Protein 9CJN (pdb70)

Radius of gyration: 23.92 Å; Cα contacts (8 Å, |Δi|>4): 909; chains: 1; bounding box: 49×69×72 Å

Structure (mmCIF, N/CA/C/O backbone):
data_9CJN
#
_entry.id   9CJN
#
_cell.length_a   69.850
_cell.length_b   96.230
_cell.length_c   129.040
_cell.angle_alpha   90.000
_cell.angle_beta   90.000
_cell.angle_gamma   90.000
#
_symmetry.space_group_name_H-M   'P 21 21 21'
#
loop_
_entity.id
_entity.type
_entity.pdbx_description
1 polymer 'Ligase Cp1B'
2 non-polymer '2-(N-MORPHOLINO)-ETHANESULFONIC ACID'
3 non-polymer ADENOSINE
4 non-polymer DI(HYDROXYETHYL)ETHER
5 water water
#
loop_
_atom_site.group_PDB
_atom_site.id
_atom_site.type_symbol
_atom_site.label_atom_id
_atom_site.label_alt_id
_atom_site.label_comp_id
_atom_site.label_asym_id
_atom_site.label_entity_id
_atom_site.label_seq_id
_atom_site.pdbx_PDB_ins_code
_atom_site.Cartn_x
_atom_site.Cartn_y
_atom_site.Cartn_z
_atom_site.occupancy
_atom_site.B_iso_or_equiv
_atom_site.auth_seq_id
_atom_site.auth_comp_id
_atom_site.auth_asym_id
_atom_site.auth_atom_id
_atom_site.pdbx_PDB_model_num
ATOM 1 N N . ALA A 1 20 ? 1.24785 -1.43905 6.17678 1.000 66.20168 5 ALA A N 1
ATOM 2 C CA . ALA A 1 20 ? -0.13645 -1.12531 5.81040 1.000 72.51918 5 ALA A CA 1
ATOM 3 C C . ALA A 1 20 ? -0.27337 0.21048 5.04919 1.000 70.58821 5 ALA A C 1
ATOM 4 O O . ALA A 1 20 ? 0.34737 1.21488 5.41615 1.000 67.02217 5 ALA A O 1
ATOM 6 N N . PRO A 1 21 ? -1.10020 0.22137 3.99965 1.000 67.89330 6 PRO A N 1
ATOM 7 C CA . PRO A 1 21 ? -1.24259 1.43910 3.18871 1.000 67.86147 6 PRO A CA 1
ATOM 8 C C . PRO A 1 21 ? -1.95563 2.55599 3.94467 1.000 62.11799 6 PRO A C 1
ATOM 9 O O . PRO A 1 21 ? -2.89333 2.31280 4.71165 1.000 60.46496 6 PRO A O 1
ATOM 13 N N . GLN A 1 22 ? -1.48505 3.78739 3.72098 1.000 57.86592 7 GLN A N 1
ATOM 14 C CA . GLN A 1 22 ? -2.15721 4.98124 4.21888 1.000 54.43226 7 GLN A CA 1
ATOM 15 C C . GLN A 1 22 ? -3.61654 5.01193 3.75781 1.000 53.89874 7 GLN A C 1
ATOM 16 O O . GLN A 1 22 ? -3.90366 4.86530 2.56619 1.000 50.31348 7 GLN A O 1
ATOM 22 N N . GLN A 1 23 ? -4.53746 5.20029 4.70765 1.000 51.52706 8 GLN A N 1
ATOM 23 C CA . GLN A 1 23 ? -5.96955 5.25048 4.42635 1.000 51.41249 8 GLN A CA 1
ATOM 24 C C . GLN A 1 23 ? -6.44177 6.67867 4.20961 1.000 50.13147 8 GLN A C 1
ATOM 25 O O . GLN A 1 23 ? -5.81867 7.63857 4.67762 1.000 50.46180 8 GLN A O 1
ATOM 31 N N . LEU A 1 24 ? -7.57446 6.80566 3.50571 1.000 48.05766 9 LEU A N 1
ATOM 32 C CA . LEU A 1 24 ? -8.28458 8.07618 3.48352 1.000 46.08875 9 LEU A CA 1
ATOM 33 C C . LEU A 1 24 ? -8.67817 8.44992 4.90574 1.000 46.67238 9 LEU A C 1
ATOM 34 O O . LEU A 1 24 ? -9.00213 7.58949 5.72607 1.000 48.83385 9 LEU A O 1
ATOM 39 N N . GLN A 1 25 ? -8.60484 9.73746 5.21109 1.000 47.39950 10 GLN A N 1
ATOM 40 C CA . GLN A 1 25 ? -8.92805 10.22311 6.54538 1.000 46.12373 10 GLN A CA 1
ATOM 41 C C . GLN A 1 25 ? -9.11430 11.73232 6.46329 1.000 44.40474 10 GLN A C 1
ATOM 42 O O . GLN A 1 25 ? -8.61766 12.38908 5.54362 1.000 44.57546 10 GLN A O 1
ATOM 48 N N . GLN A 1 26 ? -9.85950 12.26931 7.41470 1.000 43.48585 11 GLN A N 1
ATOM 49 C CA . GLN A 1 26 ? -10.13724 13.69226 7.45289 1.000 42.71263 11 GLN A CA 1
ATOM 50 C C . GLN A 1 26 ? -9.26423 14.33216 8.52425 1.000 43.16800 11 GLN A C 1
ATOM 51 O O . GLN A 1 26 ? -9.04843 13.75812 9.59310 1.000 45.27163 11 GLN A O 1
ATOM 57 N N . LEU A 1 27 ? -8.74799 15.51179 8.23373 1.000 41.99649 12 LEU A N 1
ATOM 58 C CA . LEU A 1 27 ? -7.78164 16.14876 9.10669 1.000 42.58831 12 LEU A CA 1
ATOM 59 C C . LEU A 1 27 ? -8.38177 17.41683 9.67919 1.000 45.66262 12 LEU A C 1
ATOM 60 O O . LEU A 1 27 ? -9.09316 18.14456 8.97382 1.000 47.24048 12 LEU A O 1
ATOM 65 N N . HIS A 1 28 ? -8.10196 17.67981 10.95305 1.000 42.67576 13 HIS A N 1
ATOM 66 C CA . HIS A 1 28 ? -8.23511 19.02620 11.46979 1.000 42.84904 13 HIS A CA 1
ATOM 67 C C . HIS A 1 28 ? -6.93480 19.76617 11.21016 1.000 45.17082 13 HIS A C 1
ATOM 68 O O . HIS A 1 28 ? -5.85232 19.18304 11.31536 1.000 46.14462 13 HIS A O 1
ATOM 75 N N . VAL A 1 29 ? -7.04391 21.05524 10.88905 1.000 43.44189 14 VAL A N 1
ATOM 76 C CA . VAL A 1 29 ? -5.89746 21.87540 10.50386 1.000 45.75539 14 VAL A CA 1
ATOM 77 C C . VAL A 1 29 ? -6.04634 23.24153 11.17164 1.000 45.06629 14 VAL A C 1
ATOM 78 O O . VAL A 1 29 ? -6.96010 23.99597 10.83685 1.000 49.02123 14 VAL A O 1
ATOM 82 N N . SER A 1 30 ? -5.15275 23.56726 12.10089 1.000 44.18385 15 SER A N 1
ATOM 83 C CA . SER A 1 30 ? -5.23004 24.84558 12.81164 1.000 47.86298 15 SER A CA 1
ATOM 84 C C . SER A 1 30 ? -4.99653 26.01344 11.85838 1.000 48.90693 15 SER A C 1
ATOM 85 O O . SER A 1 30 ? -3.95936 26.07203 11.19157 1.000 47.87564 15 SER A O 1
ATOM 88 N N . LEU A 1 31 ? -5.93046 26.96841 11.82049 1.000 47.31496 16 LEU A N 1
ATOM 89 C CA . LEU A 1 31 ? -5.75909 28.08445 10.90103 1.000 47.53797 16 LEU A CA 1
ATOM 90 C C . LEU A 1 31 ? -4.73700 29.09641 11.39290 1.000 52.58185 16 LEU A C 1
ATOM 91 O O . LEU A 1 31 ? -4.25350 29.90308 10.59447 1.000 55.64335 16 LEU A O 1
ATOM 96 N N . ASP A 1 32 ? -4.37210 29.07040 12.66606 1.000 51.72946 17 ASP A N 1
ATOM 97 C CA . ASP A 1 32 ? -3.33670 29.95228 13.16945 1.000 52.46120 17 ASP A CA 1
ATOM 98 C C . ASP A 1 32 ? -2.09048 29.12115 13.47870 1.000 56.10226 17 ASP A C 1
ATOM 99 O O . ASP A 1 32 ? -1.69272 28.92736 14.63433 1.000 58.38994 17 ASP A O 1
ATOM 104 N N . GLY A 1 33 ? -1.45755 28.61643 12.41752 1.000 53.29556 18 GLY A N 1
ATOM 105 C CA . GLY A 1 33 ? -0.21359 27.89250 12.58414 1.000 50.94233 18 GLY A CA 1
ATOM 106 C C . GLY A 1 33 ? -0.09870 26.67209 11.69228 1.000 46.87162 18 GLY A C 1
ATOM 107 O O . GLY A 1 33 ? 1.00178 26.17776 11.43326 1.000 47.20861 18 GLY A O 1
ATOM 108 N N . GLY A 1 34 ? -1.22905 26.15229 11.24723 1.000 44.47164 19 GLY A N 1
ATOM 109 C CA . GLY A 1 34 ? -1.22944 25.11952 10.23853 1.000 44.08865 19 GLY A CA 1
ATOM 110 C C . GLY A 1 34 ? -1.06264 23.70054 10.72116 1.000 40.20834 19 GLY A C 1
ATOM 111 O O . GLY A 1 34 ? -1.08858 22.79157 9.88712 1.000 39.39214 19 GLY A O 1
ATOM 112 N N . HIS A 1 35 ? -0.88725 23.47948 12.02657 1.000 41.46837 20 HIS A N 1
ATOM 113 C CA . 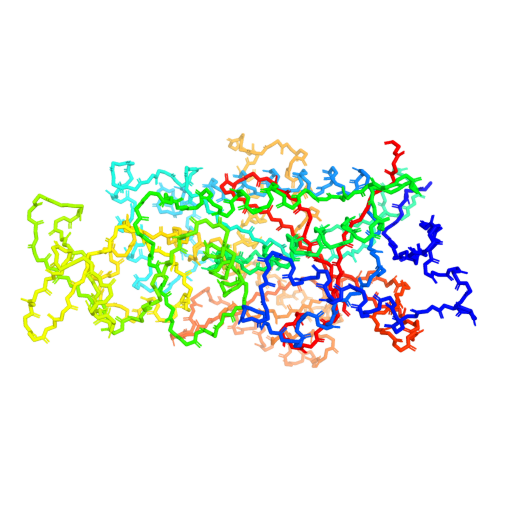HIS A 1 35 ? -0.71302 22.12719 12.54092 1.000 41.75212 20 HIS A CA 1
ATOM 114 C C . HIS A 1 35 ? -1.91360 21.25873 12.20987 1.000 42.70031 20 HIS A C 1
ATOM 115 O O . HIS A 1 35 ? -3.06497 21.62960 12.46449 1.000 44.05808 20 HIS A O 1
ATOM 122 N N . TYR A 1 36 ? -1.64598 20.09410 11.64424 1.000 42.13893 21 TYR A N 1
ATOM 123 C CA . TYR A 1 36 ? -2.72352 19.20993 11.25936 1.000 44.07382 21 TYR A CA 1
ATOM 124 C C . TYR A 1 36 ? -2.66155 17.93415 12.08810 1.000 47.61470 21 TYR A C 1
ATOM 125 O O . TYR A 1 36 ? -1.62117 17.58927 12.66347 1.000 46.91242 21 TYR A O 1
ATOM 134 N N . GLU A 1 37 ? -3.81970 17.26154 12.16973 1.000 45.48953 22 GLU A N 1
ATOM 135 C CA . GLU A 1 37 ? -4.02925 16.10332 13.01794 1.000 45.59040 22 GLU A CA 1
ATOM 136 C C . GLU A 1 37 ? -5.24911 15.37869 12.48485 1.000 49.25327 22 GLU A C 1
ATOM 137 O O . GLU A 1 37 ? -6.18997 16.04510 12.02455 1.000 49.50182 22 GLU A O 1
ATOM 143 N N . PRO A 1 38 ? -5.27378 14.05007 12.49283 1.000 52.01891 23 PRO A N 1
ATOM 144 C CA . PRO A 1 38 ? -6.48990 13.35137 12.06380 1.000 51.32607 23 PRO A CA 1
ATOM 145 C C . PRO A 1 38 ? -7.66307 13.64427 12.98845 1.000 52.13759 23 PRO A C 1
ATOM 146 O O . PRO A 1 38 ? -7.51246 13.84812 14.19880 1.000 50.16669 23 PRO A O 1
ATOM 150 N N . VAL A 1 39 ? -8.84643 13.67987 12.37859 1.000 51.31056 24 VAL A N 1
ATOM 151 C CA . VAL A 1 39 ? -10.08073 13.93624 13.10919 1.000 51.54038 24 VAL A CA 1
ATOM 152 C C . VAL A 1 39 ? -10.34519 12.84699 14.14266 1.000 54.43643 24 VAL A C 1
ATOM 153 O O . VAL A 1 39 ? -10.91023 13.11363 15.21058 1.000 52.01404 24 VAL A O 1
ATOM 157 N N . THR A 1 40 ? -9.92600 11.61219 13.85401 1.000 52.63138 25 THR A N 1
ATOM 158 C CA . THR A 1 40 ? -10.10898 10.51656 14.79480 1.000 53.97576 25 THR A CA 1
ATOM 159 C C . THR A 1 40 ? -9.44829 10.81846 16.12763 1.000 59.13956 25 THR A C 1
ATOM 160 O O . THR A 1 40 ? -9.89102 10.33490 17.17187 1.000 63.93783 25 THR A O 1
ATOM 164 N N . THR A 1 41 ? -8.42494 11.64667 16.11406 1.000 59.33829 26 THR A N 1
ATOM 165 C CA . THR A 1 41 ? -7.51206 11.81590 17.22518 1.000 56.29343 26 THR A CA 1
ATOM 166 C C . THR A 1 41 ? -7.53135 13.21283 17.81487 1.000 58.05349 26 THR A C 1
ATOM 167 O O . THR A 1 41 ? -7.25642 13.37490 19.00998 1.000 56.59975 26 THR A O 1
ATOM 171 N N . PHE A 1 42 ? -7.88422 14.21455 17.01680 1.000 58.06798 27 PHE A N 1
ATOM 172 C CA . PHE A 1 42 ? -7.91676 15.59864 17.46528 1.000 57.25001 27 PHE A CA 1
ATOM 173 C C . PHE A 1 42 ? -8.78662 15.76226 18.70812 1.000 57.36687 27 PHE A C 1
ATOM 174 O O . PHE A 1 42 ? -9.96033 15.38648 18.71480 1.000 57.46171 27 PHE A O 1
ATOM 182 N N . ASP A 1 43 ? -8.19614 16.28455 19.77650 1.000 58.53139 28 ASP A N 1
ATOM 183 C CA . ASP A 1 43 ? -8.99851 16.72153 20.90697 1.000 56.14760 28 ASP A CA 1
ATOM 184 C C . ASP A 1 43 ? -9.60412 18.07553 20.56371 1.000 57.64926 28 ASP A C 1
ATOM 185 O O . ASP A 1 43 ? -8.88031 19.07749 20.50600 1.000 57.27549 28 ASP A O 1
ATOM 190 N N . PRO A 1 44 ? -10.91789 18.16079 20.34619 1.000 58.53027 29 PRO A N 1
ATOM 191 C CA . PRO A 1 44 ? -11.52816 19.43509 19.95777 1.000 57.74500 29 PRO A CA 1
ATOM 192 C C . PRO A 1 44 ? -11.82495 20.37013 21.12151 1.000 58.37871 29 PRO A C 1
ATOM 193 O O . PRO A 1 44 ? -12.45218 21.40950 20.90935 1.000 57.64760 29 PRO A O 1
ATOM 197 N N . ALA A 1 45 ? -11.36687 20.04571 22.33322 1.000 58.79584 30 ALA A N 1
ATOM 198 C CA . ALA A 1 45 ? -11.71538 20.82621 23.51927 1.000 58.01453 30 ALA A CA 1
ATOM 199 C C . ALA A 1 45 ? -11.47706 22.32428 23.35364 1.000 59.62563 30 ALA A C 1
ATOM 200 O O . ALA A 1 45 ? -12.13275 23.12887 24.02120 1.000 64.12815 30 ALA A O 1
ATOM 202 N N . LYS A 1 46 ? -10.53435 22.72586 22.49964 1.000 59.74979 31 LYS A N 1
ATOM 203 C CA . LYS A 1 46 ? -10.28297 24.14201 22.25973 1.000 57.40121 31 LYS A CA 1
ATOM 204 C C . LYS A 1 46 ? -10.33523 24.47163 20.76701 1.000 57.69353 31 LYS A C 1
ATOM 205 O O . LYS A 1 46 ? -9.65402 25.39007 20.30945 1.000 56.18975 31 LYS A O 1
ATOM 207 N N . ALA A 1 47 ? -11.15675 23.74947 19.99918 1.000 57.20826 32 ALA A N 1
ATOM 208 C CA . ALA A 1 47 ? -11.29509 24.01174 18.57399 1.000 51.74232 32 ALA A CA 1
ATOM 209 C C . ALA A 1 47 ? -12.03350 25.32449 18.32656 1.000 51.09496 32 ALA A C 1
ATOM 210 O O . ALA A 1 47 ? -12.76491 25.82595 19.17503 1.000 51.25533 32 ALA A O 1
ATOM 212 N N . THR A 1 48 ? -11.85008 25.87727 17.13296 1.000 52.19974 33 THR A N 1
ATOM 213 C CA . THR A 1 48 ? -12.55778 27.10202 16.77520 1.000 50.18305 33 THR A CA 1
ATOM 214 C C . THR A 1 48 ? -13.41587 26.92955 15.52191 1.000 48.85311 33 THR A C 1
ATOM 215 O O . THR A 1 48 ? -13.28713 27.72543 14.58602 1.000 48.17735 33 THR A O 1
ATOM 219 N N . TYR A 1 49 ? -14.30411 25.92259 15.50005 1.000 46.04951 34 TYR A N 1
ATOM 220 C CA . TYR A 1 49 ? -14.97935 25.53644 14.25581 1.000 48.51973 34 TYR A CA 1
ATOM 221 C C . TYR A 1 49 ? -15.79367 26.68580 13.65955 1.000 48.27920 34 TYR A C 1
ATOM 222 O O . TYR A 1 49 ? -15.84412 26.85711 12.43494 1.000 48.90558 34 TYR A O 1
ATOM 231 N N . LEU A 1 50 ? -16.44878 27.47505 14.50157 1.000 45.08975 35 LEU A N 1
ATOM 232 C CA . LEU A 1 50 ? -17.26511 28.56529 13.98710 1.000 48.80042 35 LEU A CA 1
ATOM 233 C C . LEU A 1 50 ? -16.42013 29.58365 13.23537 1.000 50.46581 35 LEU A C 1
ATOM 234 O O . LEU A 1 50 ? -16.74506 29.96528 12.10676 1.000 52.70606 35 LEU A O 1
ATOM 239 N N . GLN A 1 51 ? -15.30870 30.01063 13.82742 1.000 51.70635 36 GLN A N 1
ATOM 240 C CA . GLN A 1 51 ? -14.46930 30.98364 13.14557 1.000 51.72584 36 GLN A CA 1
ATOM 241 C C . GLN A 1 51 ? -13.70951 30.36387 11.98559 1.000 50.00888 36 GLN A C 1
ATOM 242 O O . GLN A 1 51 ? -13.40736 31.06660 11.00940 1.000 49.24089 36 GLN A O 1
ATOM 248 N N . ASP A 1 52 ? -13.40588 29.06205 12.05491 1.000 47.15928 37 ASP A N 1
ATOM 249 C CA . ASP A 1 52 ? -12.89886 28.38589 10.86587 1.000 46.84476 37 ASP A CA 1
ATOM 250 C C . ASP A 1 52 ? -13.92508 28.44579 9.74326 1.000 49.74425 37 ASP A C 1
ATOM 251 O O . ASP A 1 52 ? -13.57116 28.67170 8.57773 1.000 46.00680 37 ASP A O 1
ATOM 256 N N . GLN A 1 53 ? -15.21119 28.26039 10.08381 1.000 49.53072 38 GLN A N 1
ATOM 257 C CA . GLN A 1 53 ? -16.25818 28.23131 9.06850 1.000 47.38942 38 GLN A CA 1
ATOM 258 C C . GLN A 1 53 ? -16.40623 29.58032 8.38648 1.000 47.36835 38 GLN A C 1
ATOM 259 O O . GLN A 1 53 ? -16.56369 29.64533 7.15949 1.000 44.99971 38 GLN A O 1
ATOM 265 N N . GLU A 1 54 ? -16.35470 30.66801 9.16294 1.000 47.34339 39 GLU A N 1
ATOM 266 C CA . GLU A 1 54 ? -16.50289 31.99265 8.57224 1.000 50.02634 39 GLU A CA 1
ATOM 267 C C . GLU A 1 54 ? -15.31219 32.34214 7.69021 1.000 49.51209 39 GLU A C 1
ATOM 268 O O . GLU A 1 54 ? -15.48203 32.91224 6.60633 1.000 49.38303 39 GLU A O 1
ATOM 274 N N . ALA A 1 55 ? -14.10050 31.99932 8.11883 1.000 48.72046 40 ALA A N 1
ATOM 275 C CA . ALA A 1 55 ? -12.94923 32.23877 7.25743 1.000 47.32020 40 ALA A CA 1
ATOM 276 C C . ALA A 1 55 ? -13.10901 31.49892 5.93014 1.000 47.59750 40 ALA A C 1
ATOM 277 O O . ALA A 1 55 ? -12.86763 32.06428 4.85268 1.000 45.78163 40 ALA A O 1
ATOM 279 N N . LEU A 1 56 ? -13.53282 30.23093 5.99162 1.000 44.71275 41 LEU A N 1
ATOM 280 C CA . LEU A 1 56 ? -13.70591 29.45137 4.77258 1.000 43.25552 41 LEU A CA 1
ATOM 281 C C . LEU A 1 56 ? -14.70953 30.11436 3.84378 1.000 46.00859 41 LEU A C 1
ATOM 282 O O . LEU A 1 56 ? -14.45663 30.25555 2.64022 1.000 43.71292 41 LEU A O 1
ATOM 287 N N . GLN A 1 57 ? -15.83571 30.57896 4.39364 1.000 46.45814 42 GLN A N 1
ATOM 288 C CA . GLN A 1 57 ? -16.89696 31.09157 3.53603 1.000 44.55643 42 GLN A CA 1
ATOM 289 C C . GLN A 1 57 ? -16.51707 32.41357 2.89609 1.000 45.11626 42 GLN A C 1
ATOM 290 O O . GLN A 1 57 ? -16.90396 32.67598 1.74788 1.000 47.23170 42 GLN A O 1
ATOM 296 N N . GLU A 1 58 ? -15.78441 33.26653 3.62153 1.000 41.69341 43 GLU A N 1
ATOM 297 C CA . GLU A 1 58 ? -15.24040 34.47091 3.00392 1.000 43.01993 43 GLU A CA 1
ATOM 298 C C . GLU A 1 58 ? -14.35209 34.10296 1.82597 1.000 47.04154 43 GLU A C 1
ATOM 299 O O . GLU A 1 58 ? -14.53021 34.62400 0.71577 1.000 45.77085 43 GLU A O 1
ATOM 301 N N . ASN A 1 59 ? -13.42522 33.15077 2.03939 1.000 44.82221 44 ASN A N 1
ATOM 302 C CA . ASN A 1 59 ? -12.46318 32.80095 1.00406 1.000 40.61847 44 ASN A CA 1
ATOM 303 C C . ASN A 1 59 ? -13.12297 32.18653 -0.21807 1.000 42.70227 44 ASN A C 1
ATOM 304 O O . ASN A 1 59 ? -12.64685 32.40207 -1.33820 1.000 43.85581 44 ASN A O 1
ATOM 309 N N . LEU A 1 60 ? -14.21646 31.44259 -0.04183 1.000 42.25529 45 LEU A N 1
ATOM 310 C CA . LEU A 1 60 ? -14.91785 30.86332 -1.18490 1.000 42.54766 45 LEU A CA 1
ATOM 311 C C . LEU A 1 60 ? -15.53308 31.91388 -2.10950 1.000 43.19585 45 LEU A C 1
ATOM 312 O O . LEU A 1 60 ? -15.93838 31.56872 -3.22293 1.000 44.18074 45 LEU A O 1
ATOM 317 N N . LEU A 1 61 ? -15.58767 33.17851 -1.70138 1.000 42.68013 46 LEU A N 1
ATOM 318 C CA . LEU A 1 61 ? -16.11010 34.23940 -2.55105 1.000 42.69701 46 LEU A CA 1
ATOM 319 C C . LEU A 1 61 ? -15.08674 34.78629 -3.54178 1.000 46.04751 46 LEU A C 1
ATOM 320 O O . LEU A 1 61 ? -15.41682 35.67854 -4.32691 1.000 48.56952 46 LEU A O 1
ATOM 325 N N . ARG A 1 62 ? -13.86072 34.27673 -3.54148 1.000 44.59430 47 ARG A N 1
ATOM 326 C CA . ARG A 1 62 ? -12.81880 34.85845 -4.37657 1.000 45.40497 47 ARG A CA 1
ATOM 327 C C . ARG A 1 62 ? -13.07373 34.62378 -5.86901 1.000 48.80965 47 ARG A C 1
ATOM 328 O O . ARG A 1 62 ? -13.15257 35.57646 -6.65342 1.000 49.52518 47 ARG A O 1
ATOM 336 N N . LEU A 1 63 ? -13.17792 33.35729 -6.29217 1.000 48.34335 48 LEU A N 1
ATOM 337 C CA . LEU A 1 63 ? -13.40976 33.07104 -7.70553 1.000 47.26844 48 LEU A CA 1
ATOM 338 C C . LEU A 1 63 ? -14.86931 33.26417 -8.11326 1.000 48.76995 48 LEU A C 1
ATOM 339 O O . LEU A 1 63 ? -15.16460 33.52957 -9.28567 1.000 48.07877 48 LEU A O 1
ATOM 344 N N . CYS A 1 64 ? -15.78855 33.16723 -7.16991 1.000 47.92435 49 CYS A N 1
ATOM 345 C CA . CYS A 1 64 ? -17.20458 33.24948 -7.46321 1.000 44.22503 49 CYS A CA 1
ATOM 346 C C . CYS A 1 64 ? -17.82427 34.18773 -6.44060 1.000 45.46096 49 CYS A C 1
ATOM 347 O O . CYS A 1 64 ? -17.66652 33.97800 -5.23619 1.000 45.71452 49 CYS A O 1
ATOM 350 N N . SER A 1 65 ? -18.49548 35.23247 -6.91595 1.000 46.59449 50 SER A N 1
ATOM 351 C CA . SER A 1 65 ? -19.18975 36.15066 -6.03027 1.000 49.25410 50 SER A CA 1
ATOM 352 C C . SER A 1 65 ? -20.45923 35.50224 -5.45798 1.000 52.94965 50 SER A C 1
ATOM 353 O O . SER A 1 65 ? -20.92583 34.44604 -5.91538 1.000 49.83356 50 SER A O 1
ATOM 356 N N . VAL A 1 66 ? -21.03795 36.16684 -4.45124 1.000 50.99699 51 VAL A N 1
ATOM 357 C CA . VAL A 1 66 ? -22.29941 35.73476 -3.85092 1.000 49.01602 51 VAL A CA 1
ATOM 358 C C . VAL A 1 66 ? -23.38386 35.63531 -4.91082 1.000 50.99631 51 VAL A C 1
ATOM 359 O O . VAL A 1 66 ? -24.36300 34.89989 -4.73705 1.000 52.96569 51 VAL A O 1
ATOM 363 N N . ASN A 1 67 ? -23.22803 36.39483 -5.99970 1.000 51.66775 52 ASN A N 1
ATOM 364 C 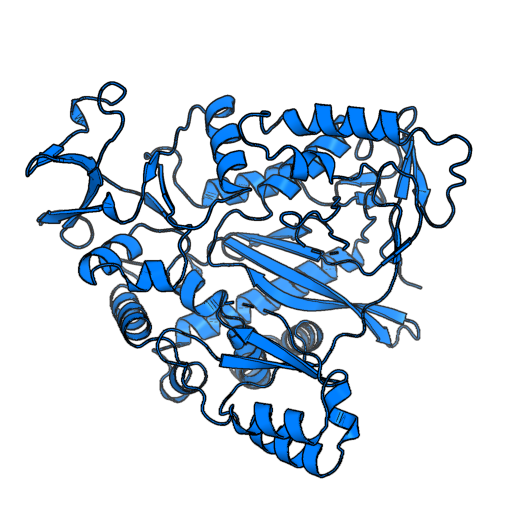CA . ASN A 1 67 ? -24.18126 36.32411 -7.10168 1.000 51.09149 52 ASN A CA 1
ATOM 365 C C . ASN A 1 67 ? -24.26668 34.91979 -7.68140 1.000 50.86318 52 ASN A C 1
ATOM 366 O O . ASN A 1 67 ? -25.36635 34.40998 -7.92559 1.000 54.17805 52 ASN A O 1
ATOM 371 N N . GLY A 1 68 ? -23.11999 34.27219 -7.89870 1.000 50.42115 53 GLY A N 1
ATOM 372 C CA . GLY A 1 68 ? -23.10244 32.98308 -8.55700 1.000 45.62529 53 GLY A CA 1
ATOM 373 C C . GLY A 1 68 ? -23.23339 31.78897 -7.66238 1.000 42.90244 53 GLY A C 1
ATOM 374 O O . GLY A 1 68 ? -23.41375 30.67931 -8.16560 1.000 42.07831 53 GLY A O 1
ATOM 375 N N . TRP A 1 69 ? -23.12908 31.98184 -6.35381 1.000 44.05642 54 TRP A N 1
ATOM 376 C CA . TRP A 1 69 ? -23.19249 30.90145 -5.38144 1.000 44.63283 54 TRP A CA 1
ATOM 377 C C . TRP A 1 69 ? -24.62379 30.68555 -4.93457 1.000 44.08844 54 TRP A C 1
ATOM 378 O O . TRP A 1 69 ? -25.42161 31.62139 -4.87919 1.000 48.76874 54 TRP A O 1
ATOM 389 N N . HIS A 1 70 ? -24.93040 29.45293 -4.56868 1.000 42.27021 55 HIS A N 1
ATOM 390 C CA . HIS A 1 70 ? -26.00846 29.17972 -3.63187 1.000 43.93263 55 HIS A CA 1
ATOM 391 C C . HIS A 1 70 ? -25.42991 29.28759 -2.22569 1.000 48.20249 55 HIS A C 1
ATOM 392 O O . HIS A 1 70 ? -24.44786 28.60219 -1.91192 1.000 48.25958 55 HIS A O 1
ATOM 399 N N . LYS A 1 71 ? -26.02342 30.13540 -1.37608 1.000 46.21637 56 LYS A N 1
ATOM 400 C CA . LYS A 1 71 ? -25.48820 30.27254 -0.02297 1.000 46.61801 56 LYS A CA 1
ATOM 401 C C . LYS A 1 71 ? -25.48755 28.93416 0.71785 1.000 45.68162 56 LYS A C 1
ATOM 402 O O . LYS A 1 71 ? -24.52579 28.61624 1.42722 1.000 46.42339 56 LYS A O 1
ATOM 408 N N . SER A 1 72 ? -26.53322 28.12365 0.53293 1.000 44.48430 57 SER A N 1
ATOM 409 C CA . SER A 1 72 ? -26.54459 26.74431 1.02407 1.000 47.00068 57 SER A CA 1
ATOM 410 C C . SER A 1 72 ? -25.23894 26.00770 0.74807 1.000 46.58521 57 SER A C 1
ATOM 411 O O . SER A 1 72 ? -24.62397 25.42795 1.65085 1.000 42.54611 57 SER A O 1
ATOM 414 N N . SER A 1 73 ? -24.83101 25.98841 -0.51938 1.000 42.80274 58 SER A N 1
ATOM 415 C CA . SER A 1 73 ? -23.71344 25.14500 -0.91377 1.000 46.57035 58 SER A CA 1
ATOM 416 C C . SER A 1 73 ? -22.39397 25.69247 -0.38911 1.000 46.33803 58 SER A C 1
ATOM 417 O O . SER A 1 73 ? -21.53308 24.92804 0.05439 1.000 44.54924 58 SER A O 1
ATOM 420 N N . ARG A 1 74 ? -22.22397 27.01331 -0.42418 1.000 46.59243 59 ARG A N 1
ATOM 421 C CA . ARG A 1 74 ? -21.04411 27.61609 0.16194 1.000 45.20236 59 ARG A CA 1
ATOM 422 C C . ARG A 1 74 ? -20.95721 27.35568 1.66006 1.000 45.47879 59 ARG A C 1
ATOM 423 O O . ARG A 1 74 ? -19.85330 27.33769 2.21013 1.000 50.10138 59 ARG A O 1
ATOM 431 N N . ALA A 1 75 ? -22.07835 27.14191 2.33709 1.000 45.60819 60 ALA A N 1
ATOM 432 C CA . ALA A 1 75 ? -22.02947 26.93213 3.78163 1.000 47.19480 60 ALA A CA 1
ATOM 433 C C . ALA A 1 75 ? -21.83243 25.46602 4.17618 1.000 44.41361 60 ALA A C 1
ATOM 434 O O . ALA A 1 75 ? -21.43700 25.18333 5.31398 1.000 42.92890 60 ALA A O 1
ATOM 436 N N . ALA A 1 76 ? -22.09735 24.53407 3.26851 1.000 43.83958 61 ALA A N 1
ATOM 437 C CA . ALA A 1 76 ? -21.96335 23.11247 3.53391 1.000 44.85933 61 ALA A CA 1
ATOM 438 C C . ALA A 1 76 ? -20.52795 22.63413 3.40370 1.000 46.22665 61 ALA A C 1
ATOM 439 O O . ALA A 1 76 ? -20.26545 21.43930 3.61690 1.000 43.82794 61 ALA A O 1
ATOM 441 N N . CYS A 1 77 ? -19.62185 23.53348 3.01870 1.000 43.14826 62 CYS A N 1
ATOM 442 C CA . CYS A 1 77 ? -18.21014 23.21912 2.87204 1.000 43.76896 62 CYS A CA 1
ATOM 443 C C . CYS A 1 77 ? -17.55515 23.13854 4.24790 1.000 41.34382 62 CYS A C 1
ATOM 444 O O . CYS A 1 77 ? -17.93629 23.86603 5.17221 1.000 38.61408 62 CYS A O 1
ATOM 447 N N . SER A 1 78 ? -16.58439 22.22271 4.38428 1.000 39.82903 63 SER A N 1
ATOM 448 C CA . SER A 1 78 ? -15.87036 21.97690 5.63288 1.000 40.89659 63 SER A CA 1
ATOM 449 C C . SER A 1 78 ? -14.40502 22.34950 5.50829 1.000 42.00034 63 SER A C 1
ATOM 450 O O . SER A 1 78 ? -13.72532 21.88682 4.57928 1.000 42.02730 63 SER A O 1
ATOM 453 N N . PRO A 1 79 ? -13.87254 23.12787 6.43287 1.000 43.61923 64 PRO A N 1
ATOM 454 C CA . PRO A 1 79 ? -12.42721 23.43987 6.40624 1.000 44.10766 64 PRO A CA 1
ATOM 455 C C . PRO A 1 79 ? -11.52958 22.28020 6.85109 1.000 42.61660 64 PRO A C 1
ATOM 456 O O . PRO A 1 79 ? -10.32248 22.46602 7.05182 1.000 40.39643 64 PRO A O 1
ATOM 460 N N . ARG A 1 80 ? -12.10752 21.08977 7.04676 1.000 40.59977 65 ARG A N 1
ATOM 461 C CA . ARG A 1 80 ? -11.34875 19.92331 7.48183 1.000 43.18984 65 ARG A CA 1
ATOM 462 C C . ARG A 1 80 ? -11.19808 18.96500 6.29749 1.000 44.17293 65 ARG A C 1
ATOM 463 O O . ARG A 1 80 ? -12.09080 18.14087 6.04296 1.000 43.59888 65 ARG A O 1
ATOM 471 N N . PRO A 1 81 ? -10.09416 19.02399 5.55588 1.000 43.67995 66 PRO A N 1
ATOM 472 C CA . PRO A 1 81 ? -9.99429 18.30086 4.27940 1.000 40.69209 66 PRO A CA 1
ATOM 473 C C . PRO A 1 81 ? -9.80225 16.79612 4.44477 1.000 39.70642 66 PRO A C 1
ATOM 474 O O . PRO A 1 81 ? -9.48790 16.28023 5.51990 1.000 41.77403 66 PRO A O 1
ATOM 478 N N . VAL A 1 82 ? -9.97078 16.09745 3.32675 1.000 39.26623 67 VAL A N 1
ATOM 479 C CA . VAL A 1 82 ? -9.65807 14.67443 3.23104 1.000 41.20275 67 VAL A CA 1
ATOM 480 C C . VAL A 1 82 ? -8.21727 14.49982 2.74305 1.000 41.76743 67 VAL A C 1
ATOM 481 O O . VAL A 1 82 ? -7.80768 15.08049 1.72799 1.000 40.25780 67 VAL A O 1
ATOM 485 N N . LEU A 1 83 ? -7.44558 13.70192 3.47972 1.000 41.22673 68 LEU A N 1
ATOM 486 C CA . LEU A 1 83 ? -6.08946 13.35139 3.09813 1.000 40.45619 68 LEU A CA 1
ATOM 487 C C . LEU A 1 83 ? -6.11374 12.17695 2.12261 1.000 38.36460 68 LEU A C 1
ATOM 488 O O . LEU A 1 83 ? -6.64287 11.10747 2.44185 1.000 39.49280 68 LEU A O 1
ATOM 493 N N . VAL A 1 84 ? -5.53862 12.36513 0.94464 1.000 36.44976 69 VAL A N 1
ATOM 494 C CA . VAL A 1 84 ? -5.43202 11.29200 -0.03347 1.000 42.16799 69 VAL A CA 1
ATOM 495 C C . VAL A 1 84 ? -3.95880 10.95342 -0.22004 1.000 43.73725 69 VAL A C 1
ATOM 496 O O . VAL A 1 84 ? -3.07670 11.79850 -0.01201 1.000 44.49591 69 VAL A O 1
ATOM 500 N N . SER A 1 85 ? -3.68678 9.70348 -0.59774 1.000 43.27209 70 SER A N 1
ATOM 501 C CA . SER A 1 85 ? -2.31687 9.22587 -0.75488 1.000 44.59611 70 SER A CA 1
ATOM 502 C C . SER A 1 85 ? -1.92431 9.14937 -2.22570 1.000 46.24540 70 SER A C 1
ATOM 503 O O . SER A 1 85 ? -2.76806 9.12278 -3.12305 1.000 44.44339 70 SER A O 1
ATOM 506 N N . SER A 1 86 ? -0.61222 9.09291 -2.46610 1.000 47.62135 71 SER A N 1
ATOM 507 C CA . SER A 1 86 ? -0.14148 8.96087 -3.83956 1.000 46.51468 71 SER A CA 1
ATOM 508 C C . SER A 1 86 ? -0.52611 7.62365 -4.46048 1.000 47.13891 71 SER A C 1
ATOM 509 O O . SER A 1 86 ? -0.59486 7.52846 -5.69254 1.000 46.45994 71 SER A O 1
ATOM 512 N N . GLU A 1 87 ? -0.77535 6.59556 -3.63948 1.000 45.91478 72 GLU A N 1
ATOM 513 C CA . GLU A 1 87 ? -1.36059 5.36301 -4.15675 1.000 48.75984 72 GLU A CA 1
ATOM 514 C C . GLU A 1 87 ? -2.80733 5.57235 -4.58214 1.000 49.73316 72 GLU A C 1
ATOM 515 O O . GLU A 1 87 ? -3.23059 5.05252 -5.62058 1.000 49.51998 72 GLU A O 1
ATOM 521 N N . HIS A 1 88 ? -3.58912 6.30807 -3.78523 1.000 46.12992 73 HIS A N 1
ATOM 522 C CA . HIS A 1 88 ? -4.95312 6.60451 -4.19881 1.000 45.37772 73 HIS A CA 1
ATOM 523 C C . HIS A 1 88 ? -4.95403 7.29973 -5.55230 1.000 45.97321 73 HIS A C 1
ATOM 524 O O . HIS A 1 88 ? -5.76416 6.97328 -6.42594 1.000 45.82437 73 HIS A O 1
ATOM 531 N N . GLN A 1 89 ? -4.02043 8.23856 -5.75156 1.000 46.72602 74 GLN A N 1
ATOM 532 C CA . GLN A 1 89 ? -3.95360 9.00496 -6.99390 1.000 46.84232 74 GLN A CA 1
ATOM 533 C C . GLN A 1 89 ? -3.57339 8.11455 -8.16855 1.000 48.21462 74 GLN A C 1
ATOM 534 O O . GLN A 1 89 ? -4.15071 8.21529 -9.25532 1.000 47.89785 74 GLN A O 1
ATOM 540 N N . ARG A 1 90 ? -2.57654 7.25722 -7.97569 1.000 48.78310 75 ARG A N 1
ATOM 541 C CA . ARG A 1 90 ? -2.19974 6.32260 -9.02417 1.000 51.16860 75 ARG A CA 1
ATOM 542 C C . ARG A 1 90 ? -3.36954 5.41012 -9.37590 1.000 51.62134 75 ARG A C 1
ATOM 543 O O . ARG A 1 90 ? -3.61596 5.12510 -10.55604 1.000 49.90597 75 ARG A O 1
ATOM 551 N N . ARG A 1 91 ? -4.11596 4.96569 -8.35873 1.000 49.13873 76 ARG A N 1
ATOM 552 C CA . ARG A 1 91 ? -5.28602 4.12975 -8.59398 1.000 48.94522 76 ARG A CA 1
ATOM 553 C C . ARG A 1 91 ? -6.32010 4.85670 -9.43736 1.000 47.94132 76 ARG A C 1
ATOM 554 O O . ARG A 1 91 ? -6.78648 4.32335 -10.44840 1.000 46.82978 76 ARG A O 1
ATOM 562 N N . TRP A 1 92 ? -6.69014 6.08154 -9.04227 1.000 46.79578 77 TRP A N 1
ATOM 563 C CA . TRP A 1 92 ? -7.71361 6.81142 -9.78691 1.000 46.76196 77 TRP A CA 1
ATOM 564 C C . TRP A 1 92 ? -7.27933 7.02704 -11.23420 1.000 47.81049 77 TRP A C 1
ATOM 565 O O . TRP A 1 92 ? -8.03966 6.74090 -12.16752 1.000 49.53693 77 TRP A O 1
ATOM 576 N N . ARG A 1 93 ? -6.04728 7.50289 -11.44096 1.000 46.93754 78 ARG A N 1
ATOM 577 C CA . ARG A 1 93 ? -5.56106 7.75499 -12.79491 1.000 47.69983 78 ARG A CA 1
ATOM 578 C C . ARG A 1 93 ? -5.53776 6.47790 -13.64070 1.000 47.08168 78 ARG A C 1
ATOM 579 O O . ARG A 1 93 ? -5.84685 6.51373 -14.83621 1.000 45.01468 78 ARG A O 1
ATOM 587 N N . GLU A 1 94 ? -5.17171 5.34047 -13.04927 1.000 49.35222 79 GLU A N 1
ATOM 588 C CA . GLU A 1 94 ? -5.12882 4.10400 -13.83002 1.000 50.26968 79 GLU A CA 1
ATOM 589 C C . GLU A 1 94 ? -6.52615 3.64099 -14.20989 1.000 50.84321 79 GLU A C 1
ATOM 590 O O . GLU A 1 94 ? -6.77610 3.28263 -15.36647 1.000 53.09514 79 GLU A O 1
ATOM 596 N N . LEU A 1 95 ? -7.44450 3.60755 -13.23770 1.000 49.46353 80 LEU A N 1
ATOM 597 C CA . LEU A 1 95 ? -8.82729 3.28234 -13.54942 1.000 47.19976 80 LEU A CA 1
ATOM 598 C C . LEU A 1 95 ? -9.33693 4.15793 -14.68068 1.000 48.00849 80 LEU A C 1
ATOM 599 O O . LEU A 1 95 ? -10.00879 3.67496 -15.59901 1.000 46.28433 80 LEU A O 1
ATOM 604 N N . HIS A 1 96 ? -8.97811 5.44402 -14.65706 1.000 46.73434 81 HIS A N 1
ATOM 605 C CA . HIS A 1 96 ? -9.48556 6.35897 -15.66814 1.000 44.53055 81 HIS A CA 1
ATOM 606 C C . HIS A 1 96 ? -8.92448 6.04486 -17.03737 1.000 45.80383 81 HIS A C 1
ATOM 607 O O . HIS A 1 96 ? -9.64378 6.09826 -18.03941 1.000 46.83750 81 HIS A O 1
ATOM 614 N N . GLU A 1 97 ? -7.63700 5.74390 -17.11268 1.000 52.93013 82 GLU A N 1
ATOM 615 C CA . GLU A 1 97 ? -7.05131 5.46678 -18.41293 1.000 55.17810 82 GLU A CA 1
ATOM 616 C C . GLU A 1 97 ? -7.73081 4.26488 -19.05786 1.000 54.17971 82 GLU A C 1
ATOM 617 O O . GLU A 1 97 ? -8.10924 4.30578 -20.23825 1.000 52.31436 82 GLU A O 1
ATOM 623 N N . ALA A 1 98 ? -7.94544 3.20353 -18.27098 1.000 50.71506 83 ALA A N 1
ATOM 624 C CA . ALA A 1 98 ? -8.63142 2.02590 -18.78517 1.000 50.09087 83 ALA A CA 1
ATOM 625 C C . ALA A 1 98 ? -10.06775 2.35262 -19.18374 1.000 46.22270 83 ALA A C 1
ATOM 626 O O . ALA A 1 98 ? -10.54316 1.90060 -20.22818 1.000 43.10632 83 ALA A O 1
ATOM 628 N N . LEU A 1 99 ? -10.76193 3.15245 -18.37062 1.000 47.36096 84 LEU A N 1
ATOM 629 C CA . LEU A 1 99 ? -12.14147 3.53053 -18.66220 1.000 45.29701 84 LEU A CA 1
ATOM 630 C C . LEU A 1 99 ? -12.24168 4.26914 -19.99392 1.000 44.03123 84 LEU A C 1
ATOM 631 O O . LEU A 1 99 ? -13.02499 3.88876 -20.87630 1.000 41.06776 84 LEU A O 1
ATOM 636 N N . VAL A 1 100 ? -11.44672 5.33144 -20.15306 1.000 43.03098 85 VAL A N 1
ATOM 637 C CA . VAL A 1 100 ? -11.45130 6.11912 -21.38566 1.000 42.76430 85 VAL A CA 1
ATOM 638 C C . VAL A 1 100 ? -11.23847 5.22913 -22.60463 1.000 42.94618 85 VAL A C 1
ATOM 639 O O . VAL A 1 100 ? -11.94755 5.35682 -23.60955 1.000 43.43052 85 VAL A O 1
ATOM 643 N N . LEU A 1 101 ? -10.27460 4.30041 -22.53007 1.000 43.53235 86 LEU A N 1
ATOM 644 C CA . LEU A 1 101 ? -9.98084 3.43058 -23.66787 1.000 42.86632 86 LEU A CA 1
ATOM 645 C C . LEU A 1 101 ? -11.17184 2.54276 -24.01162 1.000 43.95053 86 LEU A C 1
ATOM 646 O O . LEU A 1 101 ? -11.54870 2.41088 -25.18078 1.000 43.30300 86 LEU A O 1
ATOM 651 N N . ALA A 1 102 ? -11.77447 1.92067 -22.99981 1.000 45.57480 87 ALA A N 1
ATOM 652 C CA . ALA A 1 102 ? -12.89056 1.01235 -23.23250 1.000 42.75333 87 ALA A CA 1
ATOM 653 C C . ALA A 1 102 ? -14.08970 1.75114 -23.79827 1.000 43.28975 87 ALA A C 1
ATOM 654 O O . ALA A 1 102 ? -14.60912 1.38812 -24.85726 1.000 47.01506 87 ALA A O 1
ATOM 656 N N . ILE A 1 103 ? -14.53116 2.80705 -23.11427 1.000 42.78014 88 ILE A N 1
ATOM 657 C CA . ILE A 1 103 ? -15.74101 3.51530 -23.52787 1.000 42.68946 88 ILE A CA 1
ATOM 658 C C . ILE A 1 103 ? -15.54671 4.21038 -24.87176 1.000 45.91483 88 ILE A C 1
ATOM 659 O O . ILE A 1 103 ? -16.47839 4.27395 -25.68149 1.000 46.87046 88 ILE A O 1
ATOM 664 N N . THR A 1 104 ? -14.34490 4.73726 -25.14439 1.000 44.14768 89 THR A N 1
ATOM 665 C CA . THR A 1 104 ? -14.12203 5.36086 -26.44576 1.000 44.24587 89 THR A CA 1
ATOM 666 C C . THR A 1 104 ? -14.27022 4.34635 -27.57030 1.000 47.36074 89 THR A C 1
ATOM 667 O O . THR A 1 104 ? -14.91065 4.62257 -28.59327 1.000 48.45164 89 THR A O 1
ATOM 671 N N . ASP A 1 105 ? -13.68375 3.16268 -27.39927 1.000 47.24809 90 ASP A N 1
ATOM 672 C CA . ASP A 1 105 ? -13.77290 2.14177 -28.43492 1.000 47.15435 90 ASP A CA 1
ATOM 673 C C . ASP A 1 105 ? -15.21475 1.69614 -28.63475 1.000 50.23845 90 ASP A C 1
ATOM 674 O O . ASP A 1 105 ? -15.66563 1.52330 -29.77410 1.000 49.39139 90 ASP A O 1
ATOM 679 N N . ILE A 1 106 ? -15.95855 1.53044 -27.53490 1.000 47.65501 91 ILE A N 1
ATOM 680 C CA . ILE A 1 106 ? -17.35751 1.12779 -27.62677 1.000 48.19926 91 ILE A CA 1
ATOM 681 C C . ILE A 1 106 ? -18.17601 2.18257 -28.36819 1.000 48.51574 91 ILE A C 1
ATOM 682 O O . ILE A 1 106 ? -18.99765 1.85796 -29.23381 1.000 49.50263 91 ILE A O 1
ATOM 687 N N . VAL A 1 107 ? -17.97202 3.45946 -28.03612 1.000 46.73206 92 VAL A N 1
ATOM 688 C CA . VAL A 1 107 ? -18.78857 4.50602 -28.64805 1.000 47.58427 92 VAL A CA 1
ATOM 689 C C . VAL A 1 107 ? -18.51470 4.57863 -30.14701 1.000 48.34462 92 VAL A C 1
ATOM 690 O O . VAL A 1 107 ? -19.44521 4.62182 -30.96105 1.000 48.74764 92 VAL A O 1
ATOM 694 N N . GLU A 1 108 ? -17.23905 4.53249 -30.53980 1.000 50.43562 93 GLU A N 1
ATOM 695 C CA . GLU A 1 108 ? -16.89044 4.57140 -31.95940 1.000 48.58175 93 GLU A CA 1
ATOM 696 C C . GLU A 1 108 ? -17.41777 3.36130 -32.71566 1.000 47.42035 93 GLU A C 1
ATOM 697 O O . GLU A 1 108 ? -17.62732 3.44030 -33.93187 1.000 50.09419 93 GLU A O 1
ATOM 703 N N . ARG A 1 109 ? -17.65922 2.25910 -32.02246 1.000 50.51871 94 ARG A N 1
ATOM 704 C CA . ARG A 1 109 ? -18.18744 1.04334 -32.61358 1.000 52.69581 94 ARG A CA 1
ATOM 705 C C . ARG A 1 109 ? -19.70359 0.92749 -32.50843 1.000 55.57747 94 ARG A C 1
ATOM 706 O O . ARG A 1 109 ? -20.25662 -0.07876 -32.96323 1.000 57.94031 94 ARG A O 1
ATOM 714 N N . TRP A 1 110 ? -20.38757 1.91391 -31.92142 1.000 51.65478 95 TRP A N 1
ATOM 715 C CA . TRP A 1 110 ? -21.78337 1.71435 -31.53805 1.000 52.56942 95 TRP A CA 1
ATOM 716 C C . TRP A 1 110 ? -22.64472 1.22505 -32.70763 1.000 54.40372 95 TRP A C 1
ATOM 717 O O . TRP A 1 110 ? -23.34993 0.21847 -32.58521 1.000 56.05953 95 TRP A O 1
ATOM 728 N N . LEU A 1 111 ? -22.58771 1.90960 -33.85683 1.000 55.82833 96 LEU A N 1
ATOM 729 C CA . LEU A 1 111 ? -23.36121 1.52551 -35.03550 1.000 55.31349 96 LEU A CA 1
ATOM 730 C C . LEU A 1 111 ? -22.51160 1.00791 -36.18567 1.000 61.84335 96 LEU A C 1
ATOM 731 O O . LEU A 1 111 ? -23.06890 0.53954 -37.18125 1.000 65.82647 96 LEU A O 1
ATOM 736 N N . THR A 1 112 ? -21.19223 1.08701 -36.08717 1.000 60.32064 97 THR A N 1
ATOM 737 C CA . THR A 1 112 ? -20.31144 0.68651 -37.17047 1.000 62.03284 97 THR A CA 1
ATOM 738 C C . THR A 1 112 ? -19.78833 -0.73454 -37.02486 1.000 62.55711 97 THR A C 1
ATOM 739 O O . THR A 1 112 ? -19.24365 -1.27430 -37.98746 1.000 61.01071 97 THR A O 1
ATOM 743 N N . ASP A 1 113 ? -19.93923 -1.34788 -35.85247 1.000 65.87194 98 ASP A N 1
ATOM 744 C CA . ASP A 1 113 ? -19.67503 -2.76919 -35.65361 1.000 67.30671 98 ASP A CA 1
ATOM 745 C C . ASP A 1 113 ? -21.00582 -3.48767 -35.43644 1.000 68.03833 98 ASP A C 1
ATOM 746 O O . ASP A 1 113 ? -21.33959 -3.84884 -34.30136 1.000 67.17860 98 ASP A O 1
ATOM 751 N N . PRO A 1 114 ? -21.78566 -3.72000 -36.49893 1.000 69.48354 99 PRO A N 1
ATOM 752 C CA . PRO A 1 114 ? -23.14540 -4.25597 -36.30128 1.000 69.22973 99 PRO A CA 1
ATOM 753 C C . PRO A 1 114 ? -23.18031 -5.61571 -35.62901 1.000 68.73037 99 PRO A C 1
ATOM 754 O O . PRO A 1 114 ? -24.07875 -5.85757 -34.81183 1.000 66.78358 99 PRO A O 1
ATOM 758 N N . GLU A 1 115 ? -22.22115 -6.50440 -35.93305 1.000 70.77976 100 GLU A N 1
ATOM 759 C CA . GLU A 1 115 ? -22.17856 -7.81953 -35.29364 1.000 68.58845 100 GLU A CA 1
ATOM 760 C C . GLU A 1 115 ? -22.04711 -7.73831 -33.77279 1.000 67.89394 100 GLU A C 1
ATOM 761 O O . GLU A 1 115 ? -22.28701 -8.74004 -33.09238 1.000 66.88922 100 GLU A O 1
ATOM 763 N N . ALA A 1 116 ? -21.67528 -6.57613 -33.22026 1.000 67.91209 101 ALA A N 1
ATOM 764 C CA . ALA A 1 116 ? -21.61299 -6.41408 -31.77155 1.000 66.82863 101 ALA A CA 1
ATOM 765 C C . ALA A 1 116 ? -22.98259 -6.18868 -31.12605 1.000 64.57679 101 ALA A C 1
ATOM 766 O O . ALA A 1 116 ? -23.12320 -6.40516 -29.91614 1.000 61.84320 101 ALA A O 1
ATOM 768 N N . ARG A 1 117 ? -23.97647 -5.73373 -31.89216 1.000 63.01521 102 ARG A N 1
ATOM 769 C CA . ARG A 1 117 ? -25.35520 -5.56928 -31.42162 1.000 61.96705 102 ARG A CA 1
ATOM 770 C C . ARG A 1 117 ? -25.48958 -4.57491 -30.26205 1.000 58.00150 102 ARG A C 1
ATOM 771 O O . ARG A 1 117 ? -26.33930 -4.75552 -29.39160 1.000 58.09572 102 ARG A O 1
ATOM 779 N N . PHE A 1 118 ? -24.68705 -3.51154 -30.22513 1.000 57.84465 103 PHE A N 1
ATOM 780 C CA . PHE A 1 118 ? -24.82589 -2.54908 -29.12519 1.000 55.97273 103 PHE A CA 1
ATOM 781 C C . PHE A 1 118 ? -26.23457 -1.97123 -29.01185 1.000 57.07196 103 PHE A C 1
ATOM 782 O O . PHE A 1 118 ? -26.80809 -2.02629 -27.90797 1.000 55.06814 103 PHE A O 1
ATOM 790 N N . PRO A 1 119 ? -26.85553 -1.42472 -30.06107 1.000 57.75843 104 PRO A N 1
ATOM 791 C CA . PRO A 1 119 ? -28.19872 -0.85451 -29.86413 1.000 58.65976 104 PRO A CA 1
ATOM 792 C C . PRO A 1 119 ? -29.23544 -1.87658 -29.42459 1.000 59.96924 104 PRO A C 1
ATOM 793 O O . PRO A 1 119 ? -30.22645 -1.48877 -28.78671 1.000 61.65813 104 PRO A O 1
ATOM 797 N N . GLU A 1 120 ? -29.03612 -3.16715 -29.71056 1.000 58.31103 105 GLU A N 1
ATOM 798 C CA . GLU A 1 120 ? -29.95941 -4.16756 -29.18451 1.000 57.62541 105 GLU A CA 1
ATOM 799 C C . GLU A 1 120 ? -29.64429 -4.53777 -27.73566 1.000 57.48475 105 GLU A C 1
ATOM 800 O O . GLU A 1 120 ? -30.54936 -4.95214 -26.99961 1.000 54.91868 105 GLU A O 1
ATOM 806 N N . ARG A 1 121 ? -28.38477 -4.37993 -27.30666 1.000 55.65160 106 ARG A N 1
ATOM 807 C CA . ARG A 1 121 ? -28.01261 -4.62505 -25.91691 1.000 54.82939 106 ARG A CA 1
ATOM 808 C C . ARG A 1 121 ? -28.32370 -3.43451 -25.01580 1.000 55.30771 106 ARG A C 1
ATOM 809 O O . ARG A 1 121 ? -28.60877 -3.61990 -23.82648 1.000 55.09035 106 ARG A O 1
ATOM 817 N N . MET A 1 122 ? -28.26431 -2.21912 -25.55681 1.000 54.31503 107 MET A N 1
ATOM 818 C CA . MET A 1 122 ? -28.56810 -0.99284 -24.81396 1.000 53.22539 107 MET A CA 1
ATOM 819 C C . MET A 1 122 ? -29.41510 -0.09288 -25.70563 1.000 51.55180 107 MET A C 1
ATOM 820 O O . MET A 1 122 ? -28.91685 0.83819 -26.34647 1.000 51.06694 107 MET A O 1
ATOM 825 N N . PRO A 1 123 ? -30.70724 -0.35285 -25.78234 1.000 52.91918 108 PRO A N 1
ATOM 826 C CA . PRO A 1 123 ? -31.55905 0.44364 -26.67006 1.000 53.95870 108 PRO A CA 1
ATOM 827 C C . PRO A 1 123 ? -31.76710 1.85532 -26.14020 1.000 53.24122 108 PRO A C 1
ATOM 828 O O . PRO A 1 123 ? -31.97898 2.06611 -24.94195 1.000 52.10803 108 PRO A O 1
ATOM 832 N N . LEU A 1 124 ? -31.71102 2.82413 -27.05122 1.000 53.43040 109 LEU A N 1
ATOM 833 C CA . LEU A 1 124 ? -32.06582 4.21311 -26.78131 1.000 54.49578 109 LEU A CA 1
ATOM 834 C C . LEU A 1 124 ? -33.40905 4.51684 -27.44402 1.000 56.17597 109 LEU A C 1
ATOM 835 O O . LEU A 1 124 ? -33.96642 3.67985 -28.15206 1.000 59.84051 109 LEU A O 1
ATOM 840 N N . GLU A 1 125 ? -33.96557 5.69977 -27.18705 1.000 56.42869 110 GLU A N 1
ATOM 841 C CA . GLU A 1 125 ? -35.21169 6.06162 -27.86034 1.000 58.66342 110 GLU A CA 1
ATOM 842 C C . GLU A 1 125 ? -34.98551 6.13391 -29.37413 1.000 60.34218 110 GLU A C 1
ATOM 843 O O . GLU A 1 125 ? -33.90244 6.50738 -29.82684 1.000 58.80345 110 GLU A O 1
ATOM 849 N N . PRO A 1 126 ? -35.98625 5.77279 -30.18564 1.000 62.42120 111 PRO A N 1
ATOM 850 C CA . PRO A 1 126 ? -35.74444 5.72449 -31.64051 1.000 62.05198 111 PRO A CA 1
ATOM 851 C C . PRO A 1 126 ? -35.25894 7.04002 -32.23867 1.000 62.71880 111 PRO A C 1
ATOM 852 O O . PRO A 1 126 ? -34.37567 7.01657 -33.10167 1.000 62.35426 111 PRO A O 1
ATOM 856 N N . GLU A 1 127 ? -35.78972 8.19056 -31.82048 1.000 67.58177 112 GLU A N 1
ATOM 857 C CA . GLU A 1 127 ? -35.27946 9.42824 -32.39645 1.000 66.23373 112 GLU A CA 1
ATOM 858 C C . GLU A 1 127 ? -33.85123 9.72059 -31.94808 1.000 65.53433 112 GLU A C 1
ATOM 859 O O . GLU A 1 127 ? -33.15664 10.49793 -32.60572 1.000 65.74768 112 GLU A O 1
ATOM 865 N N . GLU A 1 128 ? -33.40147 9.10558 -30.85203 1.000 61.89896 113 GLU A N 1
ATOM 866 C CA . GLU A 1 128 ? -32.01788 9.22070 -30.41346 1.000 58.01116 113 GLU A CA 1
ATOM 867 C C . GLU A 1 128 ? -31.09429 8.33999 -31.25170 1.000 57.80694 113 GLU A C 1
ATOM 868 O O . GLU A 1 128 ? -30.00606 8.77234 -31.64545 1.000 55.74624 113 GLU A O 1
ATOM 874 N N . GLU A 1 129 ? -31.51294 7.10393 -31.53002 1.000 56.20668 114 GLU A N 1
ATOM 875 C CA . GLU A 1 129 ? -30.74008 6.23197 -32.40225 1.000 56.16405 114 GLU A CA 1
ATOM 876 C C . GLU A 1 129 ? -30.71917 6.74878 -33.83311 1.000 58.02427 114 GLU A C 1
ATOM 877 O O . GLU A 1 129 ? -29.73876 6.52411 -34.55056 1.000 60.43126 114 GLU A O 1
ATOM 883 N N . ASP A 1 130 ? -31.77529 7.44335 -34.26531 1.000 59.03019 115 ASP A N 1
ATOM 884 C CA . ASP A 1 130 ? -31.71260 8.11841 -35.55382 1.000 61.23374 115 ASP A CA 1
ATOM 885 C C . ASP A 1 130 ? -30.67802 9.23199 -35.51862 1.000 60.51038 115 ASP A C 1
ATOM 886 O O . ASP A 1 130 ? -29.91278 9.40817 -36.47415 1.000 61.12309 115 ASP A O 1
ATOM 888 N N . LEU A 1 131 ? -30.61343 9.96550 -34.40596 1.000 56.07488 116 LEU A N 1
ATOM 889 C CA . LEU A 1 131 ? -29.64185 11.04250 -34.28264 1.000 55.50923 116 LEU A CA 1
ATOM 890 C C . LEU A 1 131 ? -28.21278 10.50645 -34.33206 1.000 58.80281 116 LEU A C 1
ATOM 891 O O . LEU A 1 131 ? -27.36318 11.03138 -35.06599 1.000 58.01570 116 LEU A O 1
ATOM 896 N N . LEU A 1 132 ? -27.93036 9.45387 -33.56065 1.000 56.64595 117 LEU A N 1
ATOM 897 C CA . LEU A 1 132 ? -26.59764 8.86490 -33.58083 1.000 56.20368 117 LEU A CA 1
ATOM 898 C C . LEU A 1 132 ? -26.21134 8.43344 -34.98828 1.000 59.87325 117 LEU A C 1
ATOM 899 O O . LEU A 1 132 ? -25.07950 8.66132 -35.43234 1.000 59.42949 117 LEU A O 1
ATOM 904 N N . ARG A 1 133 ? -27.14902 7.82751 -35.71403 1.000 63.81144 118 ARG A N 1
ATOM 905 C CA . ARG A 1 133 ? -26.85078 7.35745 -37.06176 1.000 64.96606 118 ARG A CA 1
ATOM 906 C C . ARG A 1 133 ? -26.60532 8.51893 -38.01600 1.000 66.22850 118 ARG A C 1
ATOM 907 O O . ARG A 1 133 ? -25.77362 8.41811 -38.92657 1.000 66.96477 118 ARG A O 1
ATOM 915 N N . TRP A 1 134 ? -27.32045 9.63016 -37.82901 1.000 61.65903 119 TRP A N 1
ATOM 916 C CA . TRP A 1 134 ? -26.99625 10.82448 -38.59718 1.000 61.83165 119 TRP A CA 1
ATOM 917 C C . TRP A 1 134 ? -25.59715 11.32660 -38.25684 1.000 61.51588 119 TRP A C 1
ATOM 918 O O . TRP A 1 134 ? -24.85465 11.76021 -39.14900 1.000 58.54174 119 TRP A O 1
ATOM 929 N N . ILE A 1 135 ? -25.21626 11.26127 -36.97064 1.000 61.87326 120 ILE A N 1
ATOM 930 C CA . ILE A 1 135 ? -23.89854 11.74178 -36.55390 1.000 60.60931 120 ILE A CA 1
ATOM 931 C C . ILE A 1 135 ? -22.79921 10.93568 -37.23484 1.000 59.72924 120 ILE A C 1
ATOM 932 O O . ILE A 1 135 ? -21.82879 11.50054 -37.74714 1.000 59.28677 120 ILE A O 1
ATOM 937 N N . ASP A 1 136 ? -22.95357 9.60887 -37.28393 1.000 57.45213 121 ASP A N 1
ATOM 938 C CA . ASP A 1 136 ? -21.97746 8.75780 -37.95776 1.000 59.18112 121 ASP A CA 1
ATOM 939 C C . ASP A 1 136 ? -21.74274 9.18442 -39.40150 1.000 60.71186 121 ASP A C 1
ATOM 940 O O . ASP A 1 136 ? -20.62734 9.03874 -39.91122 1.000 60.31398 121 ASP A O 1
ATOM 945 N N . GLU A 1 137 ? -22.77829 9.69893 -40.07694 1.000 61.63917 122 GLU A N 1
ATOM 946 C CA . GLU A 1 137 ? -22.64619 10.22755 -41.43143 1.000 60.30728 122 GLU A CA 1
ATOM 947 C C . GLU A 1 137 ? -21.85637 11.52206 -41.49314 1.000 60.50389 122 GLU A C 1
ATOM 948 O O . GLU A 1 137 ? -21.47778 11.93261 -42.59413 1.000 60.85766 122 GLU A O 1
ATOM 954 N N . GLN A 1 138 ? -21.64199 12.19575 -40.36431 1.000 59.77456 123 GLN A N 1
ATOM 955 C CA . GLN A 1 138 ? -20.91814 13.45642 -40.34924 1.000 62.23041 123 GLN A CA 1
ATOM 956 C C . GLN A 1 138 ? -19.42973 13.30212 -40.04651 1.000 65.53987 123 GLN A C 1
ATOM 957 O O . GLN A 1 138 ? -18.67514 14.26478 -40.22962 1.000 66.26327 123 GLN A O 1
ATOM 963 N N . VAL A 1 139 ? -18.99132 12.12476 -39.60988 1.000 60.94257 124 VAL A N 1
ATOM 964 C CA . VAL A 1 139 ? -17.61728 11.89985 -39.17123 1.000 62.87516 124 VAL A CA 1
ATOM 965 C C . VAL A 1 139 ? -16.74025 11.56739 -40.37613 1.000 66.02975 124 VAL A C 1
ATOM 966 O O . VAL A 1 139 ? -17.15738 10.77386 -41.22992 1.000 66.36422 124 VAL A O 1
ATOM 970 N N . PRO A 1 140 ? -15.51572 12.12771 -40.48887 1.000 66.10463 125 PRO A N 1
ATOM 971 C CA . PRO A 1 140 ? -14.88516 13.12016 -39.60006 1.000 66.47327 125 PRO A CA 1
ATOM 972 C C . PRO A 1 140 ? -14.92412 14.53795 -40.16158 1.000 66.53007 125 PRO A C 1
ATOM 973 O O . PRO A 1 140 ? -14.28360 15.44012 -39.62578 1.000 65.57615 125 PRO A O 1
ATOM 977 N N . HIS A 1 141 ? -15.69459 14.76755 -41.22219 1.000 64.44360 126 HIS A N 1
ATOM 978 C CA . HIS A 1 141 ? -15.63379 16.04615 -41.91331 1.000 65.21710 126 HIS A CA 1
ATOM 979 C C . HIS A 1 141 ? -16.50790 17.11419 -41.26812 1.000 67.84687 126 HIS A C 1
ATOM 980 O O . HIS A 1 141 ? -16.14832 18.29453 -41.30796 1.000 71.21951 126 HIS A O 1
ATOM 987 N N . ASN A 1 142 ? -17.65149 16.74230 -40.68443 1.000 66.38233 127 ASN A N 1
ATOM 988 C CA . ASN A 1 142 ? -18.50917 17.70842 -40.01012 1.000 66.76596 127 ASN A CA 1
ATOM 989 C C . ASN A 1 142 ? -18.54542 17.54915 -38.50126 1.000 63.42210 127 ASN A C 1
ATOM 990 O O . ASN A 1 142 ? -18.91450 18.49594 -37.80496 1.000 61.80566 127 ASN A O 1
ATOM 995 N N . LEU A 1 143 ? -18.20315 16.37887 -37.98946 1.000 63.41184 128 LEU A N 1
ATOM 996 C CA . LEU A 1 143 ? -18.05738 16.11171 -36.57082 1.000 60.11015 128 LEU A CA 1
ATOM 997 C C . LEU A 1 143 ? -16.87647 15.17648 -36.42484 1.000 61.37695 128 LEU A C 1
ATOM 998 O O . LEU A 1 143 ? -16.61024 14.36056 -37.31935 1.000 61.77839 128 LEU A O 1
ATOM 1003 N N . PRO A 1 144 ? -16.13520 15.26899 -35.32158 1.000 62.73098 129 PRO A N 1
ATOM 1004 C CA . PRO A 1 144 ? -14.93595 14.44393 -35.17602 1.000 59.38841 129 PRO A CA 1
ATOM 1005 C C . PRO A 1 144 ? -15.28757 12.99053 -34.92365 1.000 57.40647 129 PRO A C 1
ATOM 1006 O O . PRO A 1 144 ? -16.40348 12.64172 -34.53982 1.000 55.38148 129 PRO A O 1
ATOM 1010 N N . GLN A 1 145 ? -14.30966 12.12914 -35.15603 1.000 61.18491 130 GLN A N 1
ATOM 1011 C CA . GLN A 1 145 ? -14.38237 10.81788 -34.54236 1.000 62.20254 130 GLN A CA 1
ATOM 1012 C C . GLN A 1 145 ? -14.37778 10.98517 -33.01756 1.000 60.68572 130 GLN A C 1
ATOM 1013 O O . GLN A 1 145 ? -13.79410 11.93769 -32.47859 1.000 60.21501 130 GLN A O 1
ATOM 1019 N N . TYR A 1 146 ? -15.05851 10.06154 -32.31654 1.000 53.61716 131 TYR A N 1
ATOM 1020 C CA . TYR A 1 146 ? -15.37358 10.30634 -30.91038 1.000 51.23044 131 TYR A CA 1
ATOM 1021 C C . TYR A 1 146 ? -14.13097 10.51109 -30.04739 1.000 50.12759 131 TYR A C 1
ATOM 1022 O O . TYR A 1 146 ? -14.17223 11.28307 -29.08090 1.000 44.93588 131 TYR A O 1
ATOM 1031 N N . ARG A 1 147 ? -13.02633 9.82885 -30.36320 1.000 52.46005 132 ARG A N 1
ATOM 1032 C CA . ARG A 1 147 ? -11.78800 10.01845 -29.61183 1.000 52.05226 132 ARG A CA 1
ATOM 1033 C C . ARG A 1 147 ? -11.39559 11.49148 -29.48265 1.000 50.24710 132 ARG A C 1
ATOM 1034 O O . ARG A 1 147 ? -10.74649 11.86451 -28.49856 1.000 46.82098 132 ARG A O 1
ATOM 1042 N N . ASP A 1 148 ? -11.81758 12.34329 -30.41586 1.000 49.32388 133 ASP A N 1
ATOM 1043 C CA . ASP A 1 148 ? -11.39423 13.73717 -30.45018 1.000 51.74786 133 ASP A CA 1
ATOM 1044 C C . ASP A 1 148 ? -12.35271 14.72058 -29.78131 1.000 50.43943 133 ASP A C 1
ATOM 1045 O O . ASP A 1 148 ? -12.03369 15.91572 -29.73494 1.000 50.65452 133 ASP A O 1
ATOM 1050 N N . CYS A 1 149 ? -13.49374 14.27334 -29.25701 1.000 46.83994 134 CYS A N 1
ATOM 1051 C CA . CYS A 1 149 ? -14.46335 15.20982 -28.69091 1.000 44.37832 134 CYS A CA 1
ATOM 1052 C C . CYS A 1 149 ? -15.22474 14.57574 -27.52238 1.000 44.70952 134 CYS A C 1
ATOM 1053 O O . CYS A 1 149 ? -16.44659 14.68844 -27.41145 1.000 42.37135 134 CYS A O 1
ATOM 1056 N N . ARG A 1 150 ? -14.49973 13.92955 -26.60355 1.000 43.80133 135 ARG A N 1
ATOM 1057 C CA . ARG A 1 150 ? -15.15683 13.21644 -25.50676 1.000 41.38015 135 ARG A CA 1
ATOM 1058 C C . ARG A 1 150 ? -15.84159 14.16652 -24.52955 1.000 41.25731 135 ARG A C 1
ATOM 1059 O O . ARG A 1 150 ? -16.82019 13.77553 -23.87708 1.000 40.19907 135 ARG A O 1
ATOM 1067 N N . GLY A 1 151 ? -15.30868 15.38166 -24.35930 1.000 40.65297 136 GLY A N 1
ATOM 1068 C CA . GLY A 1 151 ? -15.96443 16.35840 -23.50750 1.000 38.92683 136 GLY A CA 1
ATOM 1069 C C . GLY A 1 151 ? -15.73898 16.14392 -22.01433 1.000 40.44818 136 GLY A C 1
ATOM 1070 O O . GLY A 1 151 ? -14.72094 15.60608 -21.56513 1.000 40.64424 136 GLY A O 1
ATOM 1071 N N . SER A 1 152 ? -16.71201 16.59697 -21.24046 1.000 37.53665 137 SER A N 1
ATOM 1072 C CA . SER A 1 152 ? -16.62949 16.63987 -19.78922 1.000 38.05678 137 SER A CA 1
ATOM 1073 C C . SER A 1 152 ? -17.31737 15.40985 -19.18511 1.000 38.65382 137 SER A C 1
ATOM 1074 O O . SER A 1 152 ? -18.51686 15.19958 -19.39905 1.000 40.12510 137 SER A O 1
ATOM 1077 N N . TRP A 1 153 ? -16.55072 14.57542 -18.47498 1.000 36.51627 138 TRP A N 1
ATOM 1078 C CA . TRP A 1 153 ? -17.08761 13.45622 -17.71142 1.000 38.88395 138 TRP A CA 1
ATOM 1079 C C . TRP A 1 153 ? -16.69077 13.62798 -16.25518 1.000 41.21673 138 TRP A C 1
ATOM 1080 O O . TRP A 1 153 ? -15.57854 14.06462 -15.96408 1.000 44.38490 138 TRP A O 1
ATOM 1091 N N . ARG A 1 154 ? -17.57707 13.23758 -15.33735 1.000 40.67536 139 ARG A N 1
ATOM 1092 C CA . ARG A 1 154 ? -17.26686 13.27353 -13.91046 1.000 41.53933 139 ARG A CA 1
ATOM 1093 C C . ARG A 1 154 ? -17.76609 12.00662 -13.23030 1.000 41.82855 139 ARG A C 1
ATOM 1094 O O . ARG A 1 154 ? -18.89978 11.95402 -12.74217 1.000 43.83244 139 ARG A O 1
ATOM 1102 N N . PRO A 1 155 ? -16.93247 10.96901 -13.15671 1.000 42.55169 140 PRO A N 1
ATOM 1103 C CA . PRO A 1 155 ? -17.35107 9.73885 -12.47419 1.000 42.15798 140 PRO A CA 1
ATOM 1104 C C . PRO A 1 155 ? -17.44781 9.91873 -10.96814 1.000 42.12004 140 PRO A C 1
ATOM 1105 O O . PRO A 1 155 ? -16.72026 10.70884 -10.36086 1.000 43.37013 140 PRO A O 1
ATOM 1109 N N . ASP A 1 156 ? -18.38854 9.18723 -10.37464 1.000 42.22243 141 ASP A N 1
ATOM 1110 C CA . ASP A 1 156 ? -18.54690 9.07647 -8.92858 1.000 44.85378 141 ASP A CA 1
ATOM 1111 C C . ASP A 1 156 ? -18.08155 7.69648 -8.47603 1.000 44.47026 141 ASP A C 1
ATOM 1112 O O . ASP A 1 156 ? -18.36402 6.68995 -9.13400 1.000 44.84001 141 ASP A O 1
ATOM 1117 N N . PHE A 1 157 ? -17.40435 7.62494 -7.34160 1.000 40.41821 142 PHE A N 1
ATOM 1118 C CA . PHE A 1 157 ? -16.99970 6.31092 -6.88252 1.000 44.35317 142 PHE A CA 1
ATOM 1119 C C . PHE A 1 157 ? -17.26954 6.17464 -5.39185 1.000 44.82781 142 PHE A C 1
ATOM 1120 O O . PHE A 1 157 ? -17.25152 7.15683 -4.64260 1.000 41.54122 142 PHE A O 1
ATOM 1128 N N . LEU A 1 158 ? -17.53675 4.93902 -4.98440 1.000 44.85436 143 LEU A N 1
ATOM 1129 C CA . LEU A 1 158 ? -17.61264 4.53645 -3.59334 1.000 44.15107 143 LEU A CA 1
ATOM 1130 C C . LEU A 1 158 ? -16.32370 3.81800 -3.19574 1.000 48.77582 143 LEU A C 1
ATOM 1131 O O . LEU A 1 158 ? -15.51793 3.40723 -4.03992 1.000 46.68319 143 LEU A O 1
ATOM 1136 N N . VAL A 1 159 ? -16.14548 3.64547 -1.88875 1.000 48.94435 144 VAL A N 1
ATOM 1137 C CA . VAL A 1 159 ? -14.92286 3.09884 -1.31992 1.000 47.30260 144 VAL A CA 1
ATOM 1138 C C . VAL A 1 159 ? -15.27716 1.84806 -0.54108 1.000 50.07243 144 VAL A C 1
ATOM 1139 O O . VAL A 1 159 ? -16.01085 1.92435 0.45102 1.000 51.99860 144 VAL A O 1
ATOM 1143 N N . GLU A 1 160 ? -14.73526 0.70893 -0.96433 1.000 50.95983 145 GLU A N 1
ATOM 1144 C CA . GLU A 1 160 ? -14.89857 -0.55993 -0.26496 1.000 54.92416 145 GLU A CA 1
ATOM 1145 C C . GLU A 1 160 ? -13.54100 -1.16173 0.10864 1.000 60.32847 145 GLU A C 1
ATOM 1146 O O . GLU A 1 160 ? -12.47431 -0.71031 -0.33634 1.000 56.47642 145 GLU A O 1
ATOM 1152 N N . GLU A 1 161 ? -13.60108 -2.20844 0.93434 1.000 63.31323 146 GLU A N 1
ATOM 1153 C CA . GLU A 1 161 ? -12.42297 -2.96017 1.35300 1.000 72.91381 146 GLU A CA 1
ATOM 1154 C C . GLU A 1 161 ? -12.18649 -4.17137 0.45279 1.000 77.56219 146 GLU A C 1
ATOM 1155 O O . GLU A 1 161 ? -13.12030 -4.75688 -0.10204 1.000 75.83534 146 GLU A O 1
ATOM 1161 N N . GLU A 1 162 ? -10.91749 -4.54928 0.32936 1.000 89.73942 147 GLU A N 1
ATOM 1162 C CA . GLU A 1 162 ? -10.50045 -5.64464 -0.53084 1.000 95.07277 147 GLU A CA 1
ATOM 1163 C C . GLU A 1 162 ? -9.23045 -6.25699 0.05251 1.000 102.52936 147 GLU A C 1
ATOM 1164 O O . GLU A 1 162 ? -8.33133 -5.52538 0.47885 1.000 101.90296 147 GLU A O 1
ATOM 1170 N N . ASN A 1 163 ? -9.16524 -7.58900 0.09844 1.000 105.22031 148 ASN A N 1
ATOM 1171 C CA . ASN A 1 163 ? -7.96434 -8.27799 0.56720 1.000 107.41378 148 ASN A CA 1
ATOM 1172 C C . ASN A 1 163 ? -6.95598 -8.31861 -0.57631 1.000 109.56857 148 ASN A C 1
ATOM 1173 O O . ASN A 1 163 ? -7.14998 -9.03857 -1.56099 1.000 110.34969 148 ASN A O 1
ATOM 1175 N N . SER A 1 164 ? -5.89120 -7.53090 -0.46030 1.000 111.26218 149 SER A N 1
ATOM 1176 C CA . SER A 1 164 ? -4.86274 -7.47150 -1.49244 1.000 112.82462 149 SER A CA 1
ATOM 1177 C C . SER A 1 164 ? -3.99803 -8.73046 -1.46247 1.000 116.31145 149 SER A C 1
ATOM 1178 O O . SER A 1 164 ? -3.62686 -9.26993 -2.50519 1.000 113.59816 149 SER A O 1
ATOM 1181 N N . ASP A 1 166 ? -1.79135 -10.80498 -1.50720 1.000 119.94759 151 ASP A N 1
ATOM 1182 C CA . ASP A 1 166 ? -0.45686 -10.23681 -1.66041 1.000 120.41079 151 ASP A CA 1
ATOM 1183 C C . ASP A 1 166 ? -0.10648 -9.36022 -0.46420 1.000 125.01629 151 ASP A C 1
ATOM 1184 O O . ASP A 1 166 ? 0.59395 -9.79620 0.44755 1.000 124.27096 151 ASP A O 1
ATOM 1186 N N . GLY A 1 167 ? -0.61271 -8.12516 -0.46585 1.000 128.06747 152 GLY A N 1
ATOM 1187 C CA . GLY A 1 167 ? -0.38694 -7.20266 0.63619 1.000 127.32895 152 GLY A CA 1
ATOM 1188 C C . GLY A 1 167 ? -0.81263 -7.73004 1.99144 1.000 131.53485 152 GLY A C 1
ATOM 1189 O O . GLY A 1 167 ? -0.46617 -7.11780 3.00833 1.000 132.62728 152 GLY A O 1
ATOM 1190 N N . SER A 1 168 ? -1.56614 -8.83346 2.02783 1.000 138.03035 153 SER A N 1
ATOM 1191 C CA . SER A 1 168 ? -1.92462 -9.53180 3.26544 1.000 138.90502 153 SER A CA 1
ATOM 1192 C C . SER A 1 168 ? -2.63136 -8.61565 4.26101 1.000 138.58787 153 SER A C 1
ATOM 1193 O O . SER A 1 168 ? -2.58658 -8.84248 5.47265 1.000 137.84329 153 SER A O 1
ATOM 1196 N N . GLY A 1 169 ? -3.28743 -7.57664 3.75625 1.000 127.06206 154 GLY A N 1
ATOM 1197 C CA . GLY A 1 169 ? -4.00846 -6.64897 4.59055 1.000 118.63643 154 GLY A CA 1
ATOM 1198 C C . GLY A 1 169 ? -5.17545 -6.03430 3.84913 1.000 111.65687 154 GLY A C 1
ATOM 1199 O O . GLY A 1 169 ? -5.39794 -6.30065 2.66289 1.000 109.98390 154 GLY A O 1
ATOM 1200 N N . PRO A 1 170 ? -5.95960 -5.20912 4.54323 1.000 104.19782 155 PRO A N 1
ATOM 1201 C CA . PRO A 1 170 ? -7.07646 -4.51653 3.88243 1.000 99.33948 155 PRO A CA 1
ATOM 1202 C C . PRO A 1 170 ? -6.59831 -3.28696 3.11503 1.000 93.20545 155 PRO A C 1
ATOM 1203 O O . PRO A 1 170 ? -5.85920 -2.45018 3.63641 1.000 91.44817 155 PRO A O 1
ATOM 1207 N N . VAL A 1 171 ? -7.03024 -3.18229 1.86988 1.000 89.59293 156 VAL A N 1
ATOM 1208 C CA . VAL A 1 171 ? -6.70690 -2.04442 1.02850 1.000 79.14986 156 VAL A CA 1
ATOM 1209 C C . VAL A 1 171 ? -8.01663 -1.44708 0.51321 1.000 74.97354 156 VAL A C 1
ATOM 1210 O O . VAL A 1 171 ? -9.02499 -2.14576 0.36152 1.000 73.89886 156 VAL A O 1
ATOM 1214 N N . GLU A 1 172 ? -8.01575 -0.13275 0.29872 1.000 62.36596 157 GLU A N 1
ATOM 1215 C CA . GLU A 1 172 ? -9.21399 0.55840 -0.15907 1.000 58.26132 157 GLU A CA 1
ATOM 1216 C C . GLU A 1 172 ? -9.38549 0.33421 -1.65391 1.000 59.25207 157 GLU A C 1
ATOM 1217 O O . GLU A 1 172 ? -8.41581 0.43622 -2.41297 1.000 60.92432 157 GLU A O 1
ATOM 1223 N N . ASN A 1 173 ? -10.61324 0.00299 -2.06977 1.000 56.42639 158 ASN A N 1
ATOM 1224 C CA . ASN A 1 173 ? -10.95787 -0.21136 -3.47215 1.000 55.96267 158 ASN A CA 1
ATOM 1225 C C . ASN A 1 173 ? -12.02651 0.78837 -3.91345 1.000 52.75123 158 ASN A C 1
ATOM 1226 O O . ASN A 1 173 ? -13.00494 1.01528 -3.19701 1.000 52.35123 158 ASN A O 1
ATOM 1231 N N . PHE A 1 174 ? -11.85163 1.37566 -5.09657 1.000 48.73720 159 PHE A N 1
ATOM 1232 C CA . PHE A 1 174 ? -12.77037 2.38191 -5.62740 1.000 47.26575 159 PHE A CA 1
ATOM 1233 C C . PHE A 1 174 ? -13.61819 1.78010 -6.74044 1.000 48.88637 159 PHE A C 1
ATOM 1234 O O . PHE A 1 174 ? -13.07966 1.26031 -7.72620 1.000 48.83112 159 PHE A O 1
ATOM 1242 N N . ARG A 1 175 ? -14.93921 1.87240 -6.58380 1.000 47.88028 160 ARG A N 1
ATOM 1243 C CA . ARG A 1 175 ? -15.90455 1.38166 -7.55676 1.000 48.71432 160 ARG A CA 1
ATOM 1244 C C . ARG A 1 175 ? -16.66933 2.56582 -8.12256 1.000 48.30930 160 ARG A C 1
ATOM 1245 O O . ARG A 1 175 ? -17.31175 3.30297 -7.36961 1.000 48.70421 160 ARG A O 1
ATOM 1253 N N . ILE A 1 176 ? -16.59957 2.74584 -9.43963 1.000 48.07443 161 ILE A N 1
ATOM 1254 C CA . ILE A 1 176 ? -17.35727 3.80040 -10.11427 1.000 47.91341 161 ILE A CA 1
ATOM 1255 C C . ILE A 1 176 ? -18.83812 3.43059 -10.12561 1.000 49.07790 161 ILE A C 1
ATOM 1256 O O . ILE A 1 176 ? -19.22333 2.37220 -10.63203 1.000 52.84750 161 ILE A O 1
ATOM 1261 N N . SER A 1 177 ? -19.68118 4.30028 -9.57093 1.000 48.00647 162 SER A N 1
ATOM 1262 C CA . SER A 1 177 ? -21.10785 4.01349 -9.56672 1.000 52.14671 162 SER A CA 1
ATOM 1263 C C . SER A 1 177 ? -21.83310 4.63505 -10.75155 1.000 54.64687 162 SER A C 1
ATOM 1264 O O . SER A 1 177 ? -22.87053 4.11134 -11.16914 1.000 59.71861 162 SER A O 1
ATOM 1267 N N . GLU A 1 178 ? -21.30387 5.71550 -11.31875 1.000 50.88347 163 GLU A N 1
ATOM 1268 C CA . GLU A 1 178 ? -21.95692 6.43002 -12.40562 1.000 49.29118 163 GLU A CA 1
ATOM 1269 C C . GLU A 1 178 ? -20.97538 7.43010 -12.98819 1.000 46.40158 163 GLU A C 1
ATOM 1270 O O . GLU A 1 178 ? -20.09940 7.93639 -12.28682 1.000 46.07303 163 GLU A O 1
ATOM 1276 N N . ILE A 1 179 ? -21.13952 7.70291 -14.27428 1.000 42.80185 164 ILE A N 1
ATOM 1277 C CA . ILE A 1 179 ? -20.40884 8.74012 -14.98637 1.000 43.19445 164 ILE A CA 1
ATOM 1278 C C . ILE A 1 179 ? -21.38164 9.88307 -15.26014 1.000 45.37829 164 ILE A C 1
ATOM 1279 O O . ILE A 1 179 ? -22.41223 9.68658 -15.91877 1.000 47.39456 164 ILE A O 1
ATOM 1284 N N . ASN A 1 180 ? -21.06587 11.07493 -14.76792 1.000 44.95463 165 ASN A N 1
ATOM 1285 C CA . ASN A 1 180 ? -21.91411 12.23830 -14.99449 1.000 41.55463 165 ASN A CA 1
ATOM 1286 C C . ASN A 1 180 ? -21.42652 12.97496 -16.23123 1.000 44.58826 165 ASN A C 1
ATOM 1287 O O . ASN A 1 180 ? -20.37297 13.62319 -16.20518 1.000 41.25638 165 ASN A O 1
ATOM 1292 N N . ALA A 1 181 ? -22.19188 12.86666 -17.33090 1.000 42.71923 166 ALA A N 1
ATOM 1293 C CA . ALA A 1 181 ? -21.71029 13.39572 -18.59821 1.000 40.96003 166 ALA A CA 1
ATOM 1294 C C . ALA A 1 181 ? -22.79465 14.01019 -19.47289 1.000 41.31539 166 ALA A C 1
ATOM 1295 O O . ALA A 1 181 ? -22.52790 14.28893 -20.65200 1.000 40.36558 166 ALA A O 1
ATOM 1297 N N . ARG A 1 182 ? -23.99151 14.27318 -18.95711 1.000 40.32103 167 ARG A N 1
ATOM 1298 C CA . ARG A 1 182 ? -24.88497 15.03298 -19.81535 1.000 39.72069 167 ARG A CA 1
ATOM 1299 C C . ARG A 1 182 ? -24.73972 16.52309 -19.58351 1.000 41.60393 167 ARG A C 1
ATOM 1300 O O . ARG A 1 182 ? -24.85486 17.29687 -20.53921 1.000 45.71178 167 ARG A O 1
ATOM 1308 N N . PHE A 1 183 ? -24.47073 16.94509 -18.35241 1.000 41.31672 168 PHE A N 1
ATOM 1309 C CA . PHE A 1 183 ? -24.08258 18.32229 -18.07762 1.000 42.59204 168 PHE A CA 1
ATOM 1310 C C . PHE A 1 183 ? -22.56574 18.41518 -18.08442 1.000 42.21158 168 PHE A C 1
ATOM 1311 O O . PHE A 1 183 ? -21.87247 17.42885 -17.84616 1.000 45.99807 168 PHE A O 1
ATOM 1319 N N . SER A 1 184 ? -22.03782 19.60444 -18.34846 1.000 40.09334 169 SER A N 1
ATOM 1320 C CA . SER A 1 184 ? -20.58603 19.70865 -18.50354 1.000 40.35570 169 SER A CA 1
ATOM 1321 C C . SER A 1 184 ? -19.85785 20.29363 -17.30100 1.000 40.79034 169 SER A C 1
ATOM 1322 O O . SER A 1 184 ? -18.62711 20.20821 -17.25093 1.000 41.98580 169 SER A O 1
ATOM 1325 N N . PHE A 1 185 ? -20.56350 20.88601 -16.34119 1.000 41.11745 170 PHE A N 1
ATOM 1326 C CA . PHE A 1 185 ? -19.90950 21.71582 -15.34308 1.000 41.91381 170 PHE A CA 1
ATOM 1327 C C . PHE A 1 185 ? -20.07124 21.25616 -13.90676 1.000 41.00539 170 PHE A C 1
ATOM 1328 O O . PHE A 1 185 ? -19.31626 21.72637 -13.05540 1.000 42.40933 170 PHE A O 1
ATOM 1336 N N . ASN A 1 186 ? -21.01087 20.37264 -13.60585 1.000 40.10991 171 ASN A N 1
ATOM 1337 C CA . ASN A 1 186 ? -21.31514 20.07955 -12.21319 1.000 47.15711 171 ASN A CA 1
ATOM 1338 C C . ASN A 1 186 ? -20.13890 19.42306 -11.49094 1.000 48.29113 171 ASN A C 1
ATOM 1339 O O . ASN A 1 186 ? -19.58001 18.41416 -11.95224 1.000 47.20022 171 ASN A O 1
ATOM 1344 N N . GLY A 1 187 ? -19.76458 20.00901 -10.34725 1.000 41.42129 172 GLY A N 1
ATOM 1345 C CA . GLY A 1 187 ? -18.61325 19.59063 -9.59461 1.000 44.03572 172 GLY A CA 1
ATOM 1346 C C . GLY A 1 187 ? -17.34870 20.38363 -9.88563 1.000 42.20836 172 GLY A C 1
ATOM 1347 O O . GLY A 1 187 ? -16.52521 20.55798 -8.97971 1.000 40.32098 172 GLY A O 1
ATOM 1348 N N . PHE A 1 188 ? -17.19213 20.89179 -11.11541 1.000 39.56784 173 PHE A N 1
ATOM 1349 C CA . PHE A 1 188 ? -15.93476 21.51598 -11.51749 1.000 40.88073 173 PHE A CA 1
ATOM 1350 C C . PHE A 1 188 ? -15.65604 22.78494 -10.72693 1.000 39.69047 173 PHE A C 1
ATOM 1351 O O . PHE A 1 188 ? -14.54674 22.98008 -10.22657 1.000 39.53272 173 PHE A O 1
ATOM 1359 N N . MET A 1 189 ? -16.64366 23.66347 -10.60352 1.000 41.04747 174 MET A N 1
ATOM 1360 C CA . MET A 1 189 ? -16.39679 24.91894 -9.90856 1.000 38.80543 174 MET A CA 1
ATOM 1361 C C . MET A 1 189 ? -16.32022 24.72924 -8.40005 1.000 37.93944 174 MET A C 1
ATOM 1362 O O . MET A 1 189 ? -15.65598 25.51388 -7.72093 1.000 38.62791 174 MET A O 1
ATOM 1367 N N . PHE A 1 190 ? -17.00175 23.71746 -7.85126 1.000 40.72085 175 PHE A N 1
ATOM 1368 C CA . PHE A 1 190 ? -16.85418 23.42563 -6.42458 1.000 40.64443 175 PHE A CA 1
ATOM 1369 C C . PHE A 1 190 ? -15.42738 22.99287 -6.09994 1.000 39.16290 175 PHE A C 1
ATOM 1370 O O . PHE A 1 190 ? -14.84008 23.45817 -5.11668 1.000 39.68657 175 PHE A O 1
ATOM 1378 N N . ALA A 1 191 ? -14.85734 22.09657 -6.90814 1.000 37.36063 176 ALA A N 1
ATOM 1379 C CA . ALA A 1 191 ? -13.47843 21.67034 -6.68115 1.000 38.78213 176 ALA A CA 1
ATOM 1380 C C . ALA A 1 191 ? -12.50812 22.83607 -6.86526 1.000 39.10088 176 ALA A C 1
ATOM 1381 O O . ALA A 1 191 ? -11.58415 23.01710 -6.06105 1.000 38.58450 176 ALA A O 1
ATOM 1383 N N . THR A 1 192 ? -12.71362 23.64472 -7.90715 1.000 37.06831 177 THR A N 1
ATOM 1384 C CA . THR A 1 192 ? -11.85050 24.79653 -8.14799 1.000 38.60628 177 THR A CA 1
ATOM 1385 C C . THR A 1 192 ? -11.89725 25.77385 -6.97965 1.000 40.69230 177 THR A C 1
ATOM 1386 O O . THR A 1 192 ? -10.85270 26.17966 -6.44670 1.000 40.31371 177 THR A O 1
ATOM 1390 N N . CYS A 1 193 ? -13.11081 26.15871 -6.56603 1.000 38.61205 178 CYS A N 1
ATOM 1391 C CA . CYS A 1 193 ? -13.25788 27.13722 -5.49844 1.000 36.99906 178 CYS A CA 1
ATOM 1392 C C . CYS A 1 193 ? -12.75681 26.58893 -4.16886 1.000 38.99712 178 CYS A C 1
ATOM 1393 O O . CYS A 1 193 ? -12.08100 27.30079 -3.41602 1.000 40.83104 178 CYS A O 1
ATOM 1396 N N . GLY A 1 194 ? -13.07823 25.33344 -3.86094 1.000 36.26016 179 GLY A N 1
ATOM 1397 C CA . GLY A 1 194 ? -12.66528 24.76875 -2.58678 1.000 38.13206 179 GLY A CA 1
ATOM 1398 C C . GLY A 1 194 ? -11.15940 24.58867 -2.47967 1.000 41.21664 179 GLY A C 1
ATOM 1399 O O . GLY A 1 194 ? -10.55647 24.93658 -1.45823 1.000 40.61074 179 GLY A O 1
ATOM 1400 N N . GLN A 1 195 ? -10.52672 24.03369 -3.52516 1.000 39.51418 180 GLN A N 1
ATOM 1401 C CA . GLN A 1 195 ? -9.07462 23.89790 -3.48198 1.000 39.33083 180 GLN A CA 1
ATOM 1402 C C . GLN A 1 195 ? -8.39839 25.25945 -3.39813 1.000 40.42422 180 GLN A C 1
ATOM 1403 O O . GLN A 1 195 ? -7.36622 25.39628 -2.73296 1.000 41.02961 180 GLN A O 1
ATOM 1409 N N . GLN A 1 196 ? -8.96351 26.28016 -4.04843 1.000 38.93103 181 GLN A N 1
ATOM 1410 C CA . GLN A 1 196 ? -8.31637 27.58339 -4.00469 1.000 40.83577 181 GLN A CA 1
ATOM 1411 C C . GLN A 1 196 ? -8.49819 28.23450 -2.64396 1.000 42.51989 181 GLN A C 1
ATOM 1412 O O . GLN A 1 196 ? -7.63624 29.01516 -2.21265 1.000 42.05568 181 GLN A O 1
ATOM 1418 N N . ALA A 1 197 ? -9.58268 27.88481 -1.93833 1.000 40.36418 182 ALA A N 1
ATOM 1419 C CA . ALA A 1 197 ? -9.85302 28.47772 -0.63435 1.000 40.53053 182 ALA A CA 1
ATOM 1420 C C . ALA A 1 197 ? -8.91295 27.92100 0.42142 1.000 41.42284 182 ALA A C 1
ATOM 1421 O O . ALA A 1 197 ? -8.19834 28.67627 1.09312 1.000 42.52831 182 ALA A O 1
ATOM 1423 N N . ILE A 1 198 ? -8.86894 26.59832 0.56715 1.000 42.09515 183 ILE A N 1
ATOM 1424 C CA . ILE A 1 198 ? -7.98252 26.03539 1.57907 1.000 44.23535 183 ILE A CA 1
ATOM 1425 C C . ILE A 1 198 ? -6.52939 26.35038 1.28145 1.000 42.53054 183 ILE A C 1
ATOM 1426 O O . ILE A 1 198 ? -5.70177 26.35622 2.20049 1.000 42.21291 183 ILE A O 1
ATOM 1431 N N . HIS A 1 199 ? -6.19302 26.63400 0.01912 1.000 41.91493 184 HIS A N 1
ATOM 1432 C CA . HIS A 1 199 ? -4.87183 27.18522 -0.27114 1.000 41.62379 184 HIS A CA 1
ATOM 1433 C C . HIS A 1 199 ? -4.76373 28.61939 0.23880 1.000 42.34444 184 HIS A C 1
ATOM 1434 O O . HIS A 1 199 ? -3.83292 28.95644 0.97847 1.000 38.11738 184 HIS A O 1
ATOM 1441 N N . ASP A 1 200 ? -5.72807 29.47771 -0.11199 1.000 42.76093 185 ASP A N 1
ATOM 1442 C CA . ASP A 1 200 ? -5.64422 30.86286 0.35569 1.000 41.33032 185 ASP A CA 1
ATOM 1443 C C . ASP A 1 200 ? -5.62413 30.93275 1.88029 1.000 42.16940 185 ASP A C 1
ATOM 1444 O O . ASP A 1 200 ? -4.96495 31.80754 2.45471 1.000 40.76491 185 ASP A O 1
ATOM 1449 N N . MET A 1 201 ? -6.31275 30.00672 2.55539 1.000 42.98250 186 MET A N 1
ATOM 1450 C CA . MET A 1 201 ? -6.33459 30.01114 4.01097 1.000 39.89872 186 MET A CA 1
ATOM 1451 C C . MET A 1 201 ? -5.05366 29.47250 4.62517 1.000 41.53449 186 MET A C 1
ATOM 1452 O O . MET A 1 201 ? -4.85362 29.63170 5.83525 1.000 41.39015 186 MET A O 1
ATOM 1457 N N . GLY A 1 202 ? -4.19173 28.83618 3.83212 1.000 40.86678 187 GLY A N 1
ATOM 1458 C CA . GLY A 1 202 ? -2.98233 28.23567 4.35040 1.000 40.31129 187 GLY A CA 1
ATOM 1459 C C . GLY A 1 202 ? -3.13069 26.82775 4.87744 1.000 41.21081 187 GLY A C 1
ATOM 1460 O O . GLY A 1 202 ? -2.17506 26.30574 5.45322 1.000 45.87773 187 GLY A O 1
ATOM 1461 N N . ILE A 1 203 ? -4.29150 26.19299 4.69667 1.000 40.33777 188 ILE A N 1
ATOM 1462 C CA . ILE A 1 203 ? -4.47933 24.81236 5.13614 1.000 37.04780 188 ILE A CA 1
ATOM 1463 C C . ILE A 1 203 ? -3.47515 23.89766 4.44915 1.000 40.26340 188 ILE A C 1
ATOM 1464 O O . ILE A 1 203 ? -2.88779 23.01304 5.08712 1.000 42.19523 188 ILE A O 1
ATOM 1469 N N . CYS A 1 204 ? -3.23901 24.11245 3.14902 1.000 41.10868 189 CYS A N 1
ATOM 1470 C CA . CYS A 1 204 ? -2.20209 23.41048 2.39236 1.000 43.49705 189 CYS A CA 1
ATOM 1471 C C . CYS A 1 204 ? -1.27124 24.41946 1.71320 1.000 40.15076 189 CYS A C 1
ATOM 1472 O O . CYS A 1 204 ? -1.58245 25.60573 1.60612 1.000 40.19985 189 CYS A O 1
ATOM 1475 N N . ASP A 1 205 ? -0.09572 23.94258 1.29302 1.000 42.20427 190 ASP A N 1
ATOM 1476 C CA . ASP A 1 205 ? 0.86845 24.68648 0.47394 1.000 45.07523 190 ASP A CA 1
ATOM 1477 C C . ASP A 1 205 ? 1.60375 25.80552 1.20859 1.000 43.71588 190 ASP A C 1
ATOM 1478 O O . ASP A 1 205 ? 2.30383 26.59038 0.56408 1.000 46.28717 190 ASP A O 1
ATOM 1483 N N . ASN A 1 206 ? 1.47346 25.90878 2.52770 1.000 46.89456 191 ASN A N 1
ATOM 1484 C CA . ASN A 1 206 ? 2.03614 27.02324 3.28151 1.000 49.67881 191 ASN A CA 1
ATOM 1485 C C . ASN A 1 206 ? 3.03177 26.54923 4.33005 1.000 53.53018 191 ASN A C 1
ATOM 1486 O O . ASN A 1 206 ? 3.31684 27.27583 5.27803 1.000 55.18793 191 ASN A O 1
ATOM 1491 N N . GLY A 1 207 ? 3.54831 25.33434 4.18985 1.000 51.73499 192 GLY A N 1
ATOM 1492 C CA . GLY A 1 207 ? 4.63727 24.87824 5.01708 1.000 48.43799 192 GLY A CA 1
ATOM 1493 C C . GLY A 1 207 ? 4.25532 24.06690 6.22806 1.000 44.85173 192 GLY A C 1
ATOM 1494 O O . GLY A 1 207 ? 5.03733 24.00791 7.17840 1.000 42.23305 192 GLY A O 1
ATOM 1495 N N . ASN A 1 208 ? 3.08348 23.43110 6.23348 1.000 45.05033 193 ASN A N 1
ATOM 1496 C CA . ASN A 1 208 ? 2.66741 22.60269 7.35841 1.000 40.15580 193 ASN A CA 1
ATOM 1497 C C . ASN A 1 208 ? 2.69942 21.10820 7.04641 1.000 41.39798 193 ASN A C 1
ATOM 1498 O O . ASN A 1 208 ? 2.15577 20.31136 7.81332 1.000 44.95771 193 ASN A O 1
ATOM 1503 N N . GLY A 1 209 ? 3.31067 20.70122 5.94320 1.000 42.99112 194 GLY A N 1
ATOM 1504 C CA . GLY A 1 209 ? 3.38928 19.29902 5.62679 1.000 39.58131 194 GLY A CA 1
ATOM 1505 C C . GLY A 1 209 ? 2.31715 18.80452 4.69508 1.000 41.75799 194 GLY A C 1
ATOM 1506 O O . GLY A 1 209 ? 2.28071 17.59682 4.41987 1.000 41.70495 194 GLY A O 1
ATOM 1507 N N . LEU A 1 210 ? 1.44207 19.69454 4.20895 1.000 41.14224 195 LEU A N 1
ATOM 1508 C CA . LEU A 1 210 ? 0.34814 19.34960 3.31202 1.000 41.26331 195 LEU A CA 1
ATOM 1509 C C . LEU A 1 210 ? 0.43459 20.18258 2.04181 1.000 42.24044 195 LEU A C 1
ATOM 1510 O O . LEU A 1 210 ? 0.86724 21.34146 2.05962 1.000 42.71235 195 LEU A O 1
ATOM 1515 N N . VAL A 1 211 ? 0.02868 19.57419 0.93092 1.000 40.20481 196 VAL A N 1
ATOM 1516 C CA . VAL A 1 211 ? -0.05961 20.25917 -0.34973 1.000 42.13418 196 VAL A CA 1
ATOM 1517 C C . VAL A 1 211 ? -1.41180 19.88575 -0.93050 1.000 41.86900 196 VAL A C 1
ATOM 1518 O O . VAL A 1 211 ? -2.03730 18.91244 -0.50280 1.000 42.52007 196 VAL A O 1
ATOM 1522 N N . GLY A 1 212 ? -1.89218 20.70877 -1.85802 1.000 41.64089 197 GLY A N 1
ATOM 1523 C CA . GLY A 1 212 ? -3.20330 20.46319 -2.44366 1.000 38.38474 197 GLY A CA 1
ATOM 1524 C C . GLY A 1 212 ? -3.14243 19.25547 -3.36241 1.000 41.91660 197 GLY A C 1
ATOM 1525 O O . GLY A 1 212 ? -2.18986 19.09494 -4.13370 1.000 40.98298 197 GLY A O 1
ATOM 1526 N N . ALA A 1 213 ? -4.14333 18.37993 -3.26470 1.000 41.39335 198 ALA A N 1
ATOM 1527 C CA . ALA A 1 213 ? -4.15008 17.16671 -4.07438 1.000 39.34677 198 ALA A CA 1
ATOM 1528 C C . ALA A 1 213 ? -4.67628 17.38909 -5.49092 1.000 38.64047 198 ALA A C 1
ATOM 1529 O O . ALA A 1 213 ? -4.62135 16.46075 -6.30671 1.000 39.31159 198 ALA A O 1
ATOM 1531 N N . THR A 1 214 ? -5.17259 18.58564 -5.80148 1.000 37.98471 199 THR A N 1
ATOM 1532 C CA . THR A 1 214 ? -5.73861 18.91363 -7.10753 1.000 40.03629 199 THR A CA 1
ATOM 1533 C C . THR A 1 214 ? -5.40997 20.37290 -7.36165 1.000 40.51065 199 THR A C 1
ATOM 1534 O O . THR A 1 214 ? -5.59324 21.21343 -6.47499 1.000 40.31412 199 THR A O 1
ATOM 1538 N N . ASP A 1 215 ? -4.92347 20.67542 -8.55169 1.000 41.51318 200 ASP A N 1
ATOM 1539 C CA . ASP A 1 215 ? -4.64215 22.05775 -8.90437 1.000 41.79642 200 ASP A CA 1
ATOM 1540 C C . ASP A 1 215 ? -5.91220 22.73102 -9.41376 1.000 42.92176 200 ASP A C 1
ATOM 1541 O O . ASP A 1 215 ? -6.42994 22.33130 -10.46497 1.000 42.19936 200 ASP A O 1
ATOM 1546 N N . PRO A 1 216 ? -6.42602 23.76045 -8.74166 1.000 42.85343 201 PRO A N 1
ATOM 1547 C CA . PRO A 1 216 ? -7.62961 24.41987 -9.26069 1.000 41.96471 201 PRO A CA 1
ATOM 1548 C C . PRO A 1 216 ? -7.42534 25.04091 -10.63430 1.000 45.54522 201 PRO A C 1
ATOM 1549 O O . PRO A 1 216 ? -8.37262 25.08229 -11.43684 1.000 47.82364 201 PRO A O 1
ATOM 1553 N N . ALA A 1 217 ? -6.21621 25.51174 -10.94439 1.000 40.28766 202 ALA A N 1
ATOM 1554 C CA . ALA A 1 217 ? -5.97180 26.02470 -12.28647 1.000 44.70820 202 ALA A CA 1
ATOM 1555 C C . ALA A 1 217 ? -6.16848 24.93207 -13.32903 1.000 46.02150 202 ALA A C 1
ATOM 1556 O O . ALA A 1 217 ? -6.70830 25.17616 -14.41507 1.000 46.69170 202 ALA A O 1
ATOM 1558 N N . LYS A 1 218 ? -5.72134 23.72236 -13.02092 1.000 43.83374 203 LYS A N 1
ATOM 1559 C CA . LYS A 1 218 ? -5.85957 22.63271 -13.97012 1.000 44.96303 203 LYS A CA 1
ATOM 1560 C C . LYS A 1 218 ? -7.32857 22.38362 -14.28709 1.000 44.85435 203 LYS A C 1
ATOM 1561 O O . LYS A 1 218 ? -7.71001 22.28033 -15.45563 1.000 46.87886 203 LYS A O 1
ATOM 1567 N N . ILE A 1 219 ? -8.16810 22.33400 -13.24768 1.000 41.79542 204 ILE A N 1
ATOM 1568 C CA . ILE A 1 219 ? -9.60283 22.08666 -13.39851 1.000 45.93024 204 ILE A CA 1
ATOM 1569 C C . ILE A 1 219 ? -10.25638 23.18029 -14.23480 1.000 47.34896 204 ILE A C 1
ATOM 1570 O O . ILE A 1 219 ? -10.90061 22.91962 -15.25610 1.000 47.97407 204 ILE A O 1
ATOM 1575 N N . LEU A 1 220 ? -10.14519 24.42165 -13.77295 1.000 46.01471 205 LEU A N 1
ATOM 1576 C CA . LEU A 1 220 ? -10.78757 25.52745 -14.46599 1.000 45.68466 205 LEU A CA 1
ATOM 1577 C C . LEU A 1 220 ? -10.31312 25.62913 -15.91651 1.000 47.55165 205 LEU A C 1
ATOM 1578 O O . LEU A 1 220 ? -11.12415 25.86341 -16.82541 1.000 49.37562 205 LEU A O 1
ATOM 1583 N N . LYS A 1 221 ? -9.00606 25.43334 -16.15439 1.000 45.43470 206 LYS A N 1
ATOM 1584 C CA . LYS A 1 221 ? -8.47550 25.48286 -17.51426 1.000 47.65482 206 LYS A CA 1
ATOM 1585 C C . LYS A 1 221 ? -9.05440 24.38149 -18.38856 1.000 49.22112 206 LYS A C 1
ATOM 1586 O O . LYS A 1 221 ? -9.16752 24.55370 -19.60885 1.000 48.85698 206 LYS A O 1
ATOM 1592 N N . GLY A 1 222 ? -9.39296 23.23441 -17.79868 1.000 46.52438 207 GLY A N 1
ATOM 1593 C CA . GLY A 1 222 ? -10.07674 22.20724 -18.56561 1.000 44.73906 207 GLY A CA 1
ATOM 1594 C C . GLY A 1 222 ? -11.42259 22.68968 -19.06817 1.000 47.18430 207 GLY A C 1
ATOM 1595 O O . GLY A 1 222 ? -11.73650 22.56604 -20.25566 1.000 49.48144 207 GLY A O 1
ATOM 1596 N N . LEU A 1 223 ? -12.22762 23.26928 -18.16833 1.000 44.90105 208 LEU A N 1
ATOM 1597 C CA . LEU A 1 223 ? -13.50296 23.86610 -18.55290 1.000 47.96925 208 LEU A CA 1
ATOM 1598 C C . LEU A 1 223 ? -13.33265 24.85610 -19.69627 1.000 48.60207 208 LEU A C 1
ATOM 1599 O O . LEU A 1 223 ? -14.11309 24.85958 -20.66074 1.000 44.95532 208 LEU A O 1
ATOM 1604 N N . LEU A 1 224 ? -12.31737 25.71818 -19.59509 1.000 47.56935 209 LEU A N 1
ATOM 1605 C CA . LEU A 1 224 ? -12.09412 26.69917 -20.64857 1.000 49.16527 209 LEU A CA 1
ATOM 1606 C C . LEU A 1 224 ? -11.74470 26.05080 -21.98838 1.000 45.82990 209 LEU A C 1
ATOM 1607 O O . LEU A 1 224 ? -11.91367 26.68879 -23.02913 1.000 47.92379 209 LEU A O 1
ATOM 1612 N N . ARG A 1 225 ? -11.30190 24.79357 -21.99765 1.000 45.17594 210 ARG A N 1
ATOM 1613 C CA . ARG A 1 225 ? -11.02800 24.11158 -23.25475 1.000 46.04664 210 ARG A CA 1
ATOM 1614 C C . ARG A 1 225 ? -12.28603 23.53827 -23.90662 1.000 46.12547 210 ARG A C 1
ATOM 1615 O O . ARG A 1 225 ? -12.20264 23.03557 -25.02940 1.000 42.48914 210 ARG A O 1
ATOM 1623 N N . LEU A 1 226 ? -13.44513 23.58367 -23.24421 1.000 44.70708 211 LEU A N 1
ATOM 1624 C CA . LEU A 1 226 ? -14.66185 23.10721 -23.89440 1.000 45.78144 211 LEU A CA 1
ATOM 1625 C C . LEU A 1 226 ? -15.16203 24.05517 -24.98347 1.000 45.28371 211 LEU A C 1
ATOM 1626 O O . LEU A 1 226 ? -15.91662 23.62657 -25.86082 1.000 40.83356 211 LEU A O 1
ATOM 1631 N N . PHE A 1 227 ? -14.75269 25.32024 -24.96401 1.000 46.12462 212 PHE A N 1
ATOM 1632 C CA . PHE A 1 227 ? -15.26290 26.27761 -25.93152 1.000 49.79639 212 PHE A CA 1
ATOM 1633 C C . PHE A 1 227 ? -14.18649 27.30595 -26.24588 1.000 50.79569 212 PHE A C 1
ATOM 1634 O O . PHE A 1 227 ? -13.24359 27.49553 -25.47870 1.000 52.37501 212 PHE A O 1
ATOM 1642 N N . GLN A 1 228 ? -14.36477 27.99480 -27.37410 1.000 52.41627 213 GLN A N 1
ATOM 1643 C CA . GLN A 1 228 ? -13.44785 29.03850 -27.80073 1.000 55.54073 213 GLN A CA 1
ATOM 1644 C C . GLN A 1 228 ? -13.87764 30.35507 -27.17314 1.000 55.32826 213 GLN A C 1
ATOM 1645 O O . GLN A 1 228 ? -14.92789 30.87854 -27.54297 1.000 57.84493 213 GLN A O 1
ATOM 1651 N N . PRO A 1 229 ? -13.12117 30.91385 -26.23103 1.000 61.08026 214 PRO A N 1
ATOM 1652 C CA . PRO A 1 229 ? -13.52993 32.19248 -25.61947 1.000 62.35552 214 PRO A CA 1
ATOM 1653 C C . PRO A 1 229 ? -13.53027 33.38044 -26.57647 1.000 64.04361 214 PRO A C 1
ATOM 1654 O O . PRO A 1 229 ? -14.08553 34.42805 -26.22551 1.000 62.38355 214 PRO A O 1
ATOM 1658 N N . GLY A 1 230 ? -12.94464 33.25742 -27.76841 1.000 70.47345 215 GLY A N 1
ATOM 1659 C CA . GLY A 1 230 ? -13.04622 34.33594 -28.74192 1.000 69.32173 215 GLY A CA 1
ATOM 1660 C C . GLY A 1 230 ? -14.46653 34.54241 -29.24428 1.000 71.22219 215 GLY A C 1
ATOM 1661 O O . GLY A 1 230 ? -14.95795 35.67167 -29.30620 1.000 75.37282 215 GLY A O 1
ATOM 1662 N N . LEU A 1 231 ? -15.14367 33.45398 -29.62426 1.000 61.44811 216 LEU A N 1
ATOM 1663 C CA . LEU A 1 231 ? -16.52534 33.52491 -30.07418 1.000 58.42908 216 LEU A CA 1
ATOM 1664 C C . LEU A 1 231 ? -17.47402 33.69705 -28.89160 1.000 55.98322 216 LEU A C 1
ATOM 1665 O O . LEU A 1 231 ? -17.16394 33.28987 -27.76786 1.000 51.92875 216 LEU A O 1
ATOM 1670 N N . PRO A 1 232 ? -18.64180 34.28991 -29.12347 1.000 56.38962 217 PRO A N 1
ATOM 1671 C CA . PRO A 1 232 ? -19.67450 34.30258 -28.07992 1.000 52.71543 217 PRO A CA 1
ATOM 1672 C C . PRO A 1 232 ? -20.14229 32.88834 -27.74467 1.000 48.31244 217 PRO A C 1
ATOM 1673 O O . PRO A 1 232 ? -20.16751 31.99749 -28.59774 1.000 47.02331 217 PRO A O 1
ATOM 1677 N N . LEU A 1 233 ? -20.48239 32.68197 -26.47534 1.000 47.23321 218 LEU A N 1
ATOM 1678 C CA . LEU A 1 233 ? -20.91823 31.39162 -25.97121 1.000 46.04330 218 LEU A CA 1
ATOM 1679 C C . LEU A 1 233 ? -22.39728 31.45349 -25.60074 1.000 48.48368 218 LEU A C 1
ATOM 1680 O O . LEU A 1 233 ? -22.83677 32.38824 -24.92568 1.000 50.14790 218 LEU A O 1
ATOM 1685 N N . HIS A 1 234 ? -23.16503 30.46683 -26.04276 1.000 44.68150 219 HIS A N 1
ATOM 1686 C CA . HIS A 1 234 ? -24.54361 30.31210 -25.60836 1.000 46.03301 219 HIS A CA 1
ATOM 1687 C C . HIS A 1 234 ? -24.66867 29.10767 -24.68810 1.000 42.80485 219 HIS A C 1
ATOM 1688 O O . HIS A 1 234 ? -24.04336 28.06876 -24.91736 1.000 40.71378 219 HIS A O 1
ATOM 1695 N N . LEU A 1 235 ? -25.49112 29.24775 -23.65300 1.000 41.33437 220 LEU A N 1
ATOM 1696 C CA . LEU A 1 235 ? -25.81438 28.15281 -22.74609 1.000 39.16576 220 LEU A CA 1
ATOM 1697 C C . LEU A 1 235 ? -27.30573 27.86447 -22.85928 1.000 44.24800 220 LEU A C 1
ATOM 1698 O O . LEU A 1 235 ? -28.14371 28.72820 -22.55672 1.000 43.02003 220 LEU A O 1
ATOM 1703 N N . LEU A 1 236 ? -27.63159 26.66076 -23.31224 1.000 41.33457 221 LEU A N 1
ATOM 1704 C CA . LEU A 1 236 ? -29.00813 26.25593 -23.56494 1.000 41.61292 221 LEU A CA 1
ATOM 1705 C C . LEU A 1 236 ? -29.48835 25.39613 -22.39445 1.000 41.40814 221 LEU A C 1
ATOM 1706 O O . LEU A 1 236 ? -28.98304 24.29203 -22.17177 1.000 39.01405 221 LEU A O 1
ATOM 1711 N N . LYS A 1 237 ? -30.46460 25.90513 -21.65507 1.000 40.19249 222 LYS A N 1
ATOM 1712 C CA . LYS A 1 237 ? -30.93414 25.27945 -20.43031 1.000 40.93017 222 LYS A CA 1
ATOM 1713 C C . LYS A 1 237 ? -32.43065 25.51711 -20.30880 1.000 45.35236 222 LYS A C 1
ATOM 1714 O O . LYS A 1 237 ? -32.90923 26.62507 -20.57068 1.000 46.57851 222 LYS A O 1
ATOM 1720 N N . GLY A 1 238 ? -33.16498 24.46967 -19.93438 1.000 45.53094 223 GLY A N 1
ATOM 1721 C CA . GLY A 1 238 ? -34.60107 24.56815 -19.76932 1.000 42.80655 223 GLY A CA 1
ATOM 1722 C C . GLY A 1 238 ? -35.06776 24.38711 -18.33475 1.000 44.48858 223 GLY A C 1
ATOM 1723 O O . GLY A 1 238 ? -34.99534 25.31767 -17.52306 1.000 41.65360 223 GLY A O 1
ATOM 1724 N N . ASP A 1 239 ? -35.54574 23.18329 -18.00492 1.000 42.48144 224 ASP A N 1
ATOM 1725 C CA . ASP A 1 239 ? -36.07388 22.92450 -16.66969 1.000 45.17164 224 ASP A CA 1
ATOM 1726 C C . ASP A 1 239 ? -34.99246 22.79263 -15.60436 1.000 46.72612 224 ASP A C 1
ATOM 1727 O O . ASP A 1 239 ? -35.29217 22.94433 -14.41475 1.000 42.83814 224 ASP A O 1
ATOM 1732 N N . GLU A 1 240 ? -33.75574 22.49821 -15.99408 1.000 45.71617 225 GLU A N 1
ATOM 1733 C CA . GLU A 1 240 ? -32.69460 22.32158 -15.01531 1.000 47.09088 225 GLU A CA 1
ATOM 1734 C C . GLU A 1 240 ? -32.28051 23.67050 -14.42105 1.000 47.71724 225 GLU A C 1
ATOM 1735 O O . GLU A 1 240 ? -31.98171 24.62436 -15.15257 1.000 46.67208 225 GLU A O 1
ATOM 1741 N N . ALA A 1 241 ? -32.27690 23.75440 -13.08514 1.000 44.80590 226 ALA A N 1
ATOM 1742 C CA . ALA A 1 241 ? -31.93798 25.01689 -12.43529 1.000 43.91225 226 ALA A CA 1
ATOM 1743 C C . ALA A 1 241 ? -30.45688 25.36307 -12.60868 1.000 45.61559 226 ALA A C 1
ATOM 1744 O O . ALA A 1 241 ? -30.11444 26.51401 -12.89631 1.000 38.50833 226 ALA A O 1
ATOM 1746 N N . GLY A 1 242 ? -29.56801 24.38980 -12.43069 1.000 47.01548 227 GLY A N 1
ATOM 1747 C CA . GLY A 1 242 ? -28.14859 24.66391 -12.57292 1.000 43.48815 227 GLY A CA 1
ATOM 1748 C C . GLY A 1 242 ? -27.49575 25.07274 -11.26824 1.000 43.88057 227 GLY A C 1
ATOM 1749 O O . GLY A 1 242 ? -28.09138 25.72303 -10.40331 1.000 40.25327 227 GLY A O 1
ATOM 1750 N N . VAL A 1 243 ? -26.23302 24.67805 -11.12006 1.000 41.86032 228 VAL A N 1
ATOM 1751 C CA . VAL A 1 243 ? -25.49629 25.08962 -9.93114 1.000 45.31895 228 VAL A CA 1
ATOM 1752 C C . VAL A 1 243 ? -24.08193 25.54886 -10.31510 1.000 41.77720 228 VAL A C 1
ATOM 1753 O O . VAL A 1 243 ? -23.82770 26.75145 -10.30823 1.000 43.16419 228 VAL A O 1
ATOM 1757 N N . ASP A 1 244 ? -23.15631 24.63729 -10.66828 1.000 42.53297 229 ASP A N 1
ATOM 1758 C CA . ASP A 1 244 ? -21.81956 25.07372 -11.10014 1.000 39.18451 229 ASP A CA 1
ATOM 1759 C C . ASP A 1 244 ? -21.88203 26.00604 -12.30637 1.000 41.28861 229 ASP A C 1
ATOM 1760 O O . ASP A 1 244 ? -20.99981 26.86078 -12.47289 1.000 42.69302 229 ASP A O 1
ATOM 1765 N N . ILE A 1 245 ? -22.88589 25.84053 -13.17678 1.000 40.13553 230 ILE A N 1
ATOM 1766 C CA . ILE A 1 245 ? -22.93698 26.64305 -14.39461 1.000 40.64538 230 ILE A CA 1
ATOM 1767 C C . ILE A 1 245 ? -22.96709 28.13154 -14.06116 1.000 43.56748 230 ILE A C 1
ATOM 1768 O O . ILE A 1 245 ? -22.33052 28.94609 -14.74632 1.000 41.20158 230 ILE A O 1
ATOM 1773 N N . HIS A 1 246 ? -23.69165 28.50874 -12.99741 1.000 41.14596 231 HIS A N 1
ATOM 1774 C CA . HIS A 1 246 ? -23.76581 29.90840 -12.59947 1.000 40.78414 231 HIS A CA 1
ATOM 1775 C C . HIS A 1 246 ? -22.48145 30.37985 -11.93445 1.000 43.16586 231 HIS A C 1
ATOM 1776 O O . HIS A 1 246 ? -22.18228 31.58491 -11.95713 1.000 43.55814 231 HIS A O 1
ATOM 1783 N N . MET A 1 247 ? -21.72787 29.46566 -11.32230 1.000 40.35224 232 MET A N 1
ATOM 1784 C CA . MET A 1 247 ? -20.44121 29.86105 -10.77008 1.000 43.26597 232 MET A CA 1
ATOM 1785 C C . MET A 1 247 ? -19.43457 30.11909 -11.88611 1.000 41.56407 232 MET A C 1
ATOM 1786 O O . MET A 1 247 ? -18.70162 31.10970 -11.84605 1.000 43.51039 232 MET A O 1
ATOM 1791 N N . LEU A 1 248 ? -19.43116 29.27841 -12.92012 1.000 39.24849 233 LEU A N 1
ATOM 1792 C CA . LEU A 1 248 ? -18.59988 29.54503 -14.08735 1.000 41.97227 233 LEU A CA 1
ATOM 1793 C C . LEU A 1 248 ? -18.93412 30.89931 -14.71978 1.000 45.78900 233 LEU A C 1
ATOM 1794 O O . LEU A 1 248 ? -18.03550 31.69424 -15.04445 1.000 44.99858 233 LEU A O 1
ATOM 1799 N N . VAL A 1 249 ? -20.22944 31.16544 -14.92802 1.000 44.21915 234 VAL A N 1
ATOM 1800 C CA . VAL A 1 249 ? -20.64949 32.41048 -15.56311 1.000 42.72336 234 VAL A CA 1
ATOM 1801 C C . VAL A 1 249 ? -20.24467 33.60798 -14.70677 1.000 42.71122 234 VAL A C 1
ATOM 1802 O O . VAL A 1 249 ? -19.83616 34.65786 -15.22104 1.000 43.18939 234 VAL A O 1
ATOM 1806 N N . ASP A 1 250 ? -20.32560 33.46070 -13.38941 1.000 42.15889 235 ASP A N 1
ATOM 1807 C CA . ASP A 1 250 ? -19.82737 34.50071 -12.50881 1.000 42.47704 235 ASP A CA 1
ATOM 1808 C C . ASP A 1 250 ? -18.33777 34.74721 -12.73244 1.000 47.55839 235 ASP A C 1
ATOM 1809 O O . ASP A 1 250 ? -17.90899 35.89717 -12.89092 1.000 48.72103 235 ASP A O 1
ATOM 1814 N N . PHE A 1 251 ? -17.52950 33.67435 -12.73833 1.000 43.31793 236 PHE A N 1
ATOM 1815 C CA . PHE A 1 251 ? -16.08307 33.83238 -12.87254 1.000 46.62313 236 PHE A CA 1
ATOM 1816 C C . PHE A 1 251 ? -15.70835 34.41145 -14.22999 1.000 49.03056 236 PHE A C 1
ATOM 1817 O O . PHE A 1 251 ? -14.80934 35.25754 -14.31771 1.000 49.91619 236 PHE A O 1
ATOM 1825 N N . LEU A 1 252 ? -16.37786 33.95570 -15.30127 1.000 48.36352 237 LEU A N 1
ATOM 1826 C CA . LEU A 1 252 ? -16.10504 34.47394 -16.64013 1.000 48.77706 237 LEU A CA 1
ATOM 1827 C C . LEU A 1 252 ? -16.37873 35.96486 -16.71770 1.000 51.52291 237 LEU A C 1
ATOM 1828 O O . LEU A 1 252 ? -15.59371 36.72951 -17.29795 1.000 53.14087 237 LEU A O 1
ATOM 1833 N N . ASP A 1 253 ? -17.48347 36.39369 -16.12154 1.000 50.00519 238 ASP A N 1
ATOM 1834 C CA . ASP A 1 253 ? -17.85296 37.79893 -16.13367 1.000 52.75689 238 ASP A CA 1
ATOM 1835 C C . ASP A 1 253 ? -16.80146 38.65015 -15.42881 1.000 53.25622 238 ASP A C 1
ATOM 1836 O O . ASP A 1 253 ? -16.24669 39.58423 -16.01061 1.000 51.87145 238 ASP A O 1
ATOM 1841 N N . ARG A 1 254 ? -16.48136 38.30938 -14.18396 1.000 55.99518 239 ARG A N 1
ATOM 1842 C CA . ARG A 1 254 ? -15.66046 39.19365 -13.37262 1.000 54.82101 239 ARG A CA 1
ATOM 1843 C C . ARG A 1 254 ? -14.19191 39.11121 -13.74860 1.000 54.90179 239 ARG A C 1
ATOM 1844 O O . ARG A 1 254 ? -13.49289 40.12370 -13.69584 1.000 59.73858 239 ARG A O 1
ATOM 1852 N N . TYR A 1 255 ? -13.69140 37.93642 -14.13012 1.000 52.00981 240 TYR A N 1
ATOM 1853 C CA . TYR A 1 255 ? -12.25541 37.82601 -14.36794 1.000 49.91414 240 TYR A CA 1
ATOM 1854 C C . TYR A 1 255 ? -11.87367 37.93587 -15.83417 1.000 51.40205 240 TYR A C 1
ATOM 1855 O O . TYR A 1 255 ? -10.78555 38.42332 -16.13201 1.000 53.23665 240 TYR A O 1
ATOM 1864 N N . LEU A 1 256 ? -12.71520 37.50899 -16.76891 1.000 53.39053 241 LEU A N 1
ATOM 1865 C CA . LEU A 1 256 ? -12.31300 37.52688 -18.16852 1.000 52.41427 241 LEU A CA 1
ATOM 1866 C C . LEU A 1 256 ? -13.12298 38.47728 -19.03654 1.000 55.08093 241 LEU A C 1
ATOM 1867 O O . LEU A 1 256 ? -12.72980 38.72159 -20.17716 1.000 54.60203 241 LEU A O 1
ATOM 1872 N N . GLY A 1 257 ? -14.22747 39.02868 -18.53746 1.000 58.88033 242 GLY A N 1
ATOM 1873 C CA . GLY A 1 257 ? -15.06823 39.84929 -19.38323 1.000 58.9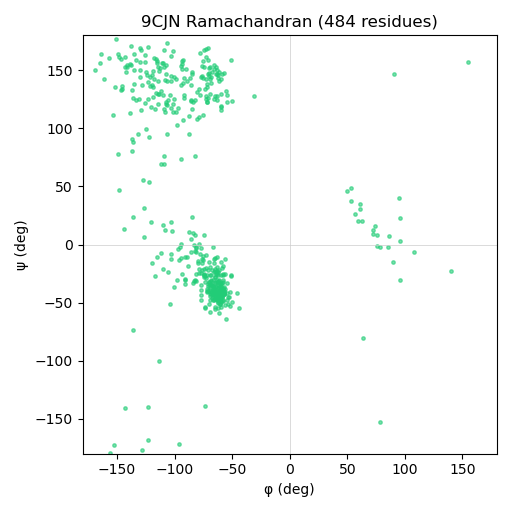9757 242 GLY A CA 1
ATOM 1874 C C . GLY A 1 257 ? -15.88439 39.06716 -20.38809 1.000 61.99446 242 GLY A C 1
ATOM 1875 O O . GLY A 1 257 ? -16.41102 39.65539 -21.33801 1.000 67.53731 242 GLY A O 1
ATOM 1876 N N . ILE A 1 258 ? -16.00665 37.75559 -20.20281 1.000 54.82746 243 ILE A N 1
ATOM 1877 C CA . ILE A 1 258 ? -16.81863 36.90006 -21.06135 1.000 56.07228 243 ILE A CA 1
ATOM 1878 C C . ILE A 1 258 ? -18.22199 36.79703 -20.46695 1.000 55.84465 243 ILE A C 1
ATOM 1879 O O . ILE A 1 258 ? -18.38443 36.42105 -19.30199 1.000 55.32947 243 ILE A O 1
ATOM 1884 N N . THR A 1 259 ? -19.24511 37.11147 -21.26243 1.000 54.55666 244 THR A N 1
ATOM 1885 C CA . THR A 1 259 ? -20.62852 37.01446 -20.79482 1.000 55.72424 244 THR A CA 1
ATOM 1886 C C . THR A 1 259 ? -21.42722 36.07490 -21.68493 1.000 54.67160 244 THR A C 1
ATOM 1887 O O . THR A 1 259 ? -21.98528 36.48812 -22.71601 1.000 57.47308 244 THR A O 1
ATOM 1891 N N . PRO A 1 260 ? -21.50359 34.80396 -21.33435 1.000 50.83945 245 PRO A N 1
ATOM 1892 C CA . PRO A 1 260 ? -22.35493 33.88986 -22.09271 1.000 52.54279 245 PRO A CA 1
ATOM 1893 C C . PRO A 1 260 ? -23.81409 34.27352 -21.93115 1.000 51.58610 245 PRO A C 1
ATOM 1894 O O . PRO A 1 260 ? -24.21395 34.85238 -20.91811 1.000 50.54301 245 PRO A O 1
ATOM 1898 N N . ARG A 1 261 ? -24.60086 33.95931 -22.96231 1.000 48.88672 246 ARG A N 1
ATOM 1899 C CA . ARG A 1 261 ? -26.04321 34.19118 -22.98252 1.000 48.18810 246 ARG A CA 1
ATOM 1900 C C . ARG A 1 261 ? -26.76278 32.87121 -22.70647 1.000 44.37074 246 ARG A C 1
ATOM 1901 O O . ARG A 1 261 ? -26.56429 31.89483 -23.43871 1.000 44.80084 246 ARG A O 1
ATOM 1909 N N . PHE A 1 262 ? -27.56932 32.83911 -21.63779 1.000 44.15517 247 PHE A N 1
ATOM 1910 C CA . PHE A 1 262 ? -28.49275 31.72961 -21.39431 1.000 43.76958 247 PHE A CA 1
ATOM 1911 C C . PHE A 1 262 ? -29.66778 31.80602 -22.35380 1.000 42.27308 247 PHE A C 1
ATOM 1912 O O . PHE A 1 262 ? -30.24936 32.87300 -22.54567 1.000 43.93414 247 PHE A O 1
ATOM 1920 N N . ILE A 1 263 ? -30.02942 30.67804 -22.95574 1.000 42.11968 248 ILE A N 1
ATOM 1921 C CA . ILE A 1 263 ? -31.17173 30.62648 -23.86567 1.000 43.75310 248 ILE A CA 1
ATOM 1922 C C . ILE A 1 263 ? -31.95831 29.35571 -23.58394 1.000 41.89564 248 ILE A C 1
ATOM 1923 O O . ILE A 1 263 ? -31.43201 28.36890 -23.06151 1.000 43.29779 248 ILE A O 1
ATOM 1928 N N . MET A 1 264 ? -33.23362 29.39694 -23.91349 1.000 43.09994 249 MET A N 1
ATOM 1929 C CA . MET A 1 264 ? -34.11743 28.26069 -23.71149 1.000 41.63373 249 MET A CA 1
ATOM 1930 C C . MET A 1 264 ? -34.51377 27.65040 -25.04385 1.000 42.61378 249 MET A C 1
ATOM 1931 O O . MET A 1 264 ? -34.43492 28.30882 -26.08810 1.000 42.87567 249 MET A O 1
ATOM 1936 N N . PRO A 1 265 ? -34.90410 26.36610 -25.05369 1.000 42.76019 250 PRO A N 1
ATOM 1937 C CA . PRO A 1 265 ? -35.34240 25.72573 -26.30339 1.000 40.98426 250 PRO A CA 1
ATOM 1938 C C . PRO A 1 265 ? -36.30003 26.55498 -27.14207 1.000 40.12384 250 PRO A C 1
ATOM 1939 O O . PRO A 1 265 ? -36.14237 26.61404 -28.36141 1.000 39.41654 250 PRO A O 1
ATOM 1943 N N . ALA A 1 266 ? -37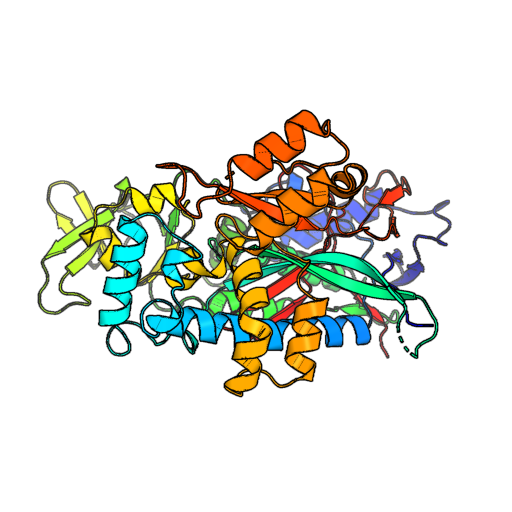.27519 27.22347 -26.52187 1.000 42.30525 251 ALA A N 1
ATOM 1944 C CA . ALA A 1 266 ? -38.20810 28.02074 -27.31152 1.000 39.77835 251 ALA A CA 1
ATOM 1945 C C . ALA A 1 266 ? -37.52410 29.19209 -28.00695 1.000 43.59392 251 ALA A C 1
ATOM 1946 O O . ALA A 1 266 ? -38.05090 29.69607 -28.99960 1.000 44.30996 251 ALA A O 1
ATOM 1948 N N . ASP A 1 267 ? -36.35710 29.62522 -27.52981 1.000 43.50506 252 ASP A N 1
ATOM 1949 C CA . ASP A 1 267 ? -35.66932 30.74662 -28.14921 1.000 41.19630 252 ASP A CA 1
ATOM 1950 C C . ASP A 1 267 ? -34.99747 30.38101 -29.46845 1.000 44.95548 252 ASP A C 1
ATOM 1951 O O . ASP A 1 267 ? -34.52663 31.28166 -30.17254 1.000 47.34253 252 ASP A O 1
ATOM 1956 N N . LEU A 1 268 ? -34.92259 29.10076 -29.82072 1.000 43.36832 253 LEU A N 1
ATOM 1957 C CA . LEU A 1 268 ? -34.13371 28.68853 -30.97461 1.000 47.20618 253 LEU A CA 1
ATOM 1958 C C . LEU A 1 268 ? -34.85626 28.98853 -32.27965 1.000 48.89883 253 LEU A C 1
ATOM 1959 O O . LEU A 1 268 ? -36.08494 28.88294 -32.36222 1.000 45.29316 253 LEU A O 1
ATOM 1964 N N . ARG A 1 269 ? -34.07867 29.35993 -33.30472 1.000 48.07977 254 ARG A N 1
ATOM 1965 C CA . ARG A 1 269 ? -34.58655 29.53567 -34.66124 1.000 49.90601 254 ARG A CA 1
ATOM 1966 C C . ARG A 1 269 ? -33.59718 28.96588 -35.67060 1.000 52.67934 254 ARG A C 1
ATOM 1967 O O . ARG A 1 269 ? -32.39449 28.89091 -35.40612 1.000 55.30378 254 ARG A O 1
ATOM 1975 N N . LEU A 1 270 ? -34.10736 28.58531 -36.84215 1.000 51.39620 255 LEU A N 1
ATOM 1976 C CA . LEU A 1 270 ? -33.27484 28.17822 -37.96754 1.000 54.46717 255 LEU A CA 1
ATOM 1977 C C . LEU A 1 270 ? -33.53482 29.09657 -39.14802 1.000 57.80192 255 LEU A C 1
ATOM 1978 O O . LEU A 1 270 ? -34.68736 29.43486 -39.43868 1.000 62.81620 255 LEU A O 1
ATOM 1983 N N . LEU A 1 271 ? -32.46853 29.50274 -39.82613 1.000 58.87468 256 LEU A N 1
ATOM 1984 C CA . LEU A 1 271 ? -32.56397 30.29095 -41.04824 1.000 62.66431 256 LEU A CA 1
ATOM 1985 C C . LEU A 1 271 ? -31.86590 29.53263 -42.17183 1.000 70.92859 256 LEU A C 1
ATOM 1986 O O . LEU A 1 271 ? -30.78151 28.97129 -41.96314 1.000 71.56864 256 LEU A O 1
ATOM 1991 N N . HIS A 1 272 ? -32.49202 29.49974 -43.35441 1.000 76.84896 257 HIS A N 1
ATOM 1992 C CA . HIS A 1 272 ? -31.92231 28.78248 -44.49602 1.000 78.69467 257 HIS A CA 1
ATOM 1993 C C . HIS A 1 272 ? -30.67257 29.48364 -44.99928 1.000 80.90809 257 HIS A C 1
ATOM 1994 O O . HIS A 1 272 ? -30.69416 30.68934 -45.26000 1.000 82.32187 257 HIS A O 1
ATOM 2001 N N . GLU A 1 273 ? -29.58547 28.72601 -45.15532 1.000 83.41044 258 GLU A N 1
ATOM 2002 C CA . GLU A 1 273 ? -28.32920 29.33811 -45.57461 1.000 90.60675 258 GLU A CA 1
ATOM 2003 C C . GLU A 1 273 ? -27.40973 28.36194 -46.30231 1.000 95.88781 258 GLU A C 1
ATOM 2004 O O . GLU A 1 273 ? -26.85618 27.44728 -45.67667 1.000 95.33916 258 GLU A O 1
ATOM 2010 N N . PRO A 1 274 ? -27.18879 28.55106 -47.61987 1.000 100.42511 259 PRO A N 1
ATOM 2011 C CA . PRO A 1 274 ? -26.26445 27.67386 -48.35922 1.000 102.86411 259 PRO A CA 1
ATOM 2012 C C . PRO A 1 274 ? -24.86630 27.61128 -47.75991 1.000 104.19148 259 PRO A C 1
ATOM 2013 O O . PRO A 1 274 ? -24.42857 26.55490 -47.29279 1.000 102.62518 259 PRO A O 1
ATOM 2017 N N . GLN A 1 275 ? -24.16168 28.74282 -47.76370 1.000 107.11683 260 GLN A N 1
ATOM 2018 C CA . GLN A 1 275 ? -22.77170 28.80355 -47.31350 1.000 110.37533 260 GLN A CA 1
ATOM 2019 C C . GLN A 1 275 ? -22.73434 28.91418 -45.78978 1.000 115.74000 260 GLN A C 1
ATOM 2020 O O . GLN A 1 275 ? -22.47945 29.97523 -45.21471 1.000 115.54808 260 GLN A O 1
ATOM 2022 N N . ALA A 1 276 ? -22.98172 27.78533 -45.12358 1.000 131.73988 261 ALA A N 1
ATOM 2023 C CA . ALA A 1 276 ? -22.94543 27.73266 -43.66537 1.000 129.91869 261 ALA A CA 1
ATOM 2024 C C . ALA A 1 276 ? -22.85841 26.28280 -43.20988 1.000 127.27500 261 ALA A C 1
ATOM 2025 O O . ALA A 1 276 ? -23.13556 25.35449 -43.97503 1.000 127.72093 261 ALA A O 1
ATOM 2027 N N . LYS A 1 277 ? -22.48153 26.10752 -41.93946 1.000 107.70906 262 LYS A N 1
ATOM 2028 C CA . LYS A 1 277 ? -22.34646 24.77783 -41.35148 1.000 101.04580 262 LYS A CA 1
ATOM 2029 C C . LYS A 1 277 ? -23.67708 24.03420 -41.40079 1.000 93.49378 262 LYS A C 1
ATOM 2030 O O . LYS A 1 277 ? -24.67304 24.47126 -40.80593 1.000 83.85762 262 LYS A O 1
ATOM 2032 N N . GLY A 1 278 ? -23.68991 22.91160 -42.11849 1.000 92.78956 263 GLY A N 1
ATOM 2033 C CA . GLY A 1 278 ? -24.90574 22.13419 -42.25575 1.000 83.81620 263 GLY A CA 1
ATOM 2034 C C . GLY A 1 278 ? -26.04529 22.87737 -42.91382 1.000 85.72978 263 GLY A C 1
ATOM 2035 O O . GLY A 1 278 ? -27.20490 22.61305 -42.58707 1.000 85.17871 263 GLY A O 1
ATOM 2036 N N . GLY A 1 279 ? -25.74795 23.82179 -43.81484 1.000 93.38489 264 GLY A N 1
ATOM 2037 C CA . GLY A 1 279 ? -26.76151 24.46838 -44.64204 1.000 89.95525 264 GLY A CA 1
ATOM 2038 C C . GLY A 1 279 ? -27.82566 25.27680 -43.91979 1.000 84.79548 264 GLY A C 1
ATOM 2039 O O . GLY A 1 279 ? -28.88789 25.53634 -44.49369 1.000 79.88190 264 GLY A O 1
ATOM 2040 N N . TYR A 1 280 ? -27.57055 25.69035 -42.67882 1.000 79.94282 265 TYR A N 1
ATOM 2041 C CA . TYR A 1 280 ? -28.51477 26.46836 -41.89009 1.000 73.65948 265 TYR A CA 1
ATOM 2042 C C . TYR A 1 280 ? -27.76050 27.42851 -40.99010 1.000 71.79243 265 TYR A C 1
ATOM 2043 O O . TYR A 1 280 ? -26.57907 27.24419 -40.68508 1.000 72.74887 265 TYR A O 1
ATOM 2052 N N . LYS A 1 281 ? -28.47553 28.45346 -40.55872 1.000 66.94525 266 LYS A N 1
ATOM 2053 C CA . LYS A 1 281 ? -28.00622 29.38369 -39.54566 1.000 62.68369 266 LYS A CA 1
ATOM 2054 C C . LYS A 1 281 ? -28.81091 29.10906 -38.27803 1.000 60.33474 266 LYS A C 1
ATOM 2055 O O . LYS A 1 281 ? -30.03349 29.28445 -38.26381 1.000 61.41143 266 LYS A O 1
ATOM 2061 N N . LEU A 1 282 ? -28.14230 28.62360 -37.23657 1.000 56.90385 267 LEU A N 1
ATOM 2062 C CA . LEU A 1 282 ? -28.79091 28.41922 -35.94872 1.000 54.14687 267 LEU A CA 1
ATOM 2063 C C . LEU A 1 282 ? -28.81477 29.74596 -35.19810 1.000 55.90714 267 LEU A C 1
ATOM 2064 O O . LEU A 1 282 ? -27.76376 30.37053 -34.99747 1.000 55.91332 267 LEU A O 1
ATOM 2069 N N . CYS A 1 283 ? -30.00303 30.18114 -34.78604 1.000 50.30523 268 CYS A N 1
ATOM 2070 C CA . CYS A 1 283 ? -30.16332 31.47811 -34.14756 1.000 52.08814 268 CYS A CA 1
ATOM 2071 C C . CYS A 1 283 ? -30.95521 31.33907 -32.85522 1.000 51.45381 268 CYS A C 1
ATOM 2072 O O . CYS A 1 283 ? -31.55563 30.30064 -32.57492 1.000 53.50915 268 CYS A O 1
ATOM 2075 N N . CYS A 1 284 ? -30.97218 32.40966 -32.06773 1.000 50.16268 269 CYS A N 1
ATOM 2076 C CA . CYS A 1 284 ? -31.81493 32.45601 -30.88498 1.000 51.06124 269 CYS A CA 1
ATOM 2077 C C . CYS A 1 284 ? -32.39429 33.85249 -30.73453 1.000 52.00035 269 CYS A C 1
ATOM 2078 O O . CYS A 1 284 ? -31.81589 34.82831 -31.21064 1.000 54.35003 269 CYS A O 1
ATOM 2081 N N . VAL A 1 285 ? -33.54648 33.94537 -30.06153 1.000 52.61829 270 VAL A N 1
ATOM 2082 C CA . VAL A 1 285 ? -34.10951 35.25977 -29.75769 1.000 58.19873 270 VAL A CA 1
ATOM 2083 C C . VAL A 1 285 ? -33.21474 35.98399 -28.74896 1.000 62.33072 270 VAL A C 1
ATOM 2084 O O . VAL A 1 285 ? -32.56975 35.36886 -27.88702 1.000 59.92531 270 VAL A O 1
ATOM 2088 N N . VAL A 1 286 ? -33.17734 37.31039 -28.85780 1.000 66.54694 271 VAL A N 1
ATOM 2089 C CA . VAL A 1 286 ? -32.36468 38.17062 -27.99882 1.000 71.79494 271 VAL A CA 1
ATOM 2090 C C . VAL A 1 286 ? -33.30280 38.94395 -27.07524 1.000 77.72557 271 VAL A C 1
ATOM 2091 O O . VAL A 1 286 ? -34.12937 39.74334 -27.53723 1.000 74.79048 271 VAL A O 1
ATOM 2095 N N . LYS A 1 287 ? -33.17352 38.69793 -25.76704 1.000 84.27253 272 LYS A N 1
ATOM 2096 C CA . LYS A 1 287 ? -34.02327 39.35770 -24.78283 1.000 87.22903 272 LYS A CA 1
ATOM 2097 C C . LYS A 1 287 ? -33.50269 40.74159 -24.40732 1.000 92.92507 272 LYS A C 1
ATOM 2098 O O . LYS A 1 287 ? -34.29946 41.62906 -24.09050 1.000 93.17316 272 LYS A O 1
ATOM 2100 N N . ASN A 1 288 ? -32.18431 40.94820 -24.43790 1.000 103.31736 273 ASN A N 1
ATOM 2101 C CA . ASN A 1 288 ? -31.58527 42.23809 -24.10989 1.000 105.38367 273 ASN A CA 1
ATOM 2102 C C . ASN A 1 288 ? -30.96410 42.86584 -25.35508 1.000 109.89172 273 ASN A C 1
ATOM 2103 O O . ASN A 1 288 ? -29.73234 42.98077 -25.43456 1.000 110.63070 273 ASN A O 1
ATOM 2105 N N . PRO A 1 289 ? -31.77387 43.30238 -26.33399 1.000 103.98471 274 PRO A N 1
ATOM 2106 C CA . PRO A 1 289 ? -31.20472 43.73452 -27.62404 1.000 104.85741 274 PRO A CA 1
ATOM 2107 C C . PRO A 1 289 ? -30.44544 45.05225 -27.57031 1.000 111.29926 274 PRO A C 1
ATOM 2108 O O . PRO A 1 289 ? -29.61411 45.29991 -28.45297 1.000 108.06661 274 PRO A O 1
ATOM 2112 N N . ASP A 1 290 ? -30.69619 45.90658 -26.57827 1.000 121.00331 275 ASP A N 1
ATOM 2113 C CA . ASP A 1 290 ? -30.01944 47.19835 -26.55091 1.000 123.73023 275 ASP A CA 1
ATOM 2114 C C . ASP A 1 290 ? -28.53087 47.06455 -26.24293 1.000 125.74979 275 ASP A C 1
ATOM 2115 O O . ASP A 1 290 ? -27.72586 47.86561 -26.73290 1.000 127.31568 275 ASP A O 1
ATOM 2120 N N . SER A 1 291 ? -28.14183 46.07066 -25.44853 1.000 115.24734 276 SER A N 1
ATOM 2121 C CA . SER A 1 291 ? -26.75058 45.91553 -25.04404 1.000 111.39815 276 SER A CA 1
ATOM 2122 C C . SER A 1 291 ? -25.90472 45.16513 -26.06917 1.000 109.88529 276 SER A C 1
ATOM 2123 O O . SER A 1 291 ? -24.75930 44.81830 -25.76103 1.000 110.13353 276 SER A O 1
ATOM 2126 N N . CYS A 1 292 ? -26.42625 44.91815 -27.26999 1.000 110.56480 277 CYS A N 1
ATOM 2127 C CA . CYS A 1 292 ? -25.74173 44.13303 -28.28687 1.000 105.50107 277 CYS A CA 1
ATOM 2128 C C . CYS A 1 292 ? -25.24426 45.02370 -29.41658 1.000 102.77927 277 CYS A C 1
ATOM 2129 O O . CYS A 1 292 ? -25.78123 46.10751 -29.66037 1.000 100.97995 277 CYS A O 1
ATOM 2132 N N . ASP A 1 293 ? -24.20348 44.55888 -30.09516 1.000 104.44494 278 ASP A N 1
ATOM 2133 C CA . ASP A 1 293 ? -23.77500 45.19013 -31.33222 1.000 102.41332 278 ASP A CA 1
ATOM 2134 C C . ASP A 1 293 ? -24.93748 45.13090 -32.30949 1.000 100.97917 278 ASP A C 1
ATOM 2135 O O . ASP A 1 293 ? -25.36228 44.02638 -32.67984 1.000 100.02035 278 ASP A O 1
ATOM 2140 N N . PRO A 1 294 ? -25.49774 46.26879 -32.72755 1.000 96.98859 279 PRO A N 1
ATOM 2141 C CA . PRO A 1 294 ? -26.64923 46.22175 -33.64773 1.000 93.54250 279 PRO A CA 1
ATOM 2142 C C . 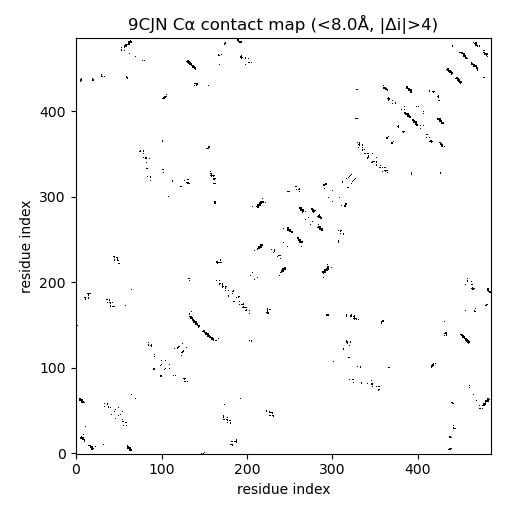PRO A 1 294 ? -26.34557 45.51415 -34.95197 1.000 90.30506 279 PRO A C 1
ATOM 2143 O O . PRO A 1 294 ? -27.27761 45.05671 -35.62509 1.000 86.21175 279 PRO A O 1
ATOM 2147 N N . ALA A 1 295 ? -25.07319 45.39643 -35.31980 1.000 92.03289 280 ALA A N 1
ATOM 2148 C CA . ALA A 1 295 ? -24.66985 44.68617 -36.52267 1.000 91.08717 280 ALA A CA 1
ATOM 2149 C C . ALA A 1 295 ? -24.60815 43.17700 -36.33034 1.000 89.48844 280 ALA A C 1
ATOM 2150 O O . ALA A 1 295 ? -24.29372 42.46384 -37.28764 1.000 89.58773 280 ALA A O 1
ATOM 2152 N N . THR A 1 296 ? -24.87807 42.67034 -35.12940 1.000 88.23851 281 THR A N 1
ATOM 2153 C CA . THR A 1 296 ? -24.95788 41.23253 -34.90510 1.000 84.66954 281 THR A CA 1
ATOM 2154 C C . THR A 1 296 ? -26.38893 40.71411 -34.94005 1.000 80.08569 281 THR A C 1
ATOM 2155 O O . THR A 1 296 ? -26.59179 39.49914 -34.87057 1.000 75.78099 281 THR A O 1
ATOM 2159 N N . LEU A 1 297 ? -27.37475 41.59545 -35.09018 1.000 80.36789 282 LEU A N 1
ATOM 2160 C CA . LEU A 1 297 ? -28.77450 41.24925 -34.90626 1.000 73.39773 282 LEU A CA 1
ATOM 2161 C C . LEU A 1 297 ? -29.48186 41.01990 -36.23724 1.000 68.92027 282 LEU A C 1
ATOM 2162 O O . LEU A 1 297 ? -29.19883 41.68460 -37.23427 1.000 69.18759 282 LEU A O 1
ATOM 2167 N N . ILE A 1 298 ? -30.40617 40.06610 -36.23977 1.000 64.76196 283 ILE A N 1
ATOM 2168 C CA . ILE A 1 298 ? -31.26234 39.76827 -37.37976 1.000 59.44790 283 ILE A CA 1
ATOM 2169 C C . ILE A 1 298 ? -32.70313 40.00408 -36.95659 1.000 58.78527 283 ILE A C 1
ATOM 2170 O O . ILE A 1 298 ? -33.15063 39.45850 -35.94226 1.000 58.42943 283 ILE A O 1
ATOM 2175 N N . TYR A 1 299 ? -33.42363 40.81087 -37.73405 1.000 60.58728 284 TYR A N 1
ATOM 2176 C CA . TYR A 1 299 ? -34.85673 41.04473 -37.54864 1.000 56.44074 284 TYR A CA 1
ATOM 2177 C C . TYR A 1 299 ? -35.59395 40.15022 -38.52146 1.000 56.28399 284 TYR A C 1
ATOM 2178 O O . TYR A 1 299 ? -35.67686 40.45133 -39.71283 1.000 57.97787 284 TYR A O 1
ATOM 2187 N N . HIS A 1 300 ? -36.13759 39.04966 -38.00897 1.000 60.01153 285 HIS A N 1
ATOM 2188 C CA . HIS A 1 300 ? -36.77155 38.05529 -38.86033 1.000 60.47163 285 HIS A CA 1
ATOM 2189 C C . HIS A 1 300 ? -38.08522 37.58626 -38.24608 1.000 59.38397 285 HIS A C 1
ATOM 2190 O O . HIS A 1 300 ? -38.11934 37.17439 -37.08587 1.000 59.22144 285 HIS A O 1
ATOM 2197 N N . ASP A 1 301 ? -39.16311 37.67698 -39.02640 1.000 62.91163 286 ASP A N 1
ATOM 2198 C CA . ASP A 1 301 ? -40.48870 37.15661 -38.66470 1.000 64.72185 286 ASP A CA 1
ATOM 2199 C C . ASP A 1 301 ? -40.93765 37.60722 -37.26407 1.000 64.18550 286 ASP A C 1
ATOM 2200 O O . ASP A 1 301 ? -41.43722 36.81743 -36.45767 1.000 65.63909 286 ASP A O 1
ATOM 2205 N N . GLY A 1 302 ? -40.76555 38.90303 -36.98013 1.000 62.31270 287 GLY A N 1
ATOM 2206 C CA . GLY A 1 302 ? -41.10026 39.46401 -35.68631 1.000 61.44306 287 GLY A CA 1
ATOM 2207 C C . GLY A 1 302 ? -40.12395 39.15690 -34.56573 1.000 65.43984 287 GLY A C 1
ATOM 2208 O O . GLY A 1 302 ? -40.33160 39.62145 -33.43657 1.000 66.84148 287 GLY A O 1
ATOM 2209 N N . ASP A 1 303 ? -39.07215 38.39462 -34.83129 1.000 62.39222 288 ASP A N 1
ATOM 2210 C CA . ASP A 1 303 ? -38.07397 38.03572 -33.83439 1.000 61.26639 288 ASP A CA 1
ATOM 2211 C C . ASP A 1 303 ? -36.80256 38.85873 -34.01702 1.000 61.32549 288 ASP A C 1
ATOM 2212 O O . ASP A 1 303 ? -36.41255 39.17815 -35.14294 1.000 62.87051 288 ASP A O 1
ATOM 2217 N N . ILE A 1 304 ? -36.14993 39.19519 -32.90525 1.000 59.37294 289 ILE A N 1
ATOM 2218 C CA . ILE A 1 304 ? -34.79690 39.74812 -32.93956 1.000 58.99137 289 ILE A CA 1
ATOM 2219 C C . ILE A 1 304 ? -33.82457 38.61955 -32.63750 1.000 60.52893 289 ILE A C 1
ATOM 2220 O O . ILE A 1 304 ? -33.79778 38.09862 -31.51640 1.000 60.16936 289 ILE A O 1
ATOM 2225 N N . LEU A 1 305 ? -33.00798 38.25111 -33.62105 1.000 57.42538 290 LEU A N 1
ATOM 2226 C CA . LEU A 1 305 ? -32.14295 37.08837 -33.50384 1.000 57.78373 290 LEU A CA 1
ATOM 2227 C C . LEU A 1 305 ? -30.66701 37.47386 -33.44894 1.000 59.98011 290 LEU A C 1
ATOM 2228 O O . LEU A 1 305 ? -30.24900 38.50482 -33.98136 1.000 60.51048 290 LEU A O 1
ATOM 2233 N N . GLU A 1 306 ? -29.88082 36.62977 -32.78690 1.000 59.86097 291 GLU A N 1
ATOM 2234 C CA . GLU A 1 306 ? -28.44266 36.58518 -32.97976 1.000 57.27487 291 GLU A CA 1
ATOM 2235 C C . GLU A 1 306 ? -28.05423 35.15696 -33.33157 1.000 56.34136 291 GLU A C 1
ATOM 2236 O O . GLU A 1 306 ? -28.78267 34.20765 -33.03717 1.000 53.67694 291 GLU A O 1
ATOM 2242 N N . GLU A 1 307 ? -26.90946 35.00778 -33.98757 1.000 57.64676 292 GLU A N 1
ATOM 2243 C CA . GLU A 1 307 ? -26.47316 33.69828 -34.44798 1.000 57.29274 292 GLU A CA 1
ATOM 2244 C C . GLU A 1 307 ? -25.74422 32.94377 -33.34468 1.000 55.30290 292 GLU A C 1
ATOM 2245 O O . GLU A 1 307 ? -25.09096 33.54116 -32.48781 1.000 55.61757 292 GLU A O 1
ATOM 2251 N N . ILE A 1 308 ? -25.86789 31.61886 -33.37360 1.000 55.18381 293 ILE A N 1
ATOM 2252 C CA . ILE A 1 308 ? -25.20979 30.73065 -32.42308 1.000 56.29770 293 ILE A CA 1
ATOM 2253 C C . ILE A 1 308 ? -24.05937 30.01339 -33.12015 1.000 53.81389 293 ILE A C 1
ATOM 2254 O O . ILE A 1 308 ? -24.27353 29.25974 -34.07579 1.000 52.13031 293 ILE A O 1
ATOM 2259 N N . HIS A 1 309 ? -22.84752 30.20043 -32.61255 1.000 53.62185 294 HIS A N 1
ATOM 2260 C CA . HIS A 1 309 ? -21.68241 29.48059 -33.12073 1.000 51.67594 294 HIS A CA 1
ATOM 2261 C C . HIS A 1 309 ? -21.28646 28.29341 -32.25450 1.000 46.18939 294 HIS A C 1
ATOM 2262 O O . HIS A 1 309 ? -20.85980 27.27206 -32.78439 1.000 44.49308 294 HIS A O 1
ATOM 2269 N N . GLN A 1 310 ? -21.42118 28.40304 -30.93648 1.000 47.64326 295 GLN A N 1
ATOM 2270 C CA . GLN A 1 310 ? -21.06049 27.33246 -30.01717 1.000 47.54299 295 GLN A CA 1
ATOM 2271 C C . GLN A 1 310 ? -22.03847 27.37679 -28.85122 1.000 44.83889 295 GLN A C 1
ATOM 2272 O O . GLN A 1 310 ? -22.32539 28.45565 -28.32413 1.000 45.46936 295 GLN A O 1
ATOM 2278 N N . VAL A 1 311 ? -22.56590 26.22562 -28.45510 1.000 40.83653 296 VAL A N 1
ATOM 2279 C CA . VAL A 1 311 ? -23.56873 26.19252 -27.39502 1.000 42.04877 296 VAL A CA 1
ATOM 2280 C C . VAL A 1 311 ? -23.26736 25.04191 -26.44637 1.000 40.48447 296 VAL A C 1
ATOM 2281 O O . VAL A 1 311 ? -22.98208 23.92171 -26.88180 1.000 41.29805 296 VAL A O 1
ATOM 2285 N N . GLY A 1 312 ? -23.29973 25.32834 -25.14932 1.000 39.09273 297 GLY A N 1
ATOM 2286 C CA . GLY A 1 312 ? -23.16912 24.30463 -24.12436 1.000 40.05164 297 GLY A CA 1
ATOM 2287 C C . GLY A 1 312 ? -24.52565 23.83847 -23.66301 1.000 39.92188 297 GLY A C 1
ATOM 2288 O O . GLY A 1 312 ? -25.44567 24.63555 -23.44928 1.000 38.35173 297 GLY A O 1
ATOM 2289 N N . LEU A 1 313 ? -24.66525 22.52904 -23.50695 1.000 40.13945 298 LEU A N 1
ATOM 2290 C CA . LEU A 1 313 ? -25.95290 21.90545 -23.27304 1.000 37.34782 298 LEU A CA 1
ATOM 2291 C C . LEU A 1 313 ? -26.10962 21.59335 -21.79560 1.000 39.68110 298 LEU A C 1
ATOM 2292 O O . LEU A 1 313 ? -25.25057 20.93421 -21.20286 1.000 44.14929 298 LEU A O 1
ATOM 2297 N N . GLU A 1 314 ? -27.19487 22.08373 -21.20008 1.000 40.12725 299 GLU A N 1
ATOM 2298 C CA . GLU A 1 314 ? -27.61386 21.67905 -19.86103 1.000 39.19786 299 GLU A CA 1
ATOM 2299 C C . GLU A 1 314 ? -29.08677 21.24005 -19.91352 1.000 41.10898 299 GLU A C 1
ATOM 2300 O O . GLU A 1 314 ? -29.95183 21.74170 -19.19534 1.000 40.95125 299 GLU A O 1
ATOM 2306 N N . LEU A 1 315 ? -29.36722 20.27697 -20.79447 1.000 42.43236 300 LEU A N 1
ATOM 2307 C CA . LEU A 1 315 ? -30.71575 19.79250 -21.04212 1.000 44.68387 300 LEU A CA 1
ATOM 2308 C C . LEU A 1 315 ? -30.89871 18.34879 -20.58980 1.000 46.45965 300 LEU A C 1
ATOM 2309 O O . LEU A 1 315 ? -29.97133 17.52618 -20.65535 1.000 42.33851 300 LEU A O 1
ATOM 2314 N N . HIS A 1 316 ? -32.13611 18.05017 -20.18248 1.000 48.20325 301 HIS A N 1
ATOM 2315 C CA . HIS A 1 316 ? -32.56550 16.68101 -19.92934 1.000 46.23910 301 HIS A CA 1
ATOM 2316 C C . HIS A 1 316 ? -32.77905 15.94391 -21.24898 1.000 47.91081 301 HIS A C 1
ATOM 2317 O O . HIS A 1 316 ? -33.06215 16.55288 -22.28514 1.000 47.43100 301 HIS A O 1
ATOM 2324 N N . GLN A 1 317 ? -32.61512 14.61848 -21.20750 1.000 46.17047 302 GLN A N 1
ATOM 2325 C CA . GLN A 1 317 ? -32.78813 13.80587 -22.40703 1.000 49.09661 302 GLN A CA 1
ATOM 2326 C C . GLN A 1 317 ? -34.14910 14.04226 -23.06196 1.000 52.33749 302 GLN A C 1
ATOM 2327 O O . GLN A 1 317 ? -34.24163 14.12698 -24.29170 1.000 53.87282 302 GLN A O 1
ATOM 2333 N N . ARG A 1 318 ? -35.22061 14.14330 -22.26388 1.000 48.15292 303 ARG A N 1
ATOM 2334 C CA . ARG A 1 318 ? -36.54056 14.37597 -22.84844 1.000 51.82014 303 ARG A CA 1
ATOM 2335 C C . ARG A 1 318 ? -36.60236 15.73071 -23.54455 1.000 50.41612 303 ARG A C 1
ATOM 2336 O O . ARG A 1 318 ? -37.21044 15.85808 -24.61454 1.000 49.64383 303 ARG A O 1
ATOM 2344 N N . GLU A 1 319 ? -35.98498 16.75794 -22.94741 1.000 47.89372 304 GLU A N 1
ATOM 2345 C CA . GLU A 1 319 ? -35.92994 18.06303 -23.59163 1.000 45.96129 304 GLU A CA 1
ATOM 2346 C C . GLU A 1 319 ? -35.20667 17.97551 -24.93009 1.000 49.23940 304 GLU A C 1
ATOM 2347 O O . GLU A 1 319 ? -35.67261 18.53209 -25.93423 1.000 50.40974 304 GLU A O 1
ATOM 2353 N N . ILE A 1 320 ? -34.08517 17.24987 -24.97278 1.000 47.70653 305 ILE A N 1
ATOM 2354 C CA . ILE A 1 320 ? -33.39125 17.01703 -26.23881 1.000 50.17766 305 ILE A CA 1
ATOM 2355 C C . ILE A 1 320 ? -34.30590 16.30311 -27.23106 1.000 53.11424 305 ILE A C 1
ATOM 2356 O O . ILE A 1 320 ? -34.33216 16.62615 -28.42968 1.000 49.05762 305 ILE A O 1
ATOM 2361 N N . ARG A 1 321 ? -35.06268 15.31226 -26.75043 1.000 54.10267 306 ARG A N 1
ATOM 2362 C CA . ARG A 1 321 ? -35.94188 14.57386 -27.64162 1.000 53.89713 306 ARG A CA 1
ATOM 2363 C C . ARG A 1 321 ? -37.03676 15.46280 -28.19951 1.000 54.74578 306 ARG A C 1
ATOM 2364 O O . ARG A 1 321 ? -37.51498 15.21951 -29.31371 1.000 57.69294 306 ARG A O 1
ATOM 2372 N N . ALA A 1 322 ? -37.42037 16.51023 -27.45797 1.000 51.71436 307 ALA A N 1
ATOM 2373 C CA . ALA A 1 322 ? -38.51133 17.39670 -27.84481 1.000 50.39329 307 ALA A CA 1
ATOM 2374 C C . ALA A 1 322 ? -38.12707 18.41034 -28.91989 1.000 52.08970 307 ALA A C 1
ATOM 2375 O O . ALA A 1 322 ? -39.00699 19.11686 -29.41951 1.000 53.21243 307 ALA A O 1
ATOM 2377 N N . LEU A 1 323 ? -36.85403 18.52213 -29.27616 1.000 51.12471 308 LEU A N 1
ATOM 2378 C CA . LEU A 1 323 ? -36.45914 19.44330 -30.32983 1.000 51.41964 308 LEU A CA 1
ATOM 2379 C C . LEU A 1 323 ? -36.91935 18.93700 -31.69096 1.000 54.15677 308 LEU A C 1
ATOM 2380 O O . LEU A 1 323 ? -36.97648 17.73337 -31.94705 1.000 56.75594 308 LEU A O 1
ATOM 2385 N N . GLU A 1 324 ? -37.24904 19.86674 -32.56992 1.000 56.03721 309 GLU A N 1
ATOM 2386 C CA . GLU A 1 324 ? -37.55245 19.48153 -33.93625 1.000 57.53390 309 GLU A CA 1
ATOM 2387 C C . GLU A 1 324 ? -36.31403 18.82472 -34.54769 1.000 58.20141 309 GLU A C 1
ATOM 2388 O O . GLU A 1 324 ? -35.18950 19.26623 -34.28664 1.000 58.57953 309 GLU A O 1
ATOM 2394 N N . PRO A 1 325 ? -36.47456 17.75905 -35.34292 1.000 60.81539 310 PRO A N 1
ATOM 2395 C CA . PRO A 1 325 ? -35.29441 16.97572 -35.76473 1.000 59.93473 310 PRO A CA 1
ATOM 2396 C C . PRO A 1 325 ? -34.21102 17.77168 -36.46932 1.000 57.56071 310 PRO A C 1
ATOM 2397 O O . PRO A 1 325 ? -33.02833 17.47714 -36.26751 1.000 60.40416 310 PRO A O 1
ATOM 2401 N N . GLU A 1 326 ? -34.56523 18.74393 -37.31214 1.000 57.87151 311 GLU A N 1
ATOM 2402 C CA . GLU A 1 326 ? -33.54251 19.57156 -37.94819 1.000 58.88951 311 GLU A CA 1
ATOM 2403 C C . GLU A 1 326 ? -32.89502 20.50987 -36.94162 1.000 57.12935 311 GLU A C 1
ATOM 2404 O O . GLU A 1 326 ? -31.68409 20.75531 -36.99088 1.000 55.46970 311 GLU A O 1
ATOM 2410 N N . MET A 1 327 ? -33.69613 21.06708 -36.04017 1.000 56.76752 312 MET A N 1
ATOM 2411 C CA . MET A 1 327 ? -33.14545 21.84420 -34.94654 1.000 52.85323 312 MET A CA 1
ATOM 2412 C C . MET A 1 327 ? -32.16663 21.00852 -34.13656 1.000 52.08983 312 MET A C 1
ATOM 2413 O O . MET A 1 327 ? -31.13459 21.51009 -33.67738 1.000 52.66117 312 MET A O 1
ATOM 2418 N N . LEU A 1 328 ? -32.46633 19.72293 -33.96789 1.000 52.13967 313 LEU A N 1
ATOM 2419 C CA . LEU A 1 328 ? -31.60483 18.85910 -33.17492 1.000 53.26097 313 LEU A CA 1
ATOM 2420 C C . LEU A 1 328 ? -30.30072 18.54983 -33.90075 1.000 51.98716 313 LEU A C 1
ATOM 2421 O O . LEU A 1 328 ? -29.23942 18.48631 -33.27479 1.000 49.93681 313 LEU A O 1
ATOM 2426 N N . ARG A 1 329 ? -30.35406 18.34858 -35.21669 1.000 51.20871 314 ARG A N 1
ATOM 2427 C CA . ARG A 1 329 ? -29.12149 18.13895 -35.96920 1.000 52.07006 314 ARG A CA 1
ATOM 2428 C C . ARG A 1 329 ? -28.24544 19.38238 -35.96481 1.000 52.00669 314 ARG A C 1
ATOM 2429 O O . ARG A 1 329 ? -27.00959 19.27628 -35.89882 1.000 50.51097 314 ARG A O 1
ATOM 2437 N N . GLN A 1 330 ? -28.86121 20.56460 -36.01230 1.000 50.52557 315 GLN A N 1
ATOM 2438 C CA . GLN A 1 330 ? -28.06906 21.78306 -36.00640 1.000 51.59176 315 GLN A CA 1
ATOM 2439 C C . GLN A 1 330 ? -27.42455 22.04687 -34.64960 1.000 51.33305 315 GLN A C 1
ATOM 2440 O O . GLN A 1 330 ? -26.30891 22.57736 -34.60088 1.000 51.00844 315 GLN A O 1
ATOM 2446 N N . ILE A 1 331 ? -28.09246 21.68227 -33.54737 1.000 49.12495 316 ILE A N 1
ATOM 2447 C CA . ILE A 1 331 ? -27.44352 21.72488 -32.23716 1.000 48.43195 316 ILE A CA 1
ATOM 2448 C C . ILE A 1 331 ? -26.22573 20.80635 -32.21434 1.000 47.65307 316 ILE A C 1
ATOM 2449 O O . ILE A 1 331 ? -25.15193 21.17991 -31.72561 1.000 47.19342 316 ILE A O 1
ATOM 2454 N N . SER A 1 332 ? -26.38304 19.58139 -32.72239 1.000 45.91304 317 SER A N 1
ATOM 2455 C CA . SER A 1 332 ? -25.29768 18.60171 -32.66276 1.000 47.08932 317 SER A CA 1
ATOM 2456 C C . SER A 1 332 ? -24.03040 19.09900 -33.33650 1.000 47.68239 317 SER A C 1
ATOM 2457 O O . SER A 1 332 ? -22.92893 18.73025 -32.92778 1.000 48.09577 317 SER A O 1
ATOM 2460 N N . LEU A 1 333 ? -24.15165 19.91374 -34.37482 1.000 49.75636 318 LEU A N 1
ATOM 2461 C CA . LEU A 1 333 ? -22.94347 20.39251 -35.02319 1.000 48.40420 318 LEU A CA 1
ATOM 2462 C C . LEU A 1 333 ? -22.23383 21.46301 -34.21435 1.000 47.55365 318 LEU A C 1
ATOM 2463 O O . LEU A 1 333 ? -21.07463 21.76005 -34.50143 1.000 46.20247 318 LEU A O 1
ATOM 2468 N N . ARG A 1 334 ? -22.87970 22.03123 -33.19715 1.000 48.90707 319 ARG A N 1
ATOM 2469 C CA . ARG A 1 334 ? -22.33952 23.20800 -32.53401 1.000 46.54652 319 ARG A CA 1
ATOM 2470 C C . ARG A 1 334 ? -22.21818 23.05038 -31.02661 1.000 40.29464 319 ARG A C 1
ATOM 2471 O O . ARG A 1 334 ? -21.87227 24.01982 -30.34911 1.000 42.40657 319 ARG A O 1
ATOM 2479 N N . CYS A 1 335 ? -22.47187 21.87466 -30.48090 1.000 40.17713 320 CYS A N 1
ATOM 2480 C CA . CYS A 1 335 ? -22.70751 21.74825 -29.05006 1.000 43.03207 320 CYS A CA 1
ATOM 2481 C C . CYS A 1 335 ? -21.58855 21.01006 -28.32474 1.000 41.66040 320 CYS A C 1
ATOM 2482 O O . CYS A 1 335 ? -20.84376 20.22353 -28.91235 1.000 45.71932 320 CYS A O 1
ATOM 2485 N N . PHE A 1 336 ? -21.48848 21.28032 -27.02093 1.000 40.22803 321 PHE A N 1
ATOM 2486 C CA . PHE A 1 336 ? -20.71799 20.47275 -26.08090 1.000 38.89151 321 PHE A CA 1
ATOM 2487 C C . PHE A 1 336 ? -21.57259 20.28592 -24.82899 1.000 41.00776 321 PHE A C 1
ATOM 2488 O O . PHE A 1 336 ? -22.24543 21.23747 -24.40596 1.000 40.90894 321 PHE A O 1
ATOM 2496 N N . ASN A 1 337 ? -21.59540 19.07791 -24.24160 1.000 36.69371 322 ASN A N 1
ATOM 2497 C CA . ASN A 1 337 ? -20.95189 17.85950 -24.71118 1.000 38.18551 322 ASN A CA 1
ATOM 2498 C C . ASN A 1 337 ? -21.56045 17.35492 -26.02057 1.000 42.12880 322 ASN A C 1
ATOM 2499 O O . ASN A 1 337 ? -22.72796 17.62367 -26.35124 1.000 40.80702 322 ASN A O 1
ATOM 2504 N N . ASP A 1 338 ? -20.74315 16.61566 -26.75455 1.000 38.28704 323 ASP A N 1
ATOM 2505 C CA . ASP A 1 338 ? -21.19148 15.91873 -27.94325 1.000 39.43368 323 ASP A CA 1
ATOM 2506 C C . ASP A 1 338 ? -22.34780 14.97532 -27.58679 1.000 40.22839 323 ASP A C 1
ATOM 2507 O O . ASP A 1 338 ? -22.43736 14.45567 -26.46938 1.000 39.65948 323 ASP A O 1
ATOM 2512 N N . MET A 1 339 ? -23.26263 14.78882 -28.54063 1.000 38.69025 324 MET A N 1
ATOM 2513 C CA . MET A 1 339 ? -24.46572 14.00841 -28.27324 1.000 40.86662 324 MET A CA 1
ATOM 2514 C C . MET A 1 339 ? -24.14149 12.56217 -27.95991 1.000 43.38158 324 MET A C 1
ATOM 2515 O O . MET A 1 339 ? -24.93338 11.88255 -27.29044 1.000 40.55721 324 MET A O 1
ATOM 2520 N N . ARG A 1 340 ? -23.00048 12.06805 -28.45404 1.000 40.85983 325 ARG A N 1
ATOM 2521 C CA . ARG A 1 340 ? -22.59083 10.71284 -28.11686 1.000 39.67079 325 ARG A CA 1
ATOM 2522 C C . ARG A 1 340 ? -22.20213 10.61041 -26.65287 1.000 40.23861 325 ARG A C 1
ATOM 2523 O O . ARG A 1 340 ? -22.46964 9.59590 -26.00593 1.000 42.48096 325 ARG A O 1
ATOM 2531 N N . THR A 1 341 ? -21.56663 11.65003 -26.11445 1.000 40.19946 326 THR A N 1
ATOM 2532 C CA . THR A 1 341 ? -21.27645 11.69249 -24.68490 1.000 40.73443 326 THR A CA 1
ATOM 2533 C C . THR A 1 341 ? -22.55903 11.76022 -23.85298 1.000 41.06885 326 THR A C 1
ATOM 2534 O O . THR A 1 341 ? -22.70703 11.03621 -22.85711 1.000 40.04529 326 THR A O 1
ATOM 2538 N N . ILE A 1 342 ? -23.48757 12.63801 -24.24195 1.000 37.02399 327 ILE A N 1
ATOM 2539 C CA . ILE A 1 342 ? -24.72241 12.83003 -23.48330 1.000 41.59054 327 ILE A CA 1
ATOM 2540 C C . ILE A 1 342 ? -25.61059 11.58047 -23.52377 1.000 43.57695 327 ILE A C 1
ATOM 2541 O O . ILE A 1 342 ? -26.20573 11.19746 -22.51067 1.000 44.08848 327 ILE A O 1
ATOM 2546 N N . LEU A 1 343 ? -25.72245 10.93134 -24.68783 1.000 42.97079 328 LEU A N 1
ATOM 2547 C CA . LEU A 1 343 ? -26.63480 9.80518 -24.86962 1.000 40.16825 328 LEU A CA 1
ATOM 2548 C C . LEU A 1 343 ? -26.00996 8.44282 -24.57622 1.000 42.05546 328 LEU A C 1
ATOM 2549 O O . LEU A 1 343 ? -26.71528 7.52208 -24.15119 1.000 44.04403 328 LEU A O 1
ATOM 2554 N N . LEU A 1 344 ? -24.71294 8.26958 -24.78856 1.000 42.61313 329 LEU A N 1
ATOM 2555 C CA . LEU A 1 344 ? -24.08537 6.97078 -24.58224 1.000 41.38796 329 LEU A CA 1
ATOM 2556 C C . LEU A 1 344 ? -23.26820 6.88739 -23.29941 1.000 42.23795 329 LEU A C 1
ATOM 2557 O O . LEU A 1 344 ? -23.45244 5.95866 -22.50147 1.000 43.63548 329 LEU A O 1
ATOM 2562 N N . VAL A 1 345 ? -22.35753 7.83547 -23.07038 1.000 40.21187 330 VAL A N 1
ATOM 2563 C CA . VAL A 1 345 ? -21.44055 7.72813 -21.94568 1.000 39.37036 330 VAL A CA 1
ATOM 2564 C C . VAL A 1 345 ? -22.14858 8.00865 -20.61808 1.000 41.55722 330 VAL A C 1
ATOM 2565 O O . VAL A 1 345 ? -21.79471 7.42730 -19.58662 1.000 39.79717 330 VAL A O 1
ATOM 2569 N N . HIS A 1 346 ? -23.15413 8.88526 -20.61310 1.000 41.92111 331 HIS A N 1
ATOM 2570 C CA . HIS A 1 346 ? -23.82249 9.22720 -19.36545 1.000 40.29363 331 HIS A CA 1
ATOM 2571 C C . HIS A 1 346 ? -24.75208 8.10583 -18.88557 1.000 44.39611 331 HIS A C 1
ATOM 2572 O O . HIS A 1 346 ? -24.99678 7.96969 -17.67944 1.000 44.27321 331 HIS A O 1
ATOM 2579 N N . ASP A 1 347 ? -25.26079 7.29051 -19.80332 1.000 41.65664 332 ASP A N 1
ATOM 2580 C CA . ASP A 1 347 ? -26.22993 6.26210 -19.46523 1.000 43.44768 332 ASP A CA 1
ATOM 2581 C C . ASP A 1 347 ? -25.60844 5.23240 -18.51667 1.000 45.94223 332 ASP A C 1
ATOM 2582 O O . ASP A 1 347 ? -24.54681 4.66685 -18.80100 1.000 43.90198 332 ASP A O 1
ATOM 2587 N N . LYS A 1 348 ? -26.27616 4.96774 -17.38764 1.000 45.77497 333 LYS A N 1
ATOM 2588 C CA . LYS A 1 348 ? -25.69180 4.03717 -16.42161 1.000 45.45657 333 LYS A CA 1
ATOM 2589 C C . LYS A 1 348 ? -25.49536 2.63061 -16.98943 1.000 46.42007 333 LYS A C 1
ATOM 2590 O O . LYS A 1 348 ? -24.66707 1.87712 -16.47170 1.000 46.77492 333 LYS A O 1
ATOM 2596 N N . ARG A 1 349 ? -26.22559 2.25655 -18.04093 1.000 47.98980 334 ARG A N 1
ATOM 2597 C CA . ARG A 1 349 ? -26.04874 0.93657 -18.63534 1.000 48.40454 334 ARG A CA 1
ATOM 2598 C C . ARG A 1 349 ? -24.68523 0.76617 -19.31135 1.000 47.98190 334 ARG A C 1
ATOM 2599 O O . ARG A 1 349 ? -24.23678 -0.37253 -19.48169 1.000 45.41582 334 ARG A O 1
ATOM 2607 N N . MET A 1 350 ? -24.02095 1.86499 -19.69510 1.000 45.93028 335 MET A N 1
ATOM 2608 C CA . MET A 1 350 ? -22.71792 1.76851 -20.34842 1.000 44.32478 335 MET A CA 1
ATOM 2609 C C . MET A 1 350 ? -21.69686 1.09845 -19.43703 1.000 48.03227 335 MET A C 1
ATOM 2610 O O . MET A 1 350 ? -20.79557 0.39416 -19.91949 1.000 46.93407 335 MET A O 1
ATOM 2615 N N . LEU A 1 351 ? -21.84101 1.26531 -18.11571 1.000 44.84110 336 LEU A N 1
ATOM 2616 C CA . LEU A 1 351 ? -20.98191 0.51824 -17.20576 1.000 46.39616 336 LEU A CA 1
ATOM 2617 C C . LEU A 1 351 ? -21.22241 -0.97736 -17.33075 1.000 49.63240 336 LEU A C 1
ATOM 2618 O O . LEU A 1 351 ? -20.28920 -1.76935 -17.17910 1.000 49.68807 336 LEU A O 1
ATOM 2623 N N . GLY A 1 352 ? -22.45847 -1.37670 -17.64072 1.000 49.71919 337 GLY A N 1
ATOM 2624 C CA . GLY A 1 352 ? -22.73208 -2.77628 -17.93205 1.000 47.64779 337 GLY A CA 1
ATOM 2625 C C . GLY A 1 352 ? -22.12718 -3.24096 -19.24460 1.000 47.61027 337 GLY A C 1
ATOM 2626 O O . GLY A 1 352 ? -21.63381 -4.36928 -19.34438 1.000 50.90554 337 GLY A O 1
ATOM 2627 N N . ILE A 1 353 ? -22.15585 -2.38804 -20.27348 1.000 48.39807 338 ILE A N 1
ATOM 2628 C CA . ILE A 1 353 ? -21.58046 -2.76012 -21.56674 1.000 48.66777 338 ILE A CA 1
ATOM 2629 C C . ILE A 1 353 ? -20.07187 -2.94216 -21.45062 1.000 49.89136 338 ILE A C 1
ATOM 2630 O O . ILE A 1 353 ? -19.50350 -3.89166 -22.00622 1.000 49.92714 338 ILE A O 1
ATOM 2635 N N . VAL A 1 354 ? -19.39689 -2.04384 -20.72367 1.000 48.39659 339 VAL A N 1
ATOM 2636 C CA . VAL A 1 354 ? -17.94981 -2.17824 -20.56064 1.000 49.40707 339 VAL A CA 1
ATOM 2637 C C . VAL A 1 354 ? -17.60404 -3.53436 -19.95643 1.000 50.85204 339 VAL A C 1
ATOM 2638 O O . VAL A 1 354 ? -16.66135 -4.20438 -20.40131 1.000 51.95075 339 VAL A O 1
ATOM 2642 N N . ARG A 1 355 ? -18.36063 -3.97433 -18.94736 1.000 49.84600 340 ARG A N 1
ATOM 2643 C CA . ARG A 1 355 ? -18.04069 -5.26815 -18.35009 1.000 51.37658 340 ARG A CA 1
ATOM 2644 C C . ARG A 1 355 ? -18.28669 -6.39285 -19.34039 1.000 51.32233 340 ARG A C 1
ATOM 2645 O O . ARG A 1 355 ? -17.48485 -7.32867 -19.43176 1.000 54.33255 340 ARG A O 1
ATOM 2653 N N . GLN A 1 356 ? -19.35795 -6.30064 -20.12691 1.000 48.76921 341 GLN A N 1
ATOM 2654 C CA . GLN A 1 356 ? -19.57741 -7.30963 -21.15807 1.000 53.08712 341 GLN A CA 1
ATOM 2655 C C . GLN A 1 356 ? -18.39772 -7.38559 -22.12000 1.000 53.15579 341 GLN A C 1
ATOM 2656 O O . GLN A 1 356 ? -18.00500 -8.47909 -22.54679 1.000 51.08600 341 GLN A O 1
ATOM 2662 N N . GLU A 1 357 ? -17.79391 -6.23654 -22.43681 1.000 52.68176 342 GLU A N 1
ATOM 2663 C CA . GLU A 1 357 ? -16.79473 -6.14720 -23.49150 1.000 53.42146 342 GLU A CA 1
ATOM 2664 C C . GLU A 1 357 ? -15.36904 -6.47751 -23.05227 1.000 52.94321 342 GLU A C 1
ATOM 2665 O O . GLU A 1 357 ? -14.49284 -6.54807 -23.92127 1.000 56.30587 342 GLU A O 1
ATOM 2671 N N . LEU A 1 358 ? -15.10592 -6.68060 -21.75588 1.000 53.67565 343 LEU A N 1
ATOM 2672 C CA . LEU A 1 358 ? -13.71603 -6.72858 -21.28082 1.000 58.77006 343 LEU A CA 1
ATOM 2673 C C . LEU A 1 358 ? -12.88874 -7.75639 -22.04144 1.000 60.76728 343 LEU A C 1
ATOM 2674 O O . LEU A 1 358 ? -11.77425 -7.45806 -22.48230 1.000 61.41850 343 LEU A O 1
ATOM 2679 N N . GLU A 1 359 ? -13.41505 -8.97543 -22.20776 1.000 58.22189 344 GLU A N 1
ATOM 2680 C CA . GLU A 1 359 ? -12.64872 -9.99694 -22.91472 1.000 61.35522 344 GLU A CA 1
ATOM 2681 C C . GLU A 1 359 ? -12.45497 -9.61539 -24.37555 1.000 61.29578 344 GLU A C 1
ATOM 2682 O O . GLU A 1 359 ? -11.37546 -9.82641 -24.94435 1.000 64.61993 344 GLU A O 1
ATOM 2684 N N . ASN A 1 360 ? -13.47921 -9.02770 -24.99211 1.000 58.98938 345 ASN A N 1
ATOM 2685 C CA . ASN A 1 360 ? -13.34767 -8.58839 -26.37761 1.000 63.06907 345 ASN A CA 1
ATOM 2686 C C . ASN A 1 360 ? -12.38938 -7.40513 -26.50044 1.000 62.78364 345 ASN A C 1
ATOM 2687 O O . ASN A 1 360 ? -11.65005 -7.29486 -27.48713 1.000 61.58261 345 ASN A O 1
ATOM 2692 N N . LEU A 1 361 ? -12.37326 -6.51761 -25.50583 1.000 60.10353 346 LEU A N 1
ATOM 2693 C CA . LEU A 1 361 ? -11.47721 -5.37561 -25.58752 1.000 61.53457 346 LEU A CA 1
ATOM 2694 C C . LEU A 1 361 ? -10.00628 -5.78234 -25.45124 1.000 63.44917 346 LEU A C 1
ATOM 2695 O O . LEU A 1 361 ? -9.12855 -5.08359 -25.97313 1.000 64.05852 346 LEU A O 1
ATOM 2700 N N . VAL A 1 362 ? -9.69737 -6.89285 -24.77539 1.000 61.56551 347 VAL A N 1
ATOM 2701 C CA . VAL A 1 362 ? -8.29396 -7.30587 -24.78196 1.000 65.19191 347 VAL A CA 1
ATOM 2702 C C . VAL A 1 362 ? -7.96781 -8.05904 -26.06853 1.000 66.41659 347 VAL A C 1
ATOM 2703 O O . VAL A 1 362 ? -6.84356 -7.96916 -26.57136 1.000 65.40011 347 VAL A O 1
ATOM 2707 N N . ALA A 1 363 ? -8.94030 -8.77884 -26.63610 1.000 65.93744 348 ALA A N 1
ATOM 2708 C CA . ALA A 1 363 ? -8.71870 -9.45420 -27.90969 1.000 65.31751 348 ALA A CA 1
ATOM 2709 C C . ALA A 1 363 ? -8.37890 -8.46129 -29.01375 1.000 67.27872 348 ALA A C 1
ATOM 2710 O O . ALA A 1 363 ? -7.57703 -8.76565 -29.90161 1.000 72.40894 348 ALA A O 1
ATOM 2712 N N . ARG A 1 364 ? -8.97107 -7.27208 -28.98040 1.000 66.53999 349 ARG A N 1
ATOM 2713 C CA . ARG A 1 364 ? -8.70160 -6.25358 -29.98597 1.000 67.46638 349 ARG A CA 1
ATOM 2714 C C . ARG A 1 364 ? -7.50146 -5.37816 -29.64434 1.000 68.65869 349 ARG A C 1
ATOM 2715 O O . ARG A 1 364 ? -7.30820 -4.34407 -30.28781 1.000 70.43422 349 ARG A O 1
ATOM 2723 N N . ASN A 1 365 ? -6.70778 -5.74476 -28.64250 1.000 66.72799 350 ASN A N 1
ATOM 2724 C CA . ASN A 1 365 ? -5.57505 -4.93429 -28.20217 1.000 67.14999 350 ASN A CA 1
ATOM 2725 C C . ASN A 1 365 ? -5.99111 -3.54046 -27.75120 1.000 64.60874 350 ASN A C 1
ATOM 2726 O O . ASN A 1 365 ? -5.15964 -2.63069 -27.71841 1.000 64.70878 350 ASN A O 1
ATOM 2731 N N . VAL A 1 366 ? -7.26382 -3.34335 -27.40468 1.000 65.68092 351 VAL A N 1
ATOM 2732 C CA . VAL A 1 366 ? -7.68745 -2.04338 -26.89319 1.000 63.48322 351 VAL A CA 1
ATOM 2733 C C . VAL A 1 366 ? -7.25906 -1.88018 -25.44114 1.000 60.04999 351 VAL A C 1
ATOM 2734 O O . VAL A 1 366 ? -6.84539 -0.79516 -25.02180 1.000 57.64021 351 VAL A O 1
ATOM 2738 N N . LEU A 1 367 ? -7.34733 -2.94999 -24.65788 1.000 59.88240 352 LEU A N 1
ATOM 2739 C CA . LEU A 1 367 ? -6.88909 -2.97788 -23.27667 1.000 58.79218 352 LEU A CA 1
ATOM 2740 C C . LEU A 1 367 ? -5.77841 -4.00220 -23.14332 1.000 58.68040 352 LEU A C 1
ATOM 2741 O O . LEU A 1 367 ? -5.84115 -5.07540 -23.75353 1.000 58.60850 352 LEU A O 1
ATOM 2746 N N . THR A 1 368 ? -4.77333 -3.68653 -22.33174 1.000 58.53417 353 THR A N 1
ATOM 2747 C CA . THR A 1 368 ? -3.89862 -4.75882 -21.88279 1.000 59.30912 353 THR A CA 1
ATOM 2748 C C . THR A 1 368 ? -4.65813 -5.64778 -20.89560 1.000 60.50423 353 THR A C 1
ATOM 2749 O O . THR A 1 368 ? -5.75924 -5.32188 -20.43415 1.000 62.91380 353 THR A O 1
ATOM 2753 N N . LEU A 1 369 ? -4.06826 -6.79417 -20.57451 1.000 60.32608 354 LEU A N 1
ATOM 2754 C CA . LEU A 1 369 ? -4.75025 -7.71642 -19.67547 1.000 62.41108 354 LEU A CA 1
ATOM 2755 C C . LEU A 1 369 ? -4.96110 -7.08705 -18.30773 1.000 64.51320 354 LEU A C 1
ATOM 2756 O O . LEU A 1 369 ? -6.06350 -7.16514 -17.74422 1.000 63.96772 354 LEU A O 1
ATOM 2761 N N . SER A 1 370 ? -3.92030 -6.43378 -17.77216 1.000 65.74802 355 SER A N 1
ATOM 2762 C CA . SER A 1 370 ? -4.02188 -5.81119 -16.45649 1.000 64.32716 355 SER A CA 1
ATOM 2763 C C . SER A 1 370 ? -4.97065 -4.61515 -16.47001 1.000 60.99610 355 SER A C 1
ATOM 2764 O O . SER A 1 370 ? -5.63017 -4.33311 -15.45832 1.000 60.08730 355 SER A O 1
ATOM 2767 N N . GLN A 1 371 ? -5.06359 -3.91153 -17.59959 1.000 58.43095 356 GLN A N 1
ATOM 2768 C CA . GLN A 1 371 ? -6.06411 -2.85745 -17.71610 1.000 60.51604 356 GLN A CA 1
ATOM 2769 C C . GLN A 1 371 ? -7.47757 -3.41947 -17.64150 1.000 59.98839 356 GLN A C 1
ATOM 2770 O O . GLN A 1 371 ? -8.38085 -2.77674 -17.08693 1.000 55.28300 356 GLN A O 1
ATOM 2776 N N . ALA A 1 372 ? -7.69541 -4.61270 -18.20672 1.000 58.44799 357 ALA A N 1
ATOM 2777 C CA . ALA A 1 372 ? -9.01351 -5.22360 -18.09526 1.000 56.74289 357 ALA A CA 1
ATOM 2778 C C . ALA A 1 372 ? -9.30813 -5.59531 -16.65344 1.000 55.56313 357 ALA A C 1
ATOM 2779 O O . ALA A 1 372 ? -10.43729 -5.42199 -16.18137 1.000 54.48524 357 ALA A O 1
ATOM 2781 N N . LYS A 1 373 ? -8.29555 -6.08350 -15.93074 1.000 57.32135 358 LYS A N 1
ATO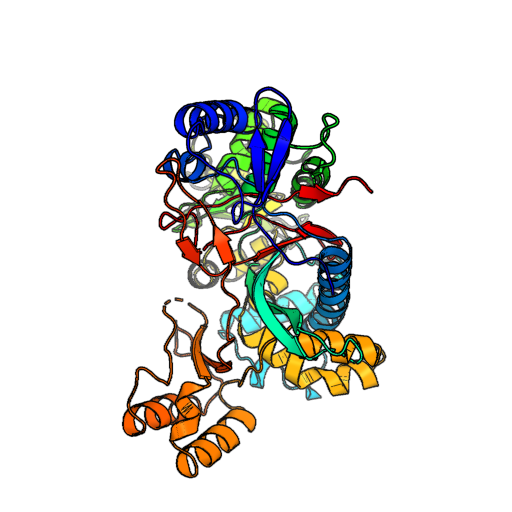M 2782 C CA . LYS A 1 373 ? -8.47830 -6.39904 -14.51742 1.000 57.74024 358 LYS A CA 1
ATOM 2783 C C . LYS A 1 373 ? -8.67498 -5.13584 -13.68276 1.000 54.35127 358 LYS A C 1
ATOM 2784 O O . LYS A 1 373 ? -9.43629 -5.15238 -12.70905 1.000 54.66434 358 LYS A O 1
ATOM 2786 N N . ILE A 1 374 ? -8.02373 -4.03236 -14.05452 1.000 54.46728 359 ILE A N 1
ATOM 2787 C CA . ILE A 1 374 ? -8.26878 -2.75723 -13.37530 1.000 55.94065 359 ILE A CA 1
ATOM 2788 C C . ILE A 1 374 ? -9.72944 -2.33905 -13.53827 1.000 53.71424 359 ILE A C 1
ATOM 2789 O O . ILE A 1 374 ? -10.40333 -1.98528 -12.56481 1.000 53.28436 359 ILE A O 1
ATOM 2794 N N . LEU A 1 375 ? -10.24354 -2.39738 -14.77210 1.000 52.93212 360 LEU A N 1
ATOM 2795 C CA . LEU A 1 375 ? -11.64849 -2.07730 -15.02358 1.000 52.86581 360 LEU A CA 1
ATOM 2796 C C . LEU A 1 375 ? -12.58629 -3.01627 -14.27282 1.000 51.83779 360 LEU A C 1
ATOM 2797 O O . LEU A 1 375 ? -13.60823 -2.58283 -13.72866 1.000 48.94552 360 LEU A O 1
ATOM 2802 N N . ASP A 1 376 ? -12.26981 -4.30980 -14.25176 1.000 50.97433 361 ASP A N 1
ATOM 2803 C CA . ASP A 1 376 ? -13.15472 -5.25933 -13.59094 1.000 52.59097 361 ASP A CA 1
ATOM 2804 C C . ASP A 1 376 ? -13.22860 -4.99523 -12.09034 1.000 54.70509 361 ASP A C 1
ATOM 2805 O O . ASP A 1 376 ? -14.27953 -5.20432 -11.47359 1.000 55.12154 361 ASP A O 1
ATOM 2810 N N . LYS A 1 377 ? -12.13802 -4.50631 -11.49371 1.000 54.33266 362 LYS A N 1
ATOM 2811 C CA . LYS A 1 377 ? -12.12743 -4.08732 -10.09496 1.000 55.28100 362 LYS A CA 1
ATOM 2812 C C . LYS A 1 377 ? -12.73442 -2.69547 -9.87473 1.000 52.82366 362 LYS A C 1
ATOM 2813 O O . LYS A 1 377 ? -13.06958 -2.36156 -8.72966 1.000 51.24361 362 LYS A O 1
ATOM 2819 N N . GLY A 1 378 ? -12.89827 -1.88958 -10.93184 1.000 50.93797 363 GLY A N 1
ATOM 2820 C CA . GLY A 1 378 ? -13.31494 -0.50209 -10.79601 1.000 51.74248 363 GLY A CA 1
ATOM 2821 C C . GLY A 1 378 ? -14.77221 -0.21340 -11.12464 1.000 53.01752 363 GLY A C 1
ATOM 2822 O O . GLY A 1 378 ? -15.25875 0.90350 -10.91224 1.000 50.27988 363 GLY A O 1
ATOM 2823 N N . ILE A 1 379 ? -15.46613 -1.20255 -11.65367 1.000 54.32404 364 ILE A N 1
ATOM 2824 C CA . ILE A 1 379 ? -16.89035 -1.11856 -11.96800 1.000 53.34346 364 ILE A CA 1
ATOM 2825 C C . ILE A 1 379 ? -17.57660 -2.24290 -11.21117 1.000 55.09959 364 ILE A C 1
ATOM 2826 O O . ILE A 1 379 ? -17.17488 -3.40076 -11.35907 1.000 56.82756 364 ILE A O 1
ATOM 2831 N N . PRO A 1 380 ? -18.59091 -1.97080 -10.40263 1.000 58.58942 365 PRO A N 1
ATOM 2832 C CA . PRO A 1 380 ? -19.31244 -3.06518 -9.74450 1.000 57.54370 365 PRO A CA 1
ATOM 2833 C C . PRO A 1 380 ? -20.01074 -3.95013 -10.76676 1.000 60.33737 365 PRO A C 1
ATOM 2834 O O . PRO A 1 380 ? -20.35140 -3.51662 -11.87109 1.000 59.65620 365 PRO A O 1
ATOM 2838 N N . GLU A 1 381 ? -20.19195 -5.21594 -10.39350 1.000 62.53170 366 GLU A N 1
ATOM 2839 C CA . GLU A 1 381 ? -20.97732 -6.14552 -11.19564 1.000 62.16653 366 GLU A CA 1
ATOM 2840 C C . GLU A 1 381 ? -22.32801 -5.53355 -11.54498 1.000 64.93802 366 GLU A C 1
ATOM 2841 O O . GLU A 1 381 ? -23.09152 -5.12807 -10.66315 1.000 63.83461 366 GLU A O 1
ATOM 2847 N N . THR A 1 382 ? -22.61131 -5.45358 -12.83970 1.000 68.96273 367 THR A N 1
ATOM 2848 C CA . THR A 1 382 ? -23.80954 -4.80408 -13.34440 1.000 67.29218 367 THR A CA 1
ATOM 2849 C C . THR A 1 382 ? -24.48950 -5.73420 -14.33763 1.000 70.07473 367 THR A C 1
ATOM 2850 O O . THR A 1 382 ? -23.85599 -6.19445 -15.29501 1.000 70.73285 367 THR A O 1
ATOM 2854 N N . ILE A 1 383 ? -25.77030 -6.01976 -14.09286 1.000 64.30352 368 ILE A N 1
ATOM 2855 C CA . ILE A 1 383 ? -26.57329 -6.90558 -14.93020 1.000 61.89524 368 ILE A CA 1
ATOM 2856 C C . ILE A 1 383 ? -27.50257 -6.05515 -15.78527 1.000 55.88677 368 ILE A C 1
ATOM 2857 O O . ILE A 1 383 ? -28.19307 -5.16949 -15.27166 1.000 58.03721 368 ILE A O 1
ATOM 2862 N N . LEU A 1 384 ? -27.50448 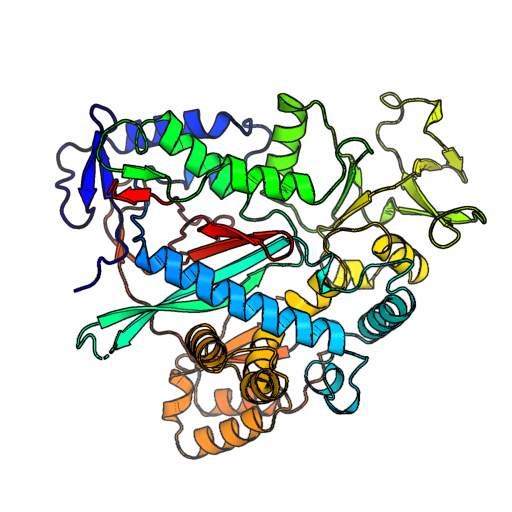-6.29548 -17.05843 1.000 55.02940 369 LEU A N 1
ATOM 2863 C CA . LEU A 1 384 ? -28.31457 -5.44744 -17.92227 1.000 54.38754 369 LEU A CA 1
ATOM 2864 C C . LEU A 1 384 ? -29.68205 -6.07803 -18.16912 1.000 58.34513 369 LEU A C 1
ATOM 2865 O O . LEU A 1 384 ? -29.83274 -7.30637 -18.09701 1.000 56.59381 369 LEU A O 1
ATOM 2870 N N . PRO A 1 385 ? -30.69923 -5.26609 -18.46040 1.000 55.59009 370 PRO A N 1
ATOM 2871 C CA . PRO A 1 385 ? -31.99546 -5.83780 -18.83516 1.000 56.44298 370 PRO A CA 1
ATOM 2872 C C . PRO A 1 385 ? -31.89708 -6.53196 -20.18512 1.000 57.25409 370 PRO A C 1
ATOM 2873 O O . PRO A 1 385 ? -31.17790 -6.08567 -21.08525 1.000 56.03521 370 PRO A O 1
ATOM 2877 N N . GLY A 1 386 ? -32.62604 -7.63962 -20.31568 1.000 57.66223 371 GLY A N 1
ATOM 2878 C CA . GLY A 1 386 ? -32.59975 -8.40594 -21.54416 1.000 57.72979 371 GLY A CA 1
ATOM 2879 C C . GLY A 1 386 ? -31.32206 -9.17312 -21.77004 1.000 59.58530 371 GLY A C 1
ATOM 2880 O O . GLY A 1 386 ? -31.08580 -9.66742 -22.87445 1.000 60.59484 371 GLY A O 1
ATOM 2881 N N . SER A 1 387 ? -30.48270 -9.28418 -20.76240 1.000 63.25085 372 SER A N 1
ATOM 2882 C CA . SER A 1 387 ? -29.26136 -10.04508 -20.90765 1.000 64.58424 372 SER A CA 1
ATOM 2883 C C . SER A 1 387 ? -29.48765 -11.47758 -20.45463 1.000 67.92367 372 SER A C 1
ATOM 2884 O O . SER A 1 387 ? -30.42762 -11.78839 -19.71654 1.000 66.66062 372 SER A O 1
ATOM 2887 N N . LEU A 1 388 ? -28.61575 -12.36159 -20.93466 1.000 68.60782 373 LEU A N 1
ATOM 2888 C CA . LEU A 1 388 ? -28.54775 -13.69536 -20.36102 1.000 69.09691 373 LEU A CA 1
ATOM 2889 C C . LEU A 1 388 ? -28.20207 -13.61559 -18.88422 1.000 71.98893 373 LEU A C 1
ATOM 2890 O O . LEU A 1 388 ? -28.71650 -14.39479 -18.07428 1.000 74.71455 373 LEU A O 1
ATOM 2895 N N . ASP A 1 389 ? -27.34208 -12.66037 -18.51935 1.000 74.17170 374 ASP A N 1
ATOM 2896 C CA . ASP A 1 389 ? -27.00368 -12.42375 -17.11962 1.000 73.61438 374 ASP A CA 1
ATOM 2897 C C . ASP A 1 389 ? -28.25780 -12.29053 -16.26220 1.000 75.06008 374 ASP A C 1
ATOM 2898 O O . ASP A 1 389 ? -28.38921 -12.94924 -15.22287 1.000 77.09908 374 ASP A O 1
ATOM 2903 N N . LEU A 1 390 ? -29.20232 -11.44981 -16.69932 1.000 72.35348 375 LEU A N 1
ATOM 2904 C CA . LEU A 1 390 ? -30.45302 -11.25690 -15.97175 1.000 71.65308 375 LEU A CA 1
ATOM 2905 C C . LEU A 1 390 ? -31.30157 -12.51879 -15.95007 1.000 75.96038 375 LEU A C 1
ATOM 2906 O O . LEU A 1 390 ? -32.14430 -12.66995 -15.05992 1.000 76.66315 375 LEU A O 1
ATOM 2911 N N . ASP A 1 391 ? -31.10166 -13.42468 -16.90593 1.000 73.07416 376 ASP A N 1
ATOM 2912 C CA . ASP A 1 391 ? -31.82175 -14.68818 -16.87105 1.000 73.92407 376 ASP A CA 1
ATOM 2913 C C . ASP A 1 391 ? -31.21799 -15.63634 -15.84674 1.000 75.98693 376 ASP A C 1
ATOM 2914 O O . ASP A 1 391 ? -31.94363 -16.22777 -15.04207 1.000 78.89548 376 ASP A O 1
ATOM 2919 N N . GLN A 1 392 ? -29.89001 -15.79581 -15.86195 1.000 78.11283 377 GLN A N 1
ATOM 2920 C CA . GLN A 1 392 ? -29.23526 -16.62940 -14.85444 1.000 81.39965 377 GLN A CA 1
ATOM 2921 C C . GLN A 1 392 ? -29.39951 -16.03948 -13.46117 1.000 80.08421 377 GLN A C 1
ATOM 2922 O O . GLN A 1 392 ? -29.41405 -16.77897 -12.47082 1.000 81.97956 377 GLN A O 1
ATOM 2924 N N . ALA A 1 393 ? -29.54191 -14.71697 -13.36634 1.000 82.06680 378 ALA A N 1
ATOM 2925 C CA . ALA A 1 393 ? -29.82393 -14.09470 -12.07818 1.000 83.91026 378 ALA A CA 1
ATOM 2926 C C . ALA A 1 393 ? -31.15681 -14.57740 -11.51866 1.000 85.25307 378 ALA A C 1
ATOM 2927 O O . ALA A 1 393 ? -31.24468 -14.99921 -10.35896 1.000 85.72803 378 ALA A O 1
ATOM 2929 N N . ILE A 1 394 ? -32.20781 -14.52187 -12.33882 1.000 82.66606 379 ILE A N 1
ATOM 2930 C CA . ILE A 1 394 ? -33.52810 -14.96413 -11.90243 1.000 82.11006 379 ILE A CA 1
ATOM 2931 C C . ILE A 1 394 ? -33.47648 -16.41081 -11.43466 1.000 86.77369 379 ILE A C 1
ATOM 2932 O O . ILE A 1 394 ? -34.05473 -16.76471 -10.40204 1.000 90.12991 379 ILE A O 1
ATOM 2937 N N . ALA A 1 395 ? -32.77031 -17.26608 -12.17304 1.000 85.22800 380 ALA A N 1
ATOM 2938 C CA . ALA A 1 395 ? -32.65416 -18.66106 -11.76702 1.000 86.90980 380 ALA A CA 1
ATOM 2939 C C . ALA A 1 395 ? -31.90278 -18.78065 -10.44937 1.000 90.95277 380 ALA A C 1
ATOM 2940 O O . ALA A 1 395 ? -32.31477 -19.52489 -9.55111 1.000 93.31781 380 ALA A O 1
ATOM 2942 N N . ARG A 1 396 ? -30.79586 -18.04393 -10.31213 1.000 90.26239 381 ARG A N 1
ATOM 2943 C CA . ARG A 1 396 ? -29.98215 -18.16094 -9.10587 1.000 91.75140 381 ARG A CA 1
ATOM 2944 C C . ARG A 1 396 ? -30.75111 -17.69692 -7.87349 1.000 92.38315 381 ARG A C 1
ATOM 2945 O O . ARG A 1 396 ? -30.60245 -18.27432 -6.79134 1.000 93.58690 381 ARG A O 1
ATOM 2947 N N . CYS A 1 397 ? -31.59721 -16.67335 -8.02185 1.000 91.45806 382 CYS A N 1
ATOM 2948 C CA . CYS A 1 397 ? -32.37425 -16.18321 -6.88936 1.000 90.62741 382 CYS A CA 1
ATOM 2949 C C . CYS A 1 397 ? -33.56311 -17.08169 -6.57176 1.000 95.11965 382 CYS A C 1
ATOM 2950 O O . CYS A 1 397 ? -34.03794 -17.09102 -5.43129 1.000 94.71698 382 CYS A O 1
ATOM 2953 N N . LYS A 1 398 ? -34.06093 -17.83693 -7.55412 1.000 95.19525 383 LYS A N 1
ATOM 2954 C CA . LYS A 1 398 ? -35.08882 -18.82953 -7.26056 1.000 94.30267 383 LYS A CA 1
ATOM 2955 C C . LYS A 1 398 ? -34.51995 -19.98581 -6.45405 1.000 96.92349 383 LYS A C 1
ATOM 2956 O O . LYS A 1 398 ? -35.22834 -20.56931 -5.62829 1.000 99.51807 383 LYS A O 1
ATOM 2962 N N . GLU A 1 399 ? -33.24813 -20.32073 -6.66500 1.000 98.13860 384 GLU A N 1
ATOM 2963 C CA . GLU A 1 399 ? -32.59723 -21.38605 -5.91696 1.000 97.67988 384 GLU A CA 1
ATOM 2964 C C . GLU A 1 399 ? -31.89836 -20.89379 -4.65250 1.000 97.79619 384 GLU A C 1
ATOM 2965 O O . GLU A 1 399 ? -31.48632 -21.72564 -3.83671 1.000 99.63674 384 GLU A O 1
ATOM 2967 N N . MET A 1 400 ? -31.75692 -19.57867 -4.46640 1.000 98.70726 385 MET A N 1
ATOM 2968 C CA . MET A 1 400 ? -31.06347 -19.01704 -3.30075 1.000 99.04598 385 MET A CA 1
ATOM 2969 C C . MET A 1 400 ? -31.66560 -17.66282 -2.94856 1.000 98.69637 385 MET A C 1
ATOM 2970 O O . MET A 1 400 ? -31.08143 -16.61056 -3.23272 1.000 94.96068 385 MET A O 1
ATOM 2975 N N . PRO A 1 401 ? -32.83341 -17.65049 -2.29721 1.000 99.20424 386 PRO A N 1
ATOM 2976 C CA . PRO A 1 401 ? -33.51223 -16.36562 -2.03641 1.000 99.31463 386 PRO A CA 1
ATOM 2977 C C . PRO A 1 401 ? -32.69938 -15.37790 -1.20913 1.000 99.07036 386 PRO A C 1
ATOM 2978 O O . PRO A 1 401 ? -32.91410 -14.16280 -1.33225 1.000 99.43379 386 PRO A O 1
ATOM 2982 N N . GLU A 1 402 ? -31.77168 -15.85379 -0.37294 1.000 97.34236 387 GLU A N 1
ATOM 2983 C CA . GLU A 1 402 ? -30.92957 -14.94997 0.40484 1.000 99.28322 387 GLU A CA 1
ATOM 2984 C C . GLU A 1 402 ? -30.03863 -14.07716 -0.47747 1.000 97.77353 387 GLU A C 1
ATOM 2985 O O . GLU A 1 402 ? -29.44888 -13.11218 0.02442 1.000 96.55867 387 GLU A O 1
ATOM 2987 N N . LEU A 1 403 ? -29.95544 -14.37770 -1.77977 1.000 97.53623 388 LEU A N 1
ATOM 2988 C CA . LEU A 1 403 ? -29.05044 -13.67119 -2.68298 1.000 94.02301 388 LEU A CA 1
ATOM 2989 C C . LEU A 1 403 ? -29.47178 -12.22543 -2.91399 1.000 90.85732 388 LEU A C 1
ATOM 2990 O O . LEU A 1 403 ? -28.60858 -11.35239 -3.05233 1.000 88.75650 388 LEU A O 1
ATOM 2995 N N . LYS A 1 404 ? -30.78143 -11.95386 -2.95543 1.000 92.61784 389 LYS A N 1
ATOM 2996 C CA . LYS A 1 404 ? -31.28551 -10.63049 -3.32398 1.000 92.51145 389 LYS A CA 1
ATOM 2997 C C . LYS A 1 404 ? -30.76213 -9.51594 -2.42808 1.000 91.48575 389 LYS A C 1
ATOM 2998 O O . LYS A 1 404 ? -30.84313 -8.34231 -2.80541 1.000 88.44810 389 LYS A O 1
ATOM 3004 N N . ASP A 1 405 ? -30.25618 -9.84777 -1.24168 1.000 92.93737 390 ASP A N 1
ATOM 3005 C CA . ASP A 1 405 ? -29.76063 -8.81303 -0.34514 1.000 92.05841 390 ASP A CA 1
ATOM 3006 C C . ASP A 1 405 ? -28.45030 -8.22651 -0.84634 1.000 86.63740 390 ASP A C 1
ATOM 3007 O O . ASP A 1 405 ? -28.14013 -7.06393 -0.56265 1.000 84.39086 390 ASP A O 1
ATOM 3012 N N . GLU A 1 406 ? -27.69696 -9.00033 -1.61961 1.000 84.28103 391 GLU A N 1
ATOM 3013 C CA . GLU A 1 406 ? -26.40978 -8.58431 -2.15160 1.000 82.12218 391 GLU A CA 1
ATOM 3014 C C . GLU A 1 406 ? -26.51582 -7.63991 -3.34188 1.000 77.45338 391 GLU A C 1
ATOM 3015 O O . GLU A 1 406 ? -25.47690 -7.19545 -3.83968 1.000 74.04030 391 GLU A O 1
ATOM 3021 N N . TYR A 1 407 ? -27.71870 -7.32719 -3.81897 1.000 78.93783 392 TYR A N 1
ATOM 3022 C CA . TYR A 1 407 ? -27.88197 -6.54956 -5.03851 1.000 74.86619 392 TYR A CA 1
ATOM 3023 C C . TYR A 1 407 ? -28.82961 -5.39177 -4.80125 1.000 74.01404 392 TYR A C 1
ATOM 3024 O O . TYR A 1 407 ? -29.51660 -5.32182 -3.78358 1.000 79.15809 392 TYR A O 1
ATOM 3033 N N . ILE A 1 408 ? -28.84128 -4.46534 -5.75891 1.000 71.21118 393 ILE A N 1
ATOM 3034 C CA . ILE A 1 408 ? -29.74400 -3.32222 -5.75548 1.000 72.91593 393 ILE A CA 1
ATOM 3035 C C . ILE A 1 408 ? -30.26995 -3.10789 -7.16985 1.000 72.74427 393 ILE A C 1
ATOM 3036 O O . ILE A 1 408 ? -29.79097 -3.69916 -8.14222 1.000 68.38439 393 ILE A O 1
ATOM 3041 N N . LEU A 1 409 ? -31.25484 -2.21964 -7.26861 1.000 72.83179 394 LEU A N 1
ATOM 3042 C CA . LEU A 1 409 ? -31.94668 -1.89721 -8.51172 1.000 69.78525 394 LEU A CA 1
ATOM 3043 C C . LEU A 1 409 ? -31.84413 -0.39380 -8.73552 1.000 71.11807 394 LEU A C 1
ATOM 3044 O O . LEU A 1 409 ? -32.61056 0.37731 -8.15104 1.000 74.33287 394 LEU A O 1
ATOM 3049 N N . LYS A 1 410 ? -30.90357 0.02164 -9.58105 1.000 70.26649 395 LYS A N 1
ATOM 3050 C CA . LYS A 1 410 ? -30.75208 1.43767 -9.89439 1.000 71.29820 395 LYS A CA 1
ATOM 3051 C C . LYS A 1 410 ? -31.55772 1.78883 -11.13818 1.000 71.88118 395 LYS A C 1
ATOM 3052 O O . LYS A 1 410 ? -31.59320 1.01102 -12.09745 1.000 68.83315 395 LYS A O 1
ATOM 3058 N N . PRO A 1 411 ? -32.22946 2.93399 -11.14299 1.000 75.14913 396 PRO A N 1
ATOM 3059 C CA . PRO A 1 411 ? -32.96929 3.34941 -12.33776 1.000 75.52620 396 PRO A CA 1
ATOM 3060 C C . PRO A 1 411 ? -32.05635 4.06109 -13.31761 1.000 71.59914 396 PRO A C 1
ATOM 3061 O O . PRO A 1 411 ? -31.09394 4.73301 -12.94456 1.000 72.31814 396 PRO A O 1
ATOM 3065 N N . ILE A 1 412 ? -32.34558 3.87868 -14.59768 1.000 70.38394 397 ILE A N 1
ATOM 3066 C CA . ILE A 1 412 ? -31.70971 4.67138 -15.64025 1.000 74.13661 397 ILE A CA 1
ATOM 3067 C C . ILE A 1 412 ? -32.79152 5.59096 -16.20070 1.000 78.94763 397 ILE A C 1
ATOM 3068 O O . ILE A 1 412 ? -33.91282 5.14192 -16.48732 1.000 76.92877 397 ILE A O 1
ATOM 3073 N N . ARG A 1 413 ? -32.48772 6.89044 -16.25457 1.000 80.46930 398 ARG A N 1
ATOM 3074 C CA . ARG A 1 413 ? -33.48743 7.92591 -16.54381 1.000 80.86940 398 ARG A CA 1
ATOM 3075 C C . ARG A 1 413 ? -34.70264 7.84466 -15.61859 1.000 87.43766 398 ARG A C 1
ATOM 3076 O O . ARG A 1 413 ? -35.85169 7.77852 -16.07857 1.000 90.56058 398 ARG A O 1
ATOM 3084 N N . GLY A 1 419 ? -33.38010 7.15970 -6.59191 1.000 91.87188 404 GLY A N 1
ATOM 3085 C CA . GLY A 1 419 ? -34.47993 6.22810 -6.38728 1.000 88.77243 404 GLY A CA 1
ATOM 3086 C C . GLY A 1 419 ? -34.06315 4.76367 -6.38149 1.000 90.38216 404 GLY A C 1
ATOM 3087 O O . GLY A 1 419 ? -34.76408 3.90349 -6.91945 1.000 88.90786 404 GLY A O 1
ATOM 3088 N N . ILE A 1 420 ? -32.91310 4.48933 -5.76034 1.000 84.47586 405 ILE A N 1
ATOM 3089 C CA . ILE A 1 420 ? -32.33908 3.14823 -5.73913 1.000 79.42545 405 ILE A CA 1
ATOM 3090 C C . ILE A 1 420 ? -33.19098 2.22700 -4.86344 1.000 78.76481 405 ILE A C 1
ATOM 3091 O O . ILE A 1 420 ? -33.85182 2.66874 -3.91465 1.000 79.80851 405 ILE A O 1
ATOM 3096 N N . VAL A 1 421 ? -33.17840 0.93085 -5.18264 1.000 79.46646 406 VAL A N 1
ATOM 3097 C CA . VAL A 1 421 ? -34.01527 -0.07037 -4.52547 1.000 76.88185 406 VAL A CA 1
ATOM 3098 C C . VAL A 1 421 ? -33.14206 -1.24347 -4.08933 1.000 77.37200 406 VAL A C 1
ATOM 3099 O O . VAL A 1 421 ? -32.59527 -1.96230 -4.93437 1.000 76.89693 406 VAL A O 1
ATOM 3103 N N . PHE A 1 422 ? -33.04436 -1.46180 -2.77824 1.000 78.34342 407 PHE A N 1
ATOM 3104 C CA . PHE A 1 422 ? -32.22057 -2.53109 -2.21996 1.000 82.41774 407 PHE A CA 1
ATOM 3105 C C . PHE A 1 422 ? -33.00802 -3.83456 -2.08416 1.000 87.75938 407 PHE A C 1
ATOM 3106 O O . PHE A 1 422 ? -34.18153 -3.83662 -1.69571 1.000 88.04061 407 PHE A O 1
ATOM 3114 N N . GLY A 1 423 ? -32.34138 -4.95052 -2.39161 1.000 90.28898 408 GLY A N 1
ATOM 3115 C CA . GLY A 1 423 ? -33.01572 -6.23624 -2.36791 1.000 94.04985 408 GLY A CA 1
ATOM 3116 C C . GLY A 1 423 ? -33.26605 -6.75587 -0.96682 1.000 98.76896 408 GLY A C 1
ATOM 3117 O O . GLY A 1 423 ? -34.19219 -7.54451 -0.74861 1.000 97.80096 408 GLY A O 1
ATOM 3118 N N . GLU A 1 424 ? -32.45120 -6.32971 0.00035 1.000 97.08938 409 GLU A N 1
ATOM 3119 C CA . GLU A 1 424 ? -32.69744 -6.66809 1.39620 1.000 97.06468 409 GLU A CA 1
ATOM 3120 C C . GLU A 1 424 ? -33.88346 -5.90819 1.98310 1.000 97.59754 409 GLU A C 1
ATOM 3121 O O . GLU A 1 424 ? -34.31641 -6.24067 3.09066 1.000 97.76095 409 GLU A O 1
ATOM 3127 N N . ASP A 1 425 ? -34.42471 -4.91831 1.26554 1.000 97.90161 410 ASP A N 1
ATOM 3128 C CA . ASP A 1 425 ? -35.59782 -4.15990 1.68617 1.000 98.32877 410 ASP A CA 1
ATOM 3129 C C . ASP A 1 425 ? -36.86781 -4.59114 0.95886 1.000 99.09189 410 ASP A C 1
ATOM 3130 O O . ASP A 1 425 ? -37.84374 -3.83271 0.91764 1.000 97.82704 410 ASP A O 1
ATOM 3135 N N . LEU A 1 426 ? -36.86572 -5.78821 0.37995 1.000 100.32050 411 LEU A N 1
ATOM 3136 C CA . LEU A 1 426 ? -37.99622 -6.32203 -0.35571 1.000 99.28573 411 LEU A CA 1
ATOM 3137 C C . LEU A 1 426 ? -38.09847 -7.80537 -0.05810 1.000 101.43308 411 LEU A C 1
ATOM 3138 O O . LEU A 1 426 ? -37.09930 -8.45699 0.25883 1.000 101.46359 411 LEU A O 1
ATOM 3143 N N . ASN A 1 427 ? -39.31559 -8.33043 -0.15779 1.000 100.48435 412 ASN A N 1
ATOM 3144 C CA . ASN A 1 427 ? -39.51742 -9.76084 -0.00945 1.000 103.36075 412 ASN A CA 1
ATOM 3145 C C . ASN A 1 427 ? -39.04926 -10.48746 -1.26383 1.000 102.75219 412 ASN A C 1
ATOM 3146 O O . ASN A 1 427 ? -38.96785 -9.91338 -2.35189 1.000 103.51338 412 ASN A O 1
ATOM 3151 N N . SER A 1 428 ? -38.74285 -11.77412 -1.10186 1.000 102.75091 413 SER A N 1
ATOM 3152 C CA . SER A 1 428 ? -38.31099 -12.56359 -2.24721 1.000 102.99087 413 SER A CA 1
ATOM 3153 C C . SER A 1 428 ? -39.37911 -12.62010 -3.32994 1.000 105.65544 413 SER A C 1
ATOM 3154 O O . SER A 1 428 ? -39.04807 -12.67274 -4.51595 1.000 100.54750 413 SER A O 1
ATOM 3157 N N . GLU A 1 429 ? -40.65963 -12.60586 -2.95148 1.000 120.74185 414 GLU A N 1
ATOM 3158 C CA . GLU A 1 429 ? -41.71777 -12.65310 -3.95746 1.000 119.80508 414 GLU A CA 1
ATOM 3159 C C . GLU A 1 429 ? -41.72182 -11.39053 -4.81595 1.000 115.13763 414 GLU A C 1
ATOM 3160 O O . GLU A 1 429 ? -41.86813 -11.46592 -6.04084 1.000 113.56720 414 GLU A O 1
ATOM 3162 N N . GLU A 1 430 ? -41.55385 -10.22210 -4.19967 1.000 102.31487 415 GLU A N 1
ATOM 3163 C CA . GLU A 1 430 ? -41.52608 -8.98755 -4.97057 1.000 100.92963 415 GLU A CA 1
ATOM 3164 C C . GLU A 1 430 ? -40.20742 -8.78267 -5.71167 1.000 99.28041 415 GLU A C 1
ATOM 3165 O O . GLU A 1 430 ? -40.18187 -8.03883 -6.70057 1.000 95.48420 415 GLU A O 1
ATOM 3167 N N . TRP A 1 431 ? -39.11698 -9.42176 -5.26731 1.000 97.68080 416 TRP A N 1
ATOM 3168 C CA . TRP A 1 431 ? -37.82383 -9.22522 -5.92215 1.000 91.90081 416 TRP A CA 1
ATOM 3169 C C . TRP A 1 431 ? -37.77489 -9.93722 -7.26752 1.000 87.58305 416 TRP A C 1
ATOM 3170 O O . TRP A 1 431 ? -37.45554 -9.32031 -8.29263 1.000 85.15030 416 TRP A O 1
ATOM 3181 N N . ILE A 1 432 ? -38.07649 -11.23931 -7.28638 1.000 87.97132 417 ILE A N 1
ATOM 3182 C CA . ILE A 1 432 ? -38.16921 -11.94499 -8.55811 1.000 86.47861 417 ILE A CA 1
ATOM 3183 C C . ILE A 1 432 ? -39.20631 -11.30045 -9.46653 1.000 86.56486 417 ILE A C 1
ATOM 3184 O O . ILE A 1 432 ? -39.11066 -11.41467 -10.69144 1.000 83.22828 417 ILE A O 1
ATOM 3189 N N . SER A 1 433 ? -40.19151 -10.60272 -8.89775 1.000 84.92872 418 SER A N 1
ATOM 3190 C CA . SER A 1 433 ? -41.16206 -9.89302 -9.72550 1.000 86.06248 418 SER A CA 1
ATOM 3191 C C . SER A 1 433 ? -40.48738 -8.78271 -10.51734 1.000 79.21791 418 SER A C 1
ATOM 3192 O O . SER A 1 433 ? -40.58232 -8.73582 -11.74954 1.000 76.27066 418 SER A O 1
ATOM 3195 N N . ARG A 1 434 ? -39.79778 -7.87818 -9.81996 1.000 82.53781 419 ARG A N 1
ATOM 3196 C CA . ARG A 1 434 ? -39.05438 -6.81726 -10.49226 1.000 81.56894 419 ARG A CA 1
ATOM 3197 C C . ARG A 1 434 ? -38.12355 -7.38623 -11.56021 1.000 76.86078 419 ARG A C 1
ATOM 3198 O O . ARG A 1 434 ? -38.16849 -6.97621 -12.72631 1.000 71.77897 419 ARG A O 1
ATOM 3206 N N . LEU A 1 435 ? -37.28704 -8.35587 -11.17773 1.000 76.74819 420 LEU A N 1
ATOM 3207 C CA . LEU A 1 435 ? -36.36887 -8.96642 -12.13346 1.000 74.78143 420 LEU A CA 1
ATOM 3208 C C . LEU A 1 435 ? -37.11248 -9.56698 -13.32224 1.000 74.38521 420 LEU A C 1
ATOM 3209 O O . LEU A 1 435 ? -36.66822 -9.43487 -14.46925 1.000 72.15856 420 LEU A O 1
ATOM 3214 N N . GLU A 1 436 ? -38.26097 -10.20687 -13.07736 1.000 76.79263 421 GLU A N 1
ATOM 3215 C CA . GLU A 1 436 ? -39.01406 -10.79372 -14.18381 1.000 74.18914 421 GLU A CA 1
ATOM 3216 C C . GLU A 1 436 ? -39.49366 -9.72921 -15.16889 1.000 72.98693 421 GLU A C 1
ATOM 3217 O O . GLU A 1 436 ? -39.69960 -10.02749 -16.35051 1.000 74.45667 421 GLU A O 1
ATOM 3219 N N . GLY A 1 437 ? -39.65693 -8.48961 -14.72096 1.000 72.27823 422 GLY A N 1
ATOM 3220 C CA . GLY A 1 437 ? -40.04355 -7.41926 -15.61240 1.000 69.12651 422 GLY A CA 1
ATOM 3221 C C . GLY A 1 437 ? -38.90620 -6.74473 -16.34774 1.000 71.76213 422 GLY A C 1
ATOM 3222 O O . GLY A 1 437 ? -39.14687 -5.76608 -17.06249 1.000 70.94290 422 GLY A O 1
ATOM 3223 N N . LEU A 1 438 ? -37.67064 -7.23014 -16.19719 1.000 66.66879 423 LEU A N 1
ATOM 3224 C CA . LEU A 1 438 ? -36.51121 -6.64873 -16.86241 1.000 65.06547 423 LEU A CA 1
ATOM 3225 C C . LEU A 1 438 ? -35.95114 -7.54652 -17.96775 1.000 62.56369 423 LEU A C 1
ATOM 3226 O O . LEU A 1 438 ? -34.81837 -7.34026 -18.41783 1.000 61.93467 423 LEU A O 1
ATOM 3231 N N . ARG A 1 439 ? -36.72205 -8.52884 -18.42102 1.000 61.39243 424 ARG A N 1
ATOM 3232 C CA . ARG A 1 439 ? -36.23947 -9.50993 -19.38135 1.000 60.70228 424 ARG A CA 1
ATOM 3233 C C . ARG A 1 439 ? -36.21070 -8.99409 -20.81820 1.000 58.51469 424 ARG A C 1
ATOM 3234 O O . ARG A 1 439 ? -35.82238 -9.74744 -21.71284 1.000 60.02882 424 ARG A O 1
ATOM 3242 N N . SER A 1 440 ? -36.59267 -7.74498 -21.06856 1.000 56.71025 425 SER A N 1
ATOM 3243 C CA . SER A 1 440 ? -36.42406 -7.11585 -22.37068 1.000 55.85930 425 SER A CA 1
ATOM 3244 C C . SER A 1 440 ? -35.59561 -5.84476 -22.20255 1.000 57.61316 425 SER A C 1
ATOM 3245 O O . SER A 1 440 ? -35.76274 -5.11141 -21.22464 1.000 59.89476 425 SER A O 1
ATOM 3248 N N . ALA A 1 441 ? -34.67832 -5.59647 -23.13861 1.000 60.90248 426 ALA A N 1
ATOM 3249 C CA . ALA A 1 441 ? -33.75267 -4.47645 -23.00571 1.000 59.31125 426 ALA A CA 1
ATOM 3250 C C . ALA A 1 441 ? -34.37079 -3.13763 -23.39335 1.000 60.84926 426 ALA A C 1
ATOM 3251 O O . ALA A 1 441 ? -33.80117 -2.09429 -23.05962 1.000 60.21305 426 ALA A O 1
ATOM 3253 N N . GLN A 1 442 ? -35.52485 -3.14209 -24.06268 1.000 61.03471 427 GLN A N 1
ATOM 3254 C CA . GLN A 1 442 ? -36.24511 -1.93045 -24.45052 1.000 61.57619 427 GLN A CA 1
ATOM 3255 C C . GLN A 1 442 ? -36.45663 -0.96003 -23.29347 1.000 65.64637 427 GLN A C 1
ATOM 3256 O O . GLN A 1 442 ? -36.40638 -1.35645 -22.12106 1.000 67.15974 427 GLN A O 1
ATOM 3262 N N . LEU A 1 443 ? -36.69979 0.31082 -23.60973 1.000 69.84316 428 LEU A N 1
ATOM 3263 C CA . LEU A 1 443 ? -37.06918 1.30956 -22.61362 1.000 71.88898 428 LEU A CA 1
ATOM 3264 C C . LEU A 1 443 ? -38.57714 1.51227 -22.60324 1.000 77.17290 428 LEU A C 1
ATOM 3265 O O . LEU A 1 443 ? -39.21991 1.49926 -23.65782 1.000 76.66687 428 LEU A O 1
ATOM 3270 N N . ILE A 1 444 ? -39.13010 1.71900 -21.40913 1.000 80.42214 429 ILE A N 1
ATOM 3271 C CA . ILE A 1 444 ? -40.52844 2.15440 -21.30042 1.000 85.23420 429 ILE A CA 1
ATOM 3272 C C . ILE A 1 444 ? -40.71054 3.42721 -22.11675 1.000 89.54288 429 ILE A C 1
ATOM 3273 O O . ILE A 1 444 ? -39.87915 4.35325 -22.01457 1.000 84.08160 429 ILE A O 1
ATOM 3278 N N . PRO A 1 445 ? -41.74520 3.51606 -22.95430 1.000 101.07746 430 PRO A N 1
ATOM 3279 C CA . PRO A 1 445 ? -41.88294 4.66546 -23.86641 1.000 102.00556 430 PRO A CA 1
ATOM 3280 C C . PRO A 1 445 ? -41.96120 5.97798 -23.10301 1.000 104.72606 430 PRO A C 1
ATOM 3281 O O . PRO A 1 445 ? -42.86734 6.19672 -22.29390 1.000 105.86710 430 PRO A O 1
ATOM 3285 N N . GLY A 1 446 ? -40.99071 6.85203 -23.36049 1.000 92.71224 431 GLY A N 1
ATOM 3286 C CA . GLY A 1 446 ? -40.83958 8.06793 -22.59603 1.000 88.45016 431 GLY A CA 1
ATOM 3287 C C . GLY A 1 446 ? -40.17983 7.90130 -21.24098 1.000 90.57659 431 GLY A C 1
ATOM 3288 O O . GLY A 1 446 ? -39.97580 8.90615 -20.54592 1.000 88.56842 431 GLY A O 1
ATOM 3289 N N . GLY A 1 447 ? -39.83493 6.67523 -20.84050 1.000 87.26711 432 GLY A N 1
ATOM 3290 C CA . GLY A 1 447 ? -39.19314 6.44247 -19.55970 1.000 86.56387 432 GLY A CA 1
ATOM 3291 C C . GLY A 1 447 ? -37.85396 5.73616 -19.66569 1.000 84.30839 432 GLY A C 1
ATOM 3292 O O . GLY A 1 447 ? -37.05371 6.03192 -20.56173 1.000 81.67531 432 GLY A O 1
ATOM 3293 N N . GLY A 1 448 ? -37.60032 4.79860 -18.75070 1.000 79.85648 433 GLY A N 1
ATOM 3294 C CA . GLY A 1 448 ? -36.38590 4.00612 -18.79041 1.000 74.80774 433 GLY A CA 1
ATOM 3295 C C . GLY A 1 448 ? -36.53387 2.55081 -18.38042 1.000 72.42641 433 GLY A C 1
ATOM 3296 O O . GLY A 1 448 ? -37.50922 1.87526 -18.73016 1.000 73.53789 433 GLY A O 1
ATOM 3297 N N . THR A 1 449 ? -35.53513 2.05833 -17.65470 1.000 73.30166 434 THR A N 1
ATOM 3298 C CA . THR A 1 449 ? -35.50079 0.70499 -17.10919 1.000 70.10736 434 THR A CA 1
ATOM 3299 C C . THR A 1 449 ? -34.62673 0.75533 -15.86267 1.000 66.94413 434 THR A C 1
ATOM 3300 O O . THR A 1 449 ? -34.20057 1.82996 -15.42877 1.000 68.05033 434 THR A O 1
ATOM 3304 N N . CYS A 1 450 ? -34.33836 -0.40994 -15.29968 1.000 64.80000 435 CYS A N 1
ATOM 3305 C CA . CYS A 1 450 ? -33.39398 -0.53537 -14.20338 1.000 65.37241 435 CYS A CA 1
ATOM 3306 C C . CYS A 1 450 ? -32.19387 -1.35481 -14.65587 1.000 62.91690 435 CYS A C 1
ATOM 3307 O O . CYS A 1 450 ? -32.28496 -2.14836 -15.59405 1.000 59.34094 435 CYS A O 1
ATOM 3310 N N . ILE A 1 451 ? -31.05813 -1.15230 -13.98571 1.000 63.29888 436 ILE A N 1
ATOM 3311 C CA . ILE A 1 451 ? -29.96935 -2.12391 -14.00187 1.000 59.03362 436 ILE A CA 1
ATOM 3312 C C . ILE A 1 451 ? -29.91347 -2.76140 -12.62745 1.000 59.49454 436 ILE A C 1
ATOM 3313 O O . ILE A 1 451 ? -30.33179 -2.16744 -11.63211 1.000 64.52912 436 ILE A O 1
ATOM 3318 N N . VAL A 1 452 ? -29.42239 -3.98891 -12.57638 1.000 58.00579 437 VAL A N 1
ATOM 3319 C CA . VAL A 1 452 ? -29.22125 -4.69924 -11.32249 1.000 60.15974 437 VAL A CA 1
ATOM 3320 C C . VAL A 1 452 ? -27.73635 -4.64645 -11.00791 1.000 64.16352 437 VAL A C 1
ATOM 3321 O O . VAL A 1 452 ? -26.91438 -5.16239 -11.77556 1.000 65.33464 437 VAL A O 1
ATOM 3325 N N . GLN A 1 453 ? -27.38311 -4.01314 -9.89479 1.000 66.52651 438 GLN A N 1
ATOM 3326 C CA . GLN A 1 453 ? -25.99151 -3.84402 -9.51432 1.000 62.20116 438 GLN A CA 1
ATOM 3327 C C . GLN A 1 453 ? -25.72911 -4.51559 -8.17766 1.000 66.37040 438 GLN A C 1
ATOM 3328 O O . GLN A 1 453 ? -26.60011 -4.56035 -7.30483 1.000 70.47734 438 GLN A O 1
ATOM 3334 N N . ARG A 1 454 ? -24.52663 -5.05392 -8.02397 1.000 65.31919 439 ARG A N 1
ATOM 3335 C CA . ARG A 1 454 ? -24.13417 -5.58695 -6.72903 1.000 67.27281 439 ARG A CA 1
ATOM 3336 C C . ARG A 1 454 ? -23.96620 -4.45079 -5.72706 1.000 66.85949 439 ARG A C 1
ATOM 3337 O O . ARG A 1 454 ? -23.45780 -3.37402 -6.05730 1.000 63.44574 439 ARG A O 1
ATOM 3345 N N . LYS A 1 455 ? -24.43246 -4.68402 -4.50396 1.000 68.92078 440 LYS A N 1
ATOM 3346 C CA . LYS A 1 455 ? -24.30816 -3.68892 -3.44434 1.000 69.15636 440 LYS A CA 1
ATOM 3347 C C . LYS A 1 455 ? -22.85345 -3.60283 -2.99720 1.000 66.07157 440 LYS A C 1
ATOM 3348 O O . LYS A 1 455 ? -22.25136 -4.61213 -2.61449 1.000 64.54865 440 LYS A O 1
ATOM 3354 N N . VAL A 1 456 ? -22.28036 -2.40800 -3.09050 1.000 68.04080 441 VAL A N 1
ATOM 3355 C CA . VAL A 1 456 ? -20.94884 -2.14821 -2.56355 1.000 65.57429 441 VAL A CA 1
ATOM 3356 C C . VAL A 1 456 ? -21.05379 -1.99014 -1.05275 1.000 63.95185 441 VAL A C 1
ATOM 3357 O O . VAL A 1 456 ? -21.89620 -1.23163 -0.55390 1.000 62.15614 441 VAL A O 1
ATOM 3361 N N . LYS A 1 457 ? -20.22031 -2.73477 -0.32126 1.000 58.69416 442 LYS A N 1
ATOM 3362 C CA . LYS A 1 457 ? -20.14068 -2.64317 1.13580 1.000 56.21852 442 LYS A CA 1
ATOM 3363 C C . LYS A 1 457 ? -19.13331 -1.54553 1.47516 1.000 55.52911 442 LYS A C 1
ATOM 3364 O O . LYS A 1 457 ? -17.92490 -1.78383 1.52328 1.000 57.34342 442 LYS A O 1
ATOM 3370 N N . GLN A 1 458 ? -19.62899 -0.33470 1.70495 1.000 53.53265 443 GLN A N 1
ATOM 3371 C CA . GLN A 1 458 ? -18.76652 0.82663 1.85284 1.000 53.17933 443 GLN A CA 1
ATOM 3372 C C . GLN A 1 458 ? -18.06820 0.84691 3.20699 1.000 52.80165 443 GLN A C 1
ATOM 3373 O O . GLN A 1 458 ? -18.62849 0.44415 4.22971 1.000 53.90007 443 GLN A O 1
ATOM 3379 N N . LEU A 1 459 ? -16.82180 1.31343 3.19702 1.000 51.63839 444 LEU A N 1
ATOM 3380 C CA . LEU A 1 459 ? -16.10959 1.58852 4.43403 1.000 51.51825 444 LEU A CA 1
ATOM 3381 C C . LEU A 1 459 ? -16.72724 2.79530 5.13092 1.000 51.15441 444 LEU A C 1
ATOM 3382 O O . LEU A 1 459 ? -17.33217 3.66254 4.49751 1.000 52.76193 444 LEU A O 1
ATOM 3387 N N . LEU A 1 460 ? -16.58910 2.83919 6.45222 1.000 52.67995 445 LEU A N 1
ATOM 3388 C CA . LEU A 1 460 ? -17.01329 3.98851 7.23897 1.000 51.79699 445 LEU A CA 1
ATOM 3389 C C . LEU A 1 460 ? -15.78768 4.74904 7.72368 1.000 53.32315 445 LEU A C 1
ATOM 3390 O O . LEU A 1 460 ? -14.74327 4.16062 8.00533 1.000 57.35976 445 LEU A O 1
ATOM 3395 N N . TYR A 1 461 ? -15.92442 6.06624 7.81748 1.000 55.43269 446 TYR A N 1
ATOM 3396 C CA . TYR A 1 461 ? -14.82962 6.95181 8.17737 1.000 51.22233 446 TYR A CA 1
ATOM 3397 C C . TYR A 1 461 ? -15.26821 7.88467 9.29060 1.000 53.39472 446 TYR A C 1
ATOM 3398 O O . TYR A 1 461 ? -16.42913 8.29794 9.34344 1.000 55.31608 446 TYR A O 1
ATOM 3407 N N . ASP A 1 462 ? -14.33294 8.19207 10.18826 1.000 54.37303 447 ASP A N 1
ATOM 3408 C CA . ASP A 1 462 ? -14.52643 9.23438 11.18688 1.000 52.97163 447 ASP A CA 1
ATOM 3409 C C . ASP A 1 462 ? -14.50634 10.60000 10.51249 1.000 52.99392 447 ASP A C 1
ATOM 3410 O O . ASP A 1 462 ? -13.56618 10.92605 9.78500 1.000 54.19530 447 ASP A O 1
ATOM 3415 N N . VAL A 1 463 ? -15.53981 11.39939 10.73119 1.000 54.70862 448 VAL A N 1
ATOM 3416 C CA . VAL A 1 463 ? -15.66125 12.68340 10.05542 1.000 52.71907 448 VAL A CA 1
ATOM 3417 C C . VAL A 1 463 ? -16.26792 13.68108 11.02567 1.000 55.02275 448 VAL A C 1
ATOM 3418 O O . VAL A 1 463 ? -16.98675 13.31324 11.96132 1.000 54.34673 448 VAL A O 1
ATOM 3422 N N . VAL A 1 464 ? -15.94879 14.95371 10.81666 1.000 53.35122 449 VAL A N 1
ATOM 3423 C CA . VAL A 1 464 ? -16.59380 16.05641 11.52169 1.000 52.45002 449 VAL A CA 1
ATOM 3424 C C . VAL A 1 464 ? -16.97460 17.05377 10.43714 1.000 51.12147 449 VAL A C 1
ATOM 3425 O O . VAL A 1 464 ? -16.15676 17.87659 10.01348 1.000 53.83822 449 VAL A O 1
ATOM 3429 N N . LEU A 1 465 ? -18.21064 16.96329 9.97096 1.000 54.42328 450 LEU A N 1
ATOM 3430 C CA . LEU A 1 465 ? -18.64984 17.58106 8.73041 1.000 53.36815 450 LEU A CA 1
ATOM 3431 C C . LEU A 1 465 ? -19.21341 18.99001 8.89993 1.000 54.56153 450 LEU A C 1
ATOM 3432 O O . LEU A 1 465 ? -19.12478 19.78954 7.96283 1.000 53.36751 450 LEU A O 1
ATOM 3437 N N . ARG A 1 466 ? -19.80362 19.31544 10.04793 1.000 59.86069 451 ARG A N 1
ATOM 3438 C CA . ARG A 1 466 ? -20.43079 20.60739 10.27151 1.000 61.29428 451 ARG A CA 1
ATOM 3439 C C . ARG A 1 466 ? -19.72021 21.36697 11.38088 1.000 60.78925 451 ARG A C 1
ATOM 3440 O O . ARG A 1 466 ? -19.01401 20.77070 12.20496 1.000 60.38918 451 ARG A O 1
ATOM 3448 N N . PRO A 1 467 ? -19.88453 22.68809 11.43947 1.000 56.92973 452 PRO A N 1
ATOM 3449 C CA . PRO A 1 467 ? -19.26776 23.43961 12.54032 1.000 57.14597 452 PRO A CA 1
ATOM 3450 C C . PRO A 1 467 ? -19.85662 23.11001 13.89969 1.000 59.23833 452 PRO A C 1
ATOM 3451 O O . PRO A 1 467 ? -19.37375 23.63648 14.90927 1.000 60.56549 452 PRO A O 1
ATOM 3455 N N . THR A 1 468 ? -20.86427 22.23800 13.96180 1.000 59.19045 453 THR A N 1
ATOM 3456 C CA . THR A 1 468 ? -21.36848 21.76156 15.24408 1.000 58.66422 453 THR A CA 1
ATOM 3457 C C . THR A 1 468 ? -20.33295 20.92944 15.99029 1.000 60.74162 453 THR A C 1
ATOM 3458 O O . THR A 1 468 ? -20.49811 20.68769 17.18824 1.000 60.87727 453 THR A O 1
ATOM 3462 N N . GLY A 1 469 ? -19.28547 20.46298 15.30736 1.000 60.82919 454 GLY A N 1
ATOM 3463 C CA . GLY A 1 469 ? -18.29636 19.59428 15.91814 1.000 59.18652 454 GLY A CA 1
ATOM 3464 C C . GLY A 1 469 ? -18.70360 18.14885 16.14204 1.000 57.00696 454 GLY A C 1
ATOM 3465 O O . GLY A 1 469 ? -17.94958 17.40692 16.78242 1.000 58.80659 454 GLY A O 1
ATOM 3466 N N . VAL A 1 470 ? -19.84987 17.70972 15.62713 1.000 58.64001 455 VAL A N 1
ATOM 3467 C CA . VAL A 1 470 ? -20.30778 16.34608 15.88510 1.000 59.23891 455 VAL A CA 1
ATOM 3468 C C . VAL A 1 470 ? -19.48094 15.37829 15.03761 1.000 56.93278 455 VAL A C 1
ATOM 3469 O O . VAL A 1 470 ? -19.58459 15.35411 13.80562 1.000 57.19327 455 VAL A O 1
ATOM 3473 N N . LYS A 1 471 ? -18.65490 14.58122 15.70735 1.000 55.11213 456 LYS A N 1
ATOM 3474 C CA . LYS A 1 471 ? -17.96988 13.46672 15.07037 1.000 55.97723 456 LYS A CA 1
ATOM 3475 C C . LYS A 1 471 ? -18.93843 12.31374 14.78079 1.000 57.97831 456 LYS A C 1
ATOM 3476 O O . LYS A 1 471 ? -19.63051 11.82304 15.67530 1.000 59.00022 456 LYS A O 1
ATOM 3482 N N . THR A 1 472 ? -18.98853 11.87948 13.52519 1.000 60.22991 457 THR A N 1
ATOM 3483 C CA . THR A 1 472 ? -19.80802 10.75167 13.10226 1.000 57.28895 457 THR A CA 1
ATOM 3484 C C . THR A 1 472 ? -18.94493 9.76688 12.32853 1.000 58.76246 457 THR A C 1
ATOM 3485 O O . THR A 1 472 ? -17.73408 9.95628 12.15824 1.000 59.70740 457 THR A O 1
ATOM 3489 N N . ARG A 1 473 ? -19.58580 8.71547 11.82885 1.000 56.69551 458 ARG A N 1
ATOM 3490 C CA . ARG A 1 473 ? -18.87796 7.61527 11.17972 1.000 55.13655 458 ARG A CA 1
ATOM 3491 C C . ARG A 1 473 ? -19.69107 7.28680 9.92747 1.000 55.41019 458 ARG A C 1
ATOM 3492 O O . ARG A 1 473 ? -20.59392 6.44757 9.95449 1.000 57.16501 458 ARG A O 1
ATOM 3500 N N . TYR A 1 474 ? -19.37324 7.97267 8.83850 1.000 55.94517 459 TYR A N 1
ATOM 3501 C CA . TYR A 1 474 ? -20.10533 7.95801 7.58193 1.000 55.63987 459 TYR A CA 1
ATOM 3502 C C . TYR A 1 474 ? -19.22373 7.41890 6.46476 1.000 53.01869 459 TYR A C 1
ATOM 3503 O O . TYR A 1 474 ? -17.99601 7.40538 6.58733 1.000 49.22110 459 TYR A O 1
ATOM 3512 N N . PRO A 1 475 ? -19.81449 6.96771 5.36029 1.000 52.95974 460 PRO A N 1
ATOM 3513 C CA . PRO A 1 475 ? -19.01828 6.66536 4.16934 1.000 50.28397 460 PRO A CA 1
ATOM 3514 C C . PRO A 1 475 ? -18.63704 7.93263 3.41432 1.000 48.16151 460 PRO A C 1
ATOM 3515 O O . PRO A 1 475 ? -19.17450 9.01851 3.63330 1.000 48.70509 460 PRO A O 1
ATOM 3519 N N . LEU A 1 476 ? -17.66357 7.77199 2.52762 1.000 46.78201 461 LEU A N 1
ATOM 3520 C CA . LEU A 1 476 ? -17.15157 8.85227 1.69726 1.000 46.43955 461 LEU A CA 1
ATOM 3521 C C . LEU A 1 476 ? -17.49737 8.56048 0.24822 1.000 45.86314 461 LEU A C 1
ATOM 3522 O O . LEU A 1 476 ? -17.24247 7.45647 -0.24436 1.000 45.95870 461 LEU A O 1
ATOM 3527 N N . ILE A 1 477 ? -18.08342 9.54264 -0.41884 1.000 44.21727 462 ILE A N 1
ATOM 3528 C CA . ILE A 1 477 ? -18.42107 9.46078 -1.82950 1.000 42.90148 462 ILE A CA 1
ATOM 3529 C C . ILE A 1 477 ? -17.44986 10.36098 -2.57015 1.000 42.63277 462 ILE A C 1
ATOM 3530 O O . ILE A 1 477 ? -17.36176 11.56423 -2.28667 1.000 41.09106 462 ILE A O 1
ATOM 3535 N N . GLY A 1 478 ? -16.72576 9.78914 -3.52784 1.000 41.242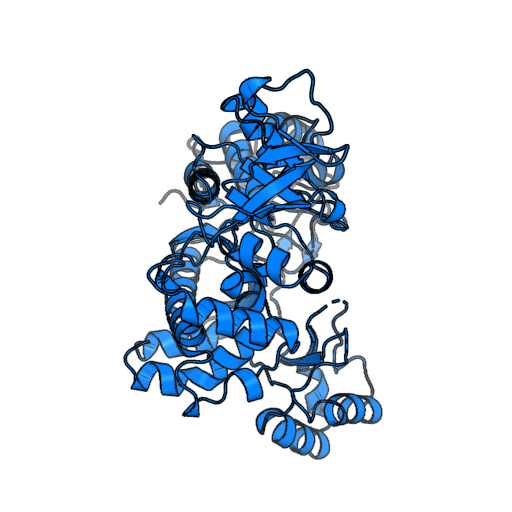73 463 GLY A N 1
ATOM 3536 C CA . GLY A 1 478 ? -15.71621 10.50921 -4.26222 1.000 38.58270 463 GLY A CA 1
ATOM 3537 C C . GLY A 1 478 ? -16.11662 10.77787 -5.70314 1.000 41.35703 463 GLY A C 1
ATOM 3538 O O . GLY A 1 478 ? -17.07184 10.22222 -6.24512 1.000 40.89760 463 GLY A O 1
ATOM 3539 N N . THR A 1 479 ? -15.34286 11.65587 -6.32691 1.000 41.74933 464 THR A N 1
ATOM 3540 C CA . THR A 1 479 ? -15.56163 11.97108 -7.72429 1.000 41.21266 464 THR A CA 1
ATOM 3541 C C . THR A 1 479 ? -14.25472 12.50891 -8.27680 1.000 39.94832 464 THR A C 1
ATOM 3542 O O . THR A 1 479 ? -13.36888 12.91231 -7.52209 1.000 38.05627 464 THR A O 1
ATOM 3546 N N . TYR A 1 480 ? -14.13186 12.47950 -9.60258 1.000 40.12164 465 TYR A N 1
ATOM 3547 C CA . TYR A 1 480 ? -12.95252 13.02090 -10.26206 1.000 41.42006 465 TYR A CA 1
ATOM 3548 C C . TYR A 1 480 ? -13.35100 13.54499 -11.63660 1.000 40.07625 465 TYR A C 1
ATOM 3549 O O . TYR A 1 480 ? -14.39010 13.17762 -12.19693 1.000 36.77797 465 TYR A O 1
ATOM 3558 N N . HIS A 1 481 ? -12.45754 14.35218 -12.19936 1.000 38.49490 466 HIS A N 1
ATOM 3559 C CA . HIS A 1 481 ? -12.76220 15.21020 -13.32640 1.000 37.59483 466 HIS A CA 1
ATOM 3560 C C . HIS A 1 481 ? -11.95167 14.81083 -14.54385 1.000 40.50090 466 HIS A C 1
ATOM 3561 O O . HIS A 1 481 ? -10.73150 14.63480 -14.45866 1.000 42.38750 466 HIS A O 1
ATOM 3568 N N . SER A 1 482 ? -12.63941 14.66484 -15.66956 1.000 39.12312 467 SER A N 1
ATOM 3569 C CA . SER A 1 482 ? -12.00390 14.40553 -16.94449 1.000 38.28170 467 SER A CA 1
ATOM 3570 C C . SER A 1 482 ? -12.50369 15.41091 -17.96486 1.000 40.50227 467 SER A C 1
ATOM 3571 O O . SER A 1 482 ? -13.69858 15.71601 -18.00814 1.000 39.44175 467 SER A O 1
ATOM 3574 N N . ILE A 1 483 ? -11.58392 15.93094 -18.77416 1.000 39.83017 468 ILE A N 1
ATOM 3575 C CA . ILE A 1 483 ? -11.92092 16.70599 -19.96045 1.000 39.66829 468 ILE A CA 1
ATOM 3576 C C . ILE A 1 483 ? -11.22233 16.06507 -21.14448 1.000 41.84305 468 ILE A C 1
ATOM 3577 O O . ILE A 1 483 ? -9.99183 15.94698 -21.14304 1.000 41.49870 468 ILE A O 1
ATOM 3582 N N . ASN A 1 484 ? -12.00153 15.65612 -22.15240 1.000 42.14192 469 ASN A N 1
ATOM 3583 C CA . ASN A 1 484 ? -11.45251 15.08791 -23.38939 1.000 41.55022 469 ASN A CA 1
ATOM 3584 C C . ASN A 1 484 ? -10.49061 13.93422 -23.09916 1.000 41.28651 469 ASN A C 1
ATOM 3585 O O . ASN A 1 484 ? -9.47094 13.76509 -23.76853 1.000 38.11936 469 ASN A O 1
ATOM 3590 N N . GLY A 1 485 ? -10.82219 13.12379 -22.09024 1.000 40.26753 470 GLY A N 1
ATOM 3591 C CA . GLY A 1 485 ? -10.03481 11.96189 -21.75666 1.000 39.72981 470 GLY A CA 1
ATOM 3592 C C . GLY A 1 485 ? -8.91944 12.20158 -20.75586 1.000 41.51119 470 GLY A C 1
ATOM 3593 O O . GLY A 1 485 ? -8.40135 11.23055 -20.19754 1.000 41.73362 470 GLY A O 1
ATOM 3594 N N . GLU A 1 486 ? -8.54927 13.46097 -20.49859 1.000 39.06727 471 GLU A N 1
ATOM 3595 C CA . GLU A 1 486 ? -7.45775 13.77319 -19.59020 1.000 41.41323 471 GLU A CA 1
ATOM 3596 C C . GLU A 1 486 ? -7.95621 13.83462 -18.14711 1.000 40.85289 471 GLU A C 1
ATOM 3597 O O . GLU A 1 486 ? -8.87241 14.59459 -17.82940 1.000 37.55508 471 GLU A O 1
ATOM 3603 N N . PHE A 1 487 ? -7.34980 13.03044 -17.27660 1.000 42.91012 472 PHE A N 1
ATOM 3604 C CA . PHE A 1 487 ? -7.59795 13.12434 -15.84271 1.000 42.00523 472 PHE A CA 1
ATOM 3605 C C . PHE A 1 487 ? -7.13381 14.48588 -15.32587 1.000 44.88997 472 PHE A C 1
ATOM 3606 O O . PHE A 1 487 ? -5.97260 14.87080 -15.51059 1.000 42.35167 472 PHE A O 1
ATOM 3614 N N . LEU A 1 488 ? -8.03478 15.21998 -14.67430 1.000 42.09432 473 LEU A N 1
ATOM 3615 C CA . LEU A 1 488 ? -7.66849 16.53314 -14.17053 1.000 42.16626 473 LEU A CA 1
ATOM 3616 C C . LEU A 1 488 ? -7.47975 16.57418 -12.66189 1.000 44.90394 473 LEU A C 1
ATOM 3617 O O . LEU A 1 488 ? -6.77229 17.45537 -12.16291 1.000 46.77727 473 LEU A O 1
ATOM 3622 N N . GLY A 1 489 ? -8.08864 15.66758 -11.92250 1.000 40.11200 474 GLY A N 1
ATOM 3623 C CA . GLY A 1 489 ? -7.93838 15.68377 -10.48589 1.000 39.53126 474 GLY A CA 1
ATOM 3624 C C . GLY A 1 489 ? -9.11339 15.04037 -9.79167 1.000 41.64801 474 GLY A C 1
ATOM 3625 O O . GLY A 1 489 ? -10.21377 14.91194 -10.33963 1.000 41.34632 474 GLY A O 1
ATOM 3626 N N . VAL A 1 490 ? -8.85882 14.59495 -8.55906 1.000 39.20557 475 VAL A N 1
ATOM 3627 C CA . VAL A 1 490 ? -9.95501 14.17828 -7.70203 1.000 39.90542 475 VAL A CA 1
ATOM 3628 C C . VAL A 1 490 ? -10.85839 15.38134 -7.45436 1.000 37.58661 475 VAL A C 1
ATOM 3629 O O . VAL A 1 490 ? -10.38937 16.52317 -7.37456 1.000 37.48153 475 VAL A O 1
ATOM 3633 N N . GLY A 1 491 ? -12.16734 15.13478 -7.39676 1.000 38.76339 476 GLY A N 1
ATOM 3634 C CA . GLY A 1 491 ? -13.14829 16.16627 -7.11035 1.000 37.85515 476 GLY A CA 1
ATOM 3635 C C . GLY A 1 491 ? -13.52458 16.18714 -5.63727 1.000 38.26250 476 GLY A C 1
ATOM 3636 O O . GLY A 1 491 ? -12.91917 15.51541 -4.79788 1.000 38.64427 476 GLY A O 1
ATOM 3637 N N . VAL A 1 492 ? -14.54607 16.98508 -5.32141 1.000 34.68029 477 VAL A N 1
ATOM 3638 C CA . VAL A 1 492 ? -14.92719 17.15433 -3.92974 1.000 36.23055 477 VAL A CA 1
ATOM 3639 C C . VAL A 1 492 ? -15.39079 15.82453 -3.33117 1.000 37.22561 477 VAL A C 1
ATOM 3640 O O . VAL A 1 492 ? -15.90103 14.94539 -4.02811 1.000 37.62486 477 VAL A O 1
ATOM 3644 N N . TRP A 1 493 ? -15.17581 15.67346 -2.02604 1.000 37.28612 478 TRP A N 1
ATOM 3645 C CA . TRP A 1 493 ? -15.70156 14.56282 -1.24977 1.000 38.17080 478 TRP A CA 1
ATOM 3646 C C . TRP A 1 493 ? -17.05107 14.93494 -0.63810 1.000 41.18720 478 TRP A C 1
ATOM 3647 O O . TRP A 1 493 ? -17.27420 16.07431 -0.23235 1.000 40.05484 478 TRP A O 1
ATOM 3658 N N . ARG A 1 494 ? -17.94912 13.96767 -0.57478 1.000 44.87564 479 ARG A N 1
ATOM 3659 C CA . ARG A 1 494 ? -19.27110 14.16193 -0.00722 1.000 45.48243 479 ARG A CA 1
ATOM 3660 C C . ARG A 1 494 ? -19.51712 13.03830 0.98265 1.000 47.31945 479 ARG A C 1
ATOM 3661 O O . ARG A 1 494 ? -18.90019 11.97697 0.90739 1.000 45.94265 479 ARG A O 1
ATOM 3669 N N . SER A 1 495 ? -20.41089 13.26003 1.92582 1.000 59.10129 480 SER A N 1
ATOM 3670 C CA . SER A 1 495 ? -20.61539 12.19810 2.89729 1.000 62.10389 480 SER A CA 1
ATOM 3671 C C . SER A 1 495 ? -22.05857 11.92320 3.20653 1.000 65.36078 480 SER A C 1
ATOM 3672 O O . SER A 1 495 ? -22.43593 12.01680 4.36077 1.000 67.96139 480 SER A O 1
ATOM 3675 N N . ALA A 1 502 ? -25.19602 14.24999 -2.31696 1.000 73.97289 487 ALA A N 1
ATOM 3676 C CA . ALA A 1 502 ? -25.42216 15.41543 -3.17374 1.000 80.52030 487 ALA A CA 1
ATOM 3677 C C . ALA A 1 502 ? -25.36568 16.71257 -2.37003 1.000 86.25683 487 ALA A C 1
ATOM 3678 O O . ALA A 1 502 ? -26.04887 16.85556 -1.35189 1.000 85.56622 487 ALA A O 1
ATOM 3680 N N . ILE A 1 503 ? -24.54306 17.65886 -2.83617 1.000 85.79771 488 ILE A N 1
ATOM 3681 C CA . ILE A 1 503 ? -24.43486 18.95020 -2.15986 1.000 84.76219 488 ILE A CA 1
ATOM 3682 C C . ILE A 1 503 ? -25.72670 19.73685 -2.31410 1.000 88.95289 488 ILE A C 1
ATOM 3683 O O . ILE A 1 503 ? -26.05858 20.58491 -1.47305 1.000 90.60625 488 ILE A O 1
ATOM 3688 N N . SER A 1 504 ? -26.47704 19.45679 -3.37954 1.000 95.77348 489 SER A N 1
ATOM 3689 C CA . SER A 1 504 ? -27.70539 20.18326 -3.67052 1.000 93.92764 489 SER A CA 1
ATOM 3690 C C . SER A 1 504 ? -28.80728 19.85377 -2.66427 1.000 94.15399 489 SER A C 1
ATOM 3691 O O . SER A 1 504 ? -29.55157 20.74557 -2.24091 1.000 93.22993 489 SER A O 1
ATOM 3694 N N . HIS A 1 505 ? -28.92572 18.58485 -2.25923 1.000 85.91610 490 HIS A N 1
ATOM 3695 C CA . HIS A 1 505 ? -29.89788 18.17769 -1.24892 1.000 84.77669 490 HIS A CA 1
ATOM 3696 C C . HIS A 1 505 ? -29.38833 18.36684 0.18692 1.000 88.89419 490 HIS A C 1
ATOM 3697 O O . HIS A 1 505 ? -29.86687 17.68386 1.10469 1.000 89.06295 490 HIS A O 1
ATOM 3699 N N . GLY A 1 506 ? -28.42738 19.27194 0.40274 1.000 95.47159 491 GLY A N 1
ATOM 3700 C CA . GLY A 1 506 ? -27.98314 19.67173 1.72819 1.000 94.37132 491 GLY A CA 1
ATOM 3701 C C . GLY A 1 506 ? -26.60740 19.18259 2.14876 1.000 90.73495 491 GLY A C 1
ATOM 3702 O O . GLY A 1 506 ? -26.11884 19.61404 3.20135 1.000 89.70894 491 GLY A O 1
ATOM 3703 N N . GLY A 1 507 ? -25.95373 18.33555 1.35703 1.000 84.29363 492 GLY A N 1
ATOM 3704 C CA . GLY A 1 507 ? -24.85201 17.53795 1.87770 1.000 74.90007 492 GLY A CA 1
ATOM 3705 C C . GLY A 1 507 ? -23.59816 18.35417 2.14271 1.000 65.88217 492 GLY A C 1
ATOM 3706 O O . GLY A 1 507 ? -23.25449 19.26855 1.39462 1.000 62.11765 492 GLY A O 1
ATOM 3707 N N . ALA A 1 508 ? -22.90561 18.00169 3.23041 1.000 63.43625 493 ALA A N 1
ATOM 3708 C CA . ALA A 1 508 ? -21.60085 18.58032 3.54485 1.000 55.56064 493 ALA A CA 1
ATOM 3709 C C . ALA A 1 508 ? -20.55024 18.07914 2.56686 1.000 46.93466 493 ALA A C 1
ATOM 3710 O O . ALA A 1 508 ? -20.60538 16.93918 2.10485 1.000 47.25798 493 ALA A O 1
ATOM 3712 N N . TRP A 1 509 ? -19.59775 18.93851 2.22930 1.000 43.21004 494 TRP A N 1
ATOM 3713 C CA . TRP A 1 509 ? -18.57299 18.56631 1.26352 1.000 42.63630 494 TRP A CA 1
ATOM 3714 C C . TRP A 1 509 ? -17.23878 19.17443 1.66058 1.000 40.92573 494 TRP A C 1
ATOM 3715 O O . TRP A 1 509 ? -17.18205 20.12528 2.45088 1.000 40.26566 494 TRP A O 1
ATOM 3726 N N . THR A 1 510 ? -16.15732 18.61791 1.09906 1.000 38.28836 495 THR A N 1
ATOM 3727 C CA . THR A 1 510 ? -14.82789 19.19411 1.29889 1.000 39.70656 495 THR A CA 1
ATOM 3728 C C . THR A 1 510 ? -13.91058 18.77859 0.15509 1.000 38.59936 495 THR A C 1
ATOM 3729 O O . THR A 1 510 ? -14.32925 18.08209 -0.77567 1.000 36.32957 495 THR A O 1
ATOM 3733 N N . VAL A 1 511 ? -12.64696 19.22882 0.22408 1.000 36.53986 496 VAL A N 1
ATOM 3734 C CA . VAL A 1 511 ? -11.66453 18.89395 -0.81018 1.000 40.07970 496 VAL A CA 1
ATOM 3735 C C . VAL A 1 511 ? -10.43889 18.20525 -0.21170 1.000 39.86388 496 VAL A C 1
ATOM 3736 O O . VAL A 1 511 ? -10.44380 17.80574 0.95661 1.000 38.16709 496 VAL A O 1
ATOM 3740 N N . SER A 1 512 ? -9.38127 18.06713 -1.01019 1.000 38.24533 497 SER A N 1
ATOM 3741 C CA . SER A 1 512 ? -8.33861 17.08049 -0.77138 1.000 38.30180 497 SER A CA 1
ATOM 3742 C C . SER A 1 512 ? -6.96325 17.70479 -0.55167 1.000 39.97642 497 SER A C 1
ATOM 3743 O O . SER A 1 512 ? -6.62447 18.74609 -1.13228 1.000 38.73060 497 SER A O 1
ATOM 3746 N N . VAL A 1 513 ? -6.15287 17.01944 0.26796 1.000 40.48740 498 VAL A N 1
ATOM 3747 C CA . VAL A 1 513 ? -4.75104 17.37076 0.47828 1.000 42.79796 498 VAL A CA 1
ATOM 3748 C C . VAL A 1 513 ? -3.91675 16.09436 0.43348 1.000 40.00807 498 VAL A C 1
ATOM 3749 O O . VAL A 1 513 ? -4.44168 14.98123 0.50765 1.000 39.54797 498 VAL A O 1
ATOM 3753 N N . MET A 1 514 ? -2.60144 16.27679 0.27678 1.000 39.51849 499 MET A N 1
ATOM 3754 C CA . MET A 1 514 ? -1.62004 15.19845 0.29162 1.000 39.69627 499 MET A CA 1
ATOM 3755 C C . MET A 1 514 ? -0.49281 15.55452 1.24814 1.000 40.84337 499 MET A C 1
ATOM 3756 O O . MET A 1 514 ? -0.16293 16.73062 1.43592 1.000 38.04565 499 MET A O 1
ATOM 3761 N N . ARG A 1 515 ? 0.10559 14.52555 1.84631 1.000 42.24901 500 ARG A N 1
ATOM 3762 C CA . ARG A 1 515 ? 1.34375 14.73232 2.58254 1.000 43.84190 500 ARG A CA 1
ATOM 3763 C C . ARG A 1 515 ? 2.40859 15.30010 1.64804 1.000 43.71638 500 ARG A C 1
ATOM 3764 O O . ARG A 1 515 ? 2.43308 15.02524 0.44602 1.000 42.91837 500 ARG A O 1
ATOM 3772 N N . ASP A 1 516 ? 3.26748 16.13446 2.21467 1.000 41.06880 501 ASP A N 1
ATOM 3773 C CA . ASP A 1 516 ? 4.27680 16.87504 1.46377 1.000 45.56359 501 ASP A CA 1
ATOM 3774 C C . ASP A 1 516 ? 5.60418 16.09944 1.47972 1.000 49.61296 501 ASP A C 1
ATOM 3775 O O . ASP A 1 516 ? 6.56976 16.45287 2.16579 1.000 45.77957 501 ASP A O 1
ATOM 3780 N N . GLU A 1 517 ? 5.63037 15.01094 0.70224 1.000 51.82034 502 GLU A N 1
ATOM 3781 C CA . GLU A 1 517 ? 6.73233 14.04953 0.73789 1.000 50.75767 502 GLU A CA 1
ATOM 3782 C C . GLU A 1 517 ? 6.88888 13.27928 -0.58192 1.000 57.57909 502 GLU A C 1
ATOM 3783 O O . GLU A 1 517 ? 6.22703 13.58148 -1.58435 1.000 58.24865 502 GLU A O 1
#

Sequence (486 aa):
APQQLQQLHVSLDGGHYEPVTTFDPAKATYLQDQEALQENLLRLCSVNGWHKSSRAACSPRPVLVSSEHQRRWRELHEALVLAITDIVERWLTDPEARFPERMPLEPEEEDLLRWIDEQVPHNLPQYRDCRGSWRPDFLVEEENSDGSGPVENFRISEINARFSFNGFMFATCGQQAIHDMGICDNGNGLVGATDPAKILKGLLRLFQPGLPLHLLKGDEAGVDIHMLVDFLDRYLGITPRFIMPADLRLLHEPQAKGGYKLCCVVKNPDSCDPATLIYHDGDILEEIHQVGLELHQREIRALEPEMLRQISLRCFNDMRTILLVHDKRMLGIVRQELENLVARNVLTLSQAKILDKGIPETILPGSLDLDQAIARCKEMPELKDEYILKPIRGIVFGEDLNSEEWISRLEGLRSAQLIPGGGTCIVQRKVKQLLYDVVLRPTGVKTRYPLIGTYHSINGEFLGVGVWRSAISHGGAWTVSVMRDE

Foldseek 3Di:
DDDDKFWWDFDLVPGAIDTLVDDDCPPPDLVVVQVLLLVLLCPLFHPQQADVLLSNLEGLTAIADEPVNVVLVLLLLLLVLLLLLVCLLCCPVVVVVVNCQQAPDPVLLVVLSVVVNVCPPPLPHRCLFFLAKKKWKWFWFWDCDVVNDTDIFIATQFIAFQAHFPQLSQQLSQLSSSVVSPNADNPNQKHAQFHSVLSVVLVCVNDDQVDAEEEEDDPDPDRRVSRNQRSCCPPPVHHHHYAYLVQWDWAAACPDRVRIWIKGADPPVVPDDVVQWDCPPNGTIGTHQAYEYPDDPVSLVPHDSVNNSVCQSHYPPHSSRNRPRRWSCNLVVSLVCLVVCVVVVSDPPVSSVSSPSHHFDKAAFQDVSLVVVLVVCVVPVVCQQQKWKAWTLPIGGSVVDHSVVSSVLSVVRNGSDADVVGGHIMIGGDRPGAWHFDQRHSVRDTDTATKMWMFIDGSSDTRGTGWIWSPSVVSTRIHRYMYGPD

Solvent-accessible surface area: 21092 Å² total; per-residue (Å²): 147,64,52,112,2,47,6,0,11,4,37,60,150,73,10,126,47,48,40,5,78,84,39,102,69,92,95,31,77,24,135,139,9,13,110,36,0,38,57,45,2,59,128,23,0,15,89,118,7,13,86,156,87,4,27,44,10,3,2,5,3,0,2,0,0,11,79,82,9,15,90,58,3,119,60,12,3,103,0,0,14,68,0,0,10,21,0,7,37,19,7,41,87,43,99,95,20,131,0,26,93,56,0,20,9,15,98,87,5,35,49,8,8,121,52,1,54,116,24,37,106,134,68,15,50,73,0,124,101,25,38,6,1,1,24,0,8,2,35,1,25,102,48,97,52,127,58,110,24,87,33,13,3,7,34,0,14,44,5,38,0,55,26,2,5,37,11,2,0,7,0,0,3,0,5,33,1,2,79,56,29,13,1,1,68,115,76,29,31,1,48,27,13,9,75,20,43,88,0,18,128,0,0,34,124,22,11,118,71,78,71,79,5,2,1,0,30,25,102,42,76,5,27,2,1,53,1,1,28,14,22,0,73,149,106,95,65,30,104,7,58,78,5,109,41,82,27,8,73,47,25,156,49,124,98,38,58,35,31,49,48,0,0,0,38,11,101,53,43,146,99,22,84,113,92,68,30,51,165,90,131,87,34,48,0,21,52,1,79,16,0,2,5,2,3,42,16,119,18,3,46,87,20,99,78,34,23,13,66,3,0,4,30,28,20,19,0,12,2,14,0,3,2,2,1,26,11,49,1,0,2,1,0,0,57,71,11,24,79,55,0,47,79,104,138,30,5,82,139,73,28,8,60,51,0,61,90,2,0,5,60,13,17,4,4,40,12,153,71,0,57,67,22,14,60,40,11,147,84,106,70,79,33,23,53,82,30,18,3,12,52,4,99,88,91,39,69,0,87,108,48,87,43,68,32,4,58,66,123,1,54,66,15,135,69,15,133,17,117,125,61,22,10,22,37,0,5,6,87,74,16,162,61,42,93,16,27,2,6,24,104,37,106,23,93,101,37,138,94,35,7,42,0,2,2,0,0,4,63,17,88,28,4,5,1,2,3,2,35,46,78,21,100,98,42,22,5,3,6,2,0,0,36,82,89,182

Nearest PDB structures (foldseek):
  2hgs-assembly1_A-2  TM=6.071E-01  e=6.490E-14  Homo sapiens
  1m0w-assembly1_A  TM=5.915E-01  e=7.141E-13  Saccharomyces cerevisiae
  1m0w-assembly1_B  TM=5.814E-01  e=2.706E-12  Saccharomyces cerevisiae
  2wyo-assembly2_A  TM=5.436E-01  e=4.228E-09  Trypanosoma brucei
  8azb-assembly1_A  TM=2.317E-01  e=3.440E+00  Bacillus subtilis subsp. subtilis str. 168

Organism: Aspergillus parasiticus (NCBI:txid5067)

B-factor: mean 57.69, std 17.8, range [32.7, 143.4]

Secondary structure (DSSP, 8-state):
-PPPPEEEEE-TTT--EEETTT--GGG--HHHHHHHHHHHTTTTS-TTTS-HHHHHSB-SSPEE--HHHHHHHHHHHHHHHHHHHHHHHTTTT-GGG-HHHHS---HHHHHHHHHHHTTTTTTS--GGG---EEEEEEEEEEEE----SEEEEEEEEEEE-SSS-TTHHHHHHHHHHHHHTTSSSSSSSEEESS-HHHHHHHHHTTS-TTS--EEEESS---SHHHHHHHHIIIII---PEEE-GGGEEEEE-SSSGGGEEEEEE-S-GGGS-GGG-EEETTEEEEE-S-EEEE--HHHHHTS-HHHHHHHHTTEES-HHIIIIISSTHHHHHHHHHHHHHHHTTSS-HHHHHHHHHHS--EEPTTSHHHHHHHHHHHH-GGGGGGEEEEEE---EEGGGS-HHHHHHHHHTTSS-PPPTTS-EEEEEEPP-B--EEEE-STT--EEEE--BEEEEEETTEEEEE--EE--TTTT--EE-EEEE--